Protein AF-0000000082531293 (afdb_homodimer)

Sequence (676 aa):
MVLGRSFEDMCAQMYYRGKMFGFVHLYNGQEAVSTGFIKLLGNRDCVVSTYRDHVHALSKGVPARAVMSELFGKTTGCCRGQGGSMHMFSKEHNVLGGFAFIGEGIPVATGAAFTSKYRREVMKEDCDDVTLAFFGDGTCNNGQFYECLNMAALWKLPIVFIVENNLWAIGMSHLRATSDPQIWKKGPAFGMPGVHVDGMDVLKVREVAKEAITRARRGEGPTLVECETYRFRGHSLADPDELRDPAEKAHYATRDPITALKKHLLENSLASESELIAIEKKIEEVVEDAVEFADESPVPARSQLLENVFADPRGFGIGSDGKYRCEDPKFTKGTAQVMVLGRSFEDMCAQMYYRGKMFGFVHLYNGQEAVSTGFIKLLGNRDCVVSTYRDHVHALSKGVPARAVMSELFGKTTGCCRGQGGSMHMFSKEHNVLGGFAFIGEGIPVATGAAFTSKYRREVMKEDCDDVTLAFFGDGTCNNGQFYECLNMAALWKLPIVFIVENNLWAIGMSHLRATSDPQIWKKGPAFGMPGVHVDGMDVLKVREVAKEAITRARRGEGPTLVECETYRFRGHSLADPDELRDPAEKAHYATRDPITALKKHLLENSLASESELIAIEKKIEEVVEDAVEFADESPVPARSQLLENVFADPRGFGIGSDGKYRCEDPKFTKGTAQV

Nearest PDB structures (foldseek):
  1umc-assembly1_C  TM=9.593E-01  e=9.210E-27  Thermus thermophilus
  1w85-assembly2_G  TM=9.257E-01  e=1.325E-23  Geobacillus stearothermophilus
  1w85-assembly1_A  TM=9.308E-01  e=2.578E-23  Geobacillus stearothermophilus
  1x7z-assembly1_A-2  TM=9.462E-01  e=1.092E-22  Homo sapiens
  3dva-assembly2_E  TM=9.224E-01  e=1.483E-21  Geobacillus stearothermophilus

Organism: NCBI:txid158383

Solvent-accessible surface area (backbone atoms only — not comparable to full-atom values): 33600 Å² total; per-residue (Å²): 83,66,56,45,44,55,43,44,53,48,48,53,54,38,40,77,70,64,56,41,64,82,73,44,38,66,54,41,53,35,39,19,45,43,44,23,44,41,67,72,53,58,73,78,22,36,39,24,30,29,29,50,20,62,47,51,40,45,49,54,62,45,51,59,41,23,54,43,6,10,35,53,38,10,42,67,10,55,49,40,21,72,36,37,45,26,29,45,33,31,82,87,46,28,32,76,23,19,27,76,56,77,49,60,37,50,58,54,30,51,49,53,11,45,50,28,48,42,35,27,72,70,69,63,40,97,49,58,46,34,23,38,30,43,41,44,52,61,34,67,61,38,28,55,46,55,37,45,47,31,52,30,38,59,67,30,23,14,30,36,41,37,29,50,29,43,52,56,45,78,83,42,49,42,76,78,73,37,44,39,69,65,62,24,57,47,23,54,51,26,64,26,55,43,38,76,43,57,14,34,37,35,69,62,29,24,56,55,33,51,54,42,51,51,38,9,39,72,53,73,11,32,31,31,35,28,26,48,34,38,60,73,56,38,61,29,81,83,42,85,54,79,84,61,56,66,68,58,53,53,57,51,59,76,48,34,30,65,62,52,50,51,49,52,30,47,77,66,68,71,47,49,71,67,57,53,51,49,50,53,51,51,41,51,51,51,46,50,48,10,51,53,50,28,72,70,42,54,67,57,62,60,29,55,77,67,50,88,75,41,97,49,58,63,67,73,31,68,40,97,85,69,43,47,42,60,71,38,82,42,31,66,60,45,70,49,90,124,82,66,57,44,44,54,43,44,53,47,48,54,53,38,40,77,69,65,54,41,64,81,73,44,40,65,56,42,53,35,40,20,45,45,44,22,42,41,67,72,53,59,71,78,20,34,39,22,31,28,31,51,21,61,46,50,40,45,50,52,60,45,52,60,41,24,54,41,7,9,35,52,38,10,42,67,10,55,49,41,21,72,38,36,44,26,30,47,34,31,82,87,45,28,32,75,21,18,26,76,56,77,49,61,38,50,58,54,31,52,49,53,11,44,50,28,49,42,35,27,73,71,67,64,40,97,49,56,46,35,23,39,31,43,42,44,53,61,36,67,58,39,28,55,47,54,38,45,46,31,52,31,37,59,66,30,24,16,30,36,42,36,29,50,29,42,51,55,45,77,82,43,48,41,77,77,74,34,43,38,69,63,60,24,56,45,22,55,51,26,63,26,53,44,37,76,43,57,14,34,37,34,68,60,29,26,55,54,33,51,54,42,51,50,39,9,39,71,53,74,11,32,28,31,35,28,26,47,33,39,58,74,55,38,63,28,81,84,41,85,53,78,82,62,57,67,68,59,54,53,56,51,59,76,47,35,29,67,63,52,50,50,50,52,29,48,76,66,69,71,47,50,72,66,58,53,50,49,50,53,52,51,41,50,50,51,48,52,48,11,51,52,49,28,71,71,42,54,68,57,59,61,29,54,76,70,51,88,75,40,98,47,59,63,68,72,32,66,38,98,84,69,43,46,42,57,70,38,79,40,30,68,60,47,70,49,90,122

Structure (mmCIF, N/CA/C/O backbone):
data_AF-0000000082531293-model_v1
#
loop_
_entity.id
_entity.type
_entity.pdbx_description
1 polymer 'Pyruvate dehydrogenase E1 component subunit alpha'
#
loop_
_atom_site.group_PDB
_atom_site.id
_atom_site.type_symbol
_atom_site.label_atom_id
_atom_site.label_alt_id
_atom_site.label_comp_id
_atom_site.label_asym_id
_atom_site.label_entity_id
_atom_site.label_seq_id
_atom_site.pdbx_PDB_ins_code
_atom_site.Cartn_x
_atom_site.Cartn_y
_atom_site.Cartn_z
_atom_site.occupancy
_atom_site.B_iso_or_equiv
_atom_site.auth_seq_id
_atom_site.auth_comp_id
_atom_site.auth_asym_id
_atom_site.auth_atom_id
_atom_site.pdbx_PDB_model_num
ATOM 1 N N . MET A 1 1 ? -2.467 26.047 21.172 1 97.69 1 MET A N 1
ATOM 2 C CA . MET A 1 1 ? -3.775 25.406 21.109 1 97.69 1 MET A CA 1
ATOM 3 C C . MET A 1 1 ? -4.891 26.438 21.016 1 97.69 1 MET A C 1
ATOM 5 O O . MET A 1 1 ? -5.785 26.328 20.188 1 97.69 1 MET A O 1
ATOM 9 N N . VAL A 1 2 ? -4.773 27.5 21.844 1 98.44 2 VAL A N 1
ATOM 10 C CA . VAL A 1 2 ? -5.82 28.516 21.875 1 98.44 2 VAL A CA 1
ATOM 11 C C . VAL A 1 2 ? -5.848 29.266 20.547 1 98.44 2 VAL A C 1
ATOM 13 O O . VAL A 1 2 ? -6.918 29.531 20 1 98.44 2 VAL A O 1
ATOM 16 N N . LEU A 1 3 ? -4.691 29.641 20.062 1 98.75 3 LEU A N 1
ATOM 17 C CA . LEU A 1 3 ? -4.637 30.297 18.75 1 98.75 3 LEU A CA 1
ATOM 18 C C . LEU A 1 3 ? -5.285 29.438 17.672 1 98.75 3 LEU A C 1
ATOM 20 O O . LEU A 1 3 ? -6.098 29.922 16.891 1 98.75 3 LEU A O 1
ATOM 24 N N . GLY A 1 4 ? -4.891 28.172 17.625 1 98.62 4 GLY A N 1
ATOM 25 C CA . GLY A 1 4 ? -5.48 27.281 16.641 1 98.62 4 GLY A CA 1
ATOM 26 C C . GLY A 1 4 ? -6.996 27.219 16.719 1 98.62 4 GLY A C 1
ATOM 27 O O . GLY A 1 4 ? -7.676 27.344 15.703 1 98.62 4 GLY A O 1
ATOM 28 N N . ARG A 1 5 ? -7.547 27.094 17.906 1 98.62 5 ARG A N 1
ATOM 29 C CA . ARG A 1 5 ? -8.984 27 18.125 1 98.62 5 ARG A CA 1
ATOM 30 C C . ARG A 1 5 ? -9.68 28.297 17.703 1 98.62 5 ARG A C 1
ATOM 32 O O . ARG A 1 5 ? -10.656 28.25 16.938 1 98.62 5 ARG A O 1
ATOM 39 N N . SER A 1 6 ? -9.18 29.375 18.219 1 98.75 6 SER A N 1
ATOM 40 C CA . SER A 1 6 ? -9.789 30.672 17.938 1 98.75 6 SER A CA 1
ATOM 41 C C . SER A 1 6 ? -9.734 30.984 16.438 1 98.75 6 SER A C 1
ATOM 43 O O . SER A 1 6 ? -10.688 31.531 15.891 1 98.75 6 SER A O 1
ATOM 45 N N . PHE A 1 7 ? -8.633 30.672 15.883 1 98.81 7 PHE A N 1
ATOM 46 C CA . PHE A 1 7 ? -8.469 30.891 14.453 1 98.81 7 PHE A CA 1
ATOM 47 C C . PHE A 1 7 ? -9.492 30.078 13.664 1 98.81 7 PHE A C 1
ATOM 49 O O . PHE A 1 7 ? -10.141 30.609 12.758 1 98.81 7 PHE A O 1
ATOM 56 N N . GLU A 1 8 ? -9.625 28.812 13.945 1 98.5 8 GLU A N 1
ATOM 57 C CA . GLU A 1 8 ? -10.57 27.938 13.258 1 98.5 8 GLU A CA 1
ATOM 58 C C . GLU A 1 8 ? -12 28.422 13.445 1 98.5 8 GLU A C 1
ATOM 60 O O . GLU A 1 8 ? -12.82 28.344 12.523 1 98.5 8 GLU A O 1
ATOM 65 N N . ASP A 1 9 ? -12.336 28.844 14.656 1 98.25 9 ASP A N 1
ATOM 66 C CA . ASP A 1 9 ? -13.664 29.391 14.914 1 98.25 9 ASP A CA 1
ATOM 67 C C . ASP A 1 9 ? -13.93 30.609 14.031 1 98.25 9 ASP A C 1
ATOM 69 O O . ASP A 1 9 ? -15.031 30.766 13.5 1 98.25 9 ASP A O 1
ATOM 73 N N . MET A 1 10 ? -12.969 31.422 13.961 1 98.56 10 MET A N 1
ATOM 74 C CA . MET A 1 10 ? -13.094 32.594 13.102 1 98.56 10 MET A CA 1
ATOM 75 C C . MET A 1 10 ? -13.242 32.188 11.641 1 98.56 10 MET A C 1
ATOM 77 O O . MET A 1 10 ? -14.023 32.781 10.898 1 98.56 10 MET A O 1
ATOM 81 N N . CYS A 1 11 ? -12.461 31.188 11.203 1 97.88 11 CYS A N 1
ATOM 82 C CA . CYS A 1 11 ? -12.586 30.672 9.844 1 97.88 11 CYS A CA 1
ATOM 83 C C . CYS A 1 11 ? -14.023 30.25 9.555 1 97.88 11 CYS A C 1
ATOM 85 O O . CYS A 1 11 ? -14.547 30.547 8.477 1 97.88 11 CYS A O 1
ATOM 87 N N . ALA A 1 12 ? -14.633 29.562 10.469 1 97.19 12 ALA A N 1
ATOM 88 C CA . ALA A 1 12 ? -16.031 29.156 10.297 1 97.19 12 ALA A CA 1
ATOM 89 C C . ALA A 1 12 ? -16.938 30.375 10.094 1 97.19 12 ALA A C 1
ATOM 91 O O . ALA A 1 12 ? -17.781 30.375 9.188 1 97.19 12 ALA A O 1
ATOM 92 N N . GLN A 1 13 ? -16.75 31.359 10.922 1 97.25 13 GLN A N 1
ATOM 93 C CA . GLN A 1 13 ? -17.547 32.562 10.82 1 97.25 13 GLN A CA 1
ATOM 94 C C . GLN A 1 13 ? -17.359 33.25 9.461 1 97.25 13 GLN A C 1
ATOM 96 O O . GLN A 1 13 ? -18.344 33.656 8.828 1 97.25 13 GLN A O 1
ATOM 101 N N . MET A 1 14 ? -16.141 33.375 9.07 1 97.5 14 MET A N 1
ATOM 102 C CA . MET A 1 14 ? -15.828 34.031 7.809 1 97.5 14 MET A CA 1
ATOM 103 C C . MET A 1 14 ? -16.344 33.25 6.621 1 97.5 14 MET A C 1
ATOM 105 O O . MET A 1 14 ? -16.75 33.812 5.605 1 97.5 14 MET A O 1
ATOM 109 N N . TYR A 1 15 ? -16.25 31.938 6.738 1 96 15 TYR A N 1
ATOM 110 C CA . TYR A 1 15 ? -16.797 31.078 5.695 1 96 15 TYR A CA 1
ATOM 111 C C . TYR A 1 15 ? -18.297 31.328 5.504 1 96 15 TYR A C 1
ATOM 113 O O . TYR A 1 15 ? -18.766 31.5 4.375 1 96 15 TYR A O 1
ATOM 121 N N . TYR A 1 16 ? -19.016 31.422 6.555 1 93.75 16 TYR A N 1
ATOM 122 C CA . TYR A 1 16 ? -20.453 31.609 6.496 1 93.75 16 TYR A CA 1
ATOM 123 C C . TYR A 1 16 ? -20.812 33.031 6.035 1 93.75 16 TYR A C 1
ATOM 125 O O . TYR A 1 16 ? -21.906 33.25 5.516 1 93.75 16 TYR A O 1
ATOM 133 N N . ARG A 1 17 ? -19.875 33.906 6.148 1 95.19 17 ARG A N 1
ATOM 134 C CA . ARG A 1 17 ? -20.062 35.281 5.676 1 95.19 17 ARG A CA 1
ATOM 135 C C . ARG A 1 17 ? -19.641 35.406 4.219 1 95.19 17 ARG A C 1
ATOM 137 O O . ARG A 1 17 ? -19.656 36.531 3.66 1 95.19 17 ARG A O 1
ATOM 144 N N . GLY A 1 18 ? -19.156 34.344 3.627 1 94.06 18 GLY A N 1
ATOM 145 C CA . GLY A 1 18 ? -18.859 34.344 2.205 1 94.06 18 GLY A CA 1
ATOM 146 C C . GLY A 1 18 ? -17.469 34.875 1.884 1 94.06 18 GLY A C 1
ATOM 147 O O . GLY A 1 18 ? -17.203 35.25 0.746 1 94.06 18 GLY A O 1
ATOM 148 N N . LYS A 1 19 ? -16.594 34.875 2.924 1 94.25 19 LYS A N 1
ATOM 149 C CA . LYS A 1 19 ? -15.258 35.438 2.719 1 94.25 19 LYS A CA 1
ATOM 150 C C . LYS A 1 19 ? -14.273 34.375 2.262 1 94.25 19 LYS A C 1
ATOM 152 O O . LYS A 1 19 ? -13.172 34.688 1.801 1 94.25 19 LYS A O 1
ATOM 157 N N . MET A 1 20 ? -14.633 33.156 2.391 1 91.94 20 MET A N 1
ATOM 158 C CA . MET A 1 20 ? -13.781 32.031 2.018 1 91.94 20 MET A CA 1
ATOM 159 C C . MET A 1 20 ? -14.453 31.172 0.95 1 91.94 20 MET A C 1
ATOM 161 O O . MET A 1 20 ? -15.688 31.078 0.904 1 91.94 20 MET A O 1
ATOM 165 N N . PHE A 1 21 ? -13.516 30.578 0.096 1 83.38 21 PHE A N 1
ATOM 166 C CA . PHE A 1 21 ? -14.062 29.797 -1.01 1 83.38 21 PHE A CA 1
ATOM 167 C C . PHE A 1 21 ? -13.516 28.375 -0.993 1 83.38 21 PHE A C 1
ATOM 169 O O . PHE A 1 21 ? -12.453 28.125 -0.43 1 83.38 21 PHE A O 1
ATOM 176 N N . GLY A 1 22 ? -14.297 27.469 -1.583 1 86.12 22 GLY A N 1
ATOM 177 C CA . GLY A 1 22 ? -13.883 26.078 -1.635 1 86.12 22 GLY A CA 1
ATOM 178 C C . GLY A 1 22 ? -14.195 25.312 -0.362 1 86.12 22 GLY A C 1
ATOM 179 O O . GLY A 1 22 ? -14.945 25.797 0.492 1 86.12 22 GLY A O 1
ATOM 180 N N . PHE A 1 23 ? -13.625 24.109 -0.22 1 90.12 23 PHE A N 1
ATOM 181 C CA . PHE A 1 23 ? -13.852 23.281 0.958 1 90.12 23 PHE A CA 1
ATOM 182 C C . PHE A 1 23 ? -12.922 23.688 2.092 1 90.12 23 PHE A C 1
ATOM 184 O O . PHE A 1 23 ? -11.719 23.859 1.882 1 90.12 23 PHE A O 1
ATOM 191 N N . VAL A 1 24 ? -13.547 23.938 3.195 1 95.31 24 VAL A N 1
ATOM 192 C CA . VAL A 1 24 ? -12.781 24.328 4.375 1 95.31 24 VAL A CA 1
ATOM 193 C C . VAL A 1 24 ? -12.891 23.234 5.438 1 95.31 24 VAL A C 1
ATOM 195 O O . VAL A 1 24 ? -13.992 22.875 5.859 1 95.31 24 VAL A O 1
ATOM 198 N N . HIS A 1 25 ? -11.766 22.672 5.797 1 96.94 25 HIS A N 1
ATOM 199 C CA . HIS A 1 25 ? -11.672 21.609 6.789 1 96.94 25 HIS A CA 1
ATOM 200 C C . HIS A 1 25 ? -11.039 22.109 8.078 1 96.94 25 HIS A C 1
ATOM 202 O O . HIS A 1 25 ? -9.867 22.5 8.094 1 96.94 25 HIS A O 1
ATOM 208 N N . LEU A 1 26 ? -11.805 22.047 9.156 1 97.62 26 LEU A N 1
ATOM 209 C CA . LEU A 1 26 ? -11.344 22.672 10.391 1 97.62 26 LEU A CA 1
ATOM 210 C C . LEU A 1 26 ? -10.727 21.625 11.32 1 97.62 26 LEU A C 1
ATOM 212 O O . LEU A 1 26 ? -11.117 20.453 11.305 1 97.62 26 LEU A O 1
ATOM 216 N N . TYR A 1 27 ? -9.867 22.062 12.188 1 98.12 27 TYR A N 1
ATOM 217 C CA . TYR A 1 27 ? -8.992 21.234 13.016 1 98.12 27 TYR A CA 1
ATOM 218 C C . TYR A 1 27 ? -9.477 21.203 14.461 1 98.12 27 TYR A C 1
ATOM 220 O O . TYR A 1 27 ? -8.852 20.594 15.32 1 98.12 27 TYR A O 1
ATOM 228 N N . ASN A 1 28 ? -10.656 21.766 14.742 1 98.25 28 ASN A N 1
ATOM 229 C CA . ASN A 1 28 ? -11.148 21.906 16.109 1 98.25 28 ASN A CA 1
ATOM 230 C C . ASN A 1 28 ? -11.18 20.578 16.844 1 98.25 28 ASN A C 1
ATOM 232 O O . ASN A 1 28 ? -11.734 19.594 16.328 1 98.25 28 ASN A O 1
ATOM 236 N N . GLY A 1 29 ? -10.578 20.547 18.031 1 98.38 29 GLY A N 1
ATOM 237 C CA . GLY A 1 29 ? -10.586 19.375 18.875 1 98.38 29 GLY A CA 1
ATOM 238 C C . GLY A 1 29 ? -9.273 18.609 18.859 1 98.38 29 GLY A C 1
ATOM 239 O O . GLY A 1 29 ? -9 17.797 19.734 1 98.38 29 GLY A O 1
ATOM 240 N N . GLN A 1 30 ? -8.391 18.906 17.906 1 98.69 30 GLN A N 1
ATOM 241 C CA . GLN A 1 30 ? -7.199 18.094 17.703 1 98.69 30 GLN A CA 1
ATOM 242 C C . GLN A 1 30 ? -5.934 18.875 18.047 1 98.69 30 GLN A C 1
ATOM 244 O O . GLN A 1 30 ? -4.824 18.453 17.719 1 98.69 30 GLN A O 1
ATOM 249 N N . GLU A 1 31 ? -6.031 20.031 18.719 1 98.75 31 GLU A N 1
ATOM 250 C CA . GLU A 1 31 ? -4.945 20.984 18.906 1 98.75 31 GLU A CA 1
ATOM 251 C C . GLU A 1 31 ? -3.814 20.391 19.734 1 98.75 31 GLU A C 1
ATOM 253 O O . GLU A 1 31 ? -2.65 20.766 19.562 1 98.75 31 GLU A O 1
ATOM 258 N N . ALA A 1 32 ? -4.152 19.438 20.594 1 98.88 32 ALA A N 1
ATOM 259 C CA . ALA A 1 32 ? -3.129 18.828 21.438 1 98.88 32 ALA A CA 1
ATOM 260 C C . ALA A 1 32 ? -2.086 18.109 20.594 1 98.88 32 ALA A C 1
ATOM 262 O O . ALA A 1 32 ? -0.899 18.094 20.922 1 98.88 32 ALA A O 1
ATOM 263 N N . VAL A 1 33 ? -2.51 17.5 19.516 1 98.94 33 VAL A N 1
ATOM 264 C CA . VAL A 1 33 ? -1.603 16.734 18.672 1 98.94 33 VAL A CA 1
ATOM 265 C C . VAL A 1 33 ? -0.642 17.672 17.953 1 98.94 33 VAL A C 1
ATOM 267 O O . VAL A 1 33 ? 0.577 17.516 18.031 1 98.94 33 VAL A O 1
ATOM 270 N N . SER A 1 34 ? -1.184 18.672 17.25 1 98.75 34 SER A N 1
ATOM 271 C CA . SER A 1 34 ? -0.348 19.625 16.531 1 98.75 34 SER A CA 1
ATOM 272 C C . SER A 1 34 ? 0.659 20.297 17.453 1 98.75 34 SER A C 1
ATOM 274 O O . SER A 1 34 ? 1.862 20.297 17.188 1 98.75 34 SER A O 1
ATOM 276 N N . THR A 1 35 ? 0.155 20.859 18.547 1 98.56 35 THR A N 1
ATOM 277 C CA . THR A 1 35 ? 0.989 21.594 19.484 1 98.56 35 THR A CA 1
ATOM 278 C C . THR A 1 35 ? 2.012 20.672 20.156 1 98.56 35 THR A C 1
ATOM 280 O O . THR A 1 35 ? 3.182 21.031 20.297 1 98.56 35 THR A O 1
ATOM 283 N N . GLY A 1 36 ? 1.593 19.484 20.594 1 98.88 36 GLY A N 1
ATOM 284 C CA . GLY A 1 36 ? 2.471 18.562 21.281 1 98.88 36 GLY A CA 1
ATOM 285 C C . GLY A 1 36 ? 3.686 18.156 20.469 1 98.88 36 GLY A C 1
ATOM 286 O O . GLY A 1 36 ? 4.777 17.984 21.016 1 98.88 36 GLY A O 1
ATOM 287 N N . PHE A 1 37 ? 3.545 18.062 19.172 1 98.94 37 PHE A N 1
ATOM 288 C CA . PHE A 1 37 ? 4.637 17.641 18.297 1 98.94 37 PHE A CA 1
ATOM 289 C C . PHE A 1 37 ? 5.387 18.844 17.75 1 98.94 37 PHE A C 1
ATOM 291 O O . PHE A 1 37 ? 6.602 18.969 17.938 1 98.94 37 PHE A O 1
ATOM 298 N N . ILE A 1 38 ? 4.699 19.797 17.188 1 98.88 38 ILE A N 1
ATOM 299 C CA . ILE A 1 38 ? 5.32 20.812 16.328 1 98.88 38 ILE A CA 1
ATOM 300 C C . ILE A 1 38 ? 6.125 21.797 17.172 1 98.88 38 ILE A C 1
ATOM 302 O O . ILE A 1 38 ? 7.18 22.266 16.75 1 98.88 38 ILE A O 1
ATOM 306 N N . LYS A 1 39 ? 5.707 22.047 18.406 1 98.25 39 LYS A N 1
ATOM 307 C CA . LYS A 1 39 ? 6.391 23.016 19.25 1 98.25 39 LYS A CA 1
ATOM 308 C C . LYS A 1 39 ? 7.754 22.5 19.703 1 98.25 39 LYS A C 1
ATOM 310 O O . LYS A 1 39 ? 8.578 23.266 20.203 1 98.25 39 LYS A O 1
ATOM 315 N N . LEU A 1 40 ? 8.031 21.266 19.438 1 98.69 40 LEU A N 1
ATOM 316 C CA . LEU A 1 40 ? 9.328 20.688 19.781 1 98.69 40 LEU A CA 1
ATOM 317 C C . LEU A 1 40 ? 10.297 20.812 18.609 1 98.69 40 LEU A C 1
ATOM 319 O O . LEU A 1 40 ? 11.492 20.547 18.75 1 98.69 40 LEU A O 1
ATOM 323 N N . LEU A 1 41 ? 9.836 21.266 17.5 1 98.75 41 LEU A N 1
ATOM 324 C CA . LEU A 1 41 ? 10.641 21.297 16.281 1 98.75 41 LEU A CA 1
ATOM 325 C C . LEU A 1 41 ? 11.539 22.531 16.25 1 98.75 41 LEU A C 1
ATOM 327 O O . LEU A 1 41 ? 11.203 23.562 16.828 1 98.75 41 LEU A O 1
ATOM 331 N N . GLY A 1 42 ? 12.664 22.359 15.617 1 97.25 42 GLY A N 1
ATOM 332 C CA . GLY A 1 42 ? 13.469 23.516 15.234 1 97.25 42 GLY A CA 1
ATOM 333 C C . GLY A 1 42 ? 13.039 24.141 13.922 1 97.25 42 GLY A C 1
ATOM 334 O O . GLY A 1 42 ? 12.141 23.625 13.25 1 97.25 42 GLY A O 1
ATOM 335 N N . ASN A 1 43 ? 13.742 25.188 13.547 1 95.62 43 ASN A N 1
ATOM 336 C CA . ASN A 1 43 ? 13.367 25.953 12.367 1 95.62 43 ASN A CA 1
ATOM 337 C C . ASN A 1 43 ? 13.562 25.141 11.086 1 95.62 43 ASN A C 1
ATOM 339 O O . ASN A 1 43 ? 12.812 25.312 10.125 1 95.62 43 ASN A O 1
ATOM 343 N N . ARG A 1 44 ? 14.484 24.234 11.102 1 97.38 44 ARG A N 1
ATOM 344 C CA . ARG A 1 44 ? 14.836 23.531 9.875 1 97.38 44 ARG A CA 1
ATOM 345 C C . ARG A 1 44 ? 14.023 22.25 9.734 1 97.38 44 ARG A C 1
ATOM 347 O O . ARG A 1 44 ? 14.016 21.625 8.664 1 97.38 44 ARG A O 1
ATOM 354 N N . ASP A 1 45 ? 13.414 21.875 10.812 1 98.81 45 ASP A N 1
ATOM 355 C CA . ASP A 1 45 ? 12.578 20.672 10.75 1 98.81 45 ASP A CA 1
ATOM 356 C C . ASP A 1 45 ? 11.375 20.891 9.828 1 98.81 45 ASP A C 1
ATOM 358 O O . ASP A 1 45 ? 10.922 22.031 9.648 1 98.81 45 ASP A O 1
ATOM 362 N N . CYS A 1 46 ? 10.867 19.797 9.258 1 98.81 46 CYS A N 1
ATOM 363 C CA . CYS A 1 46 ? 9.789 19.891 8.273 1 98.81 46 CYS A CA 1
ATOM 364 C C . CYS A 1 46 ? 8.484 19.344 8.836 1 98.81 46 CYS A C 1
ATOM 366 O O . CYS A 1 46 ? 8.5 18.406 9.641 1 98.81 46 CYS A O 1
ATOM 368 N N . VAL A 1 47 ? 7.395 19.969 8.352 1 98.88 47 VAL A N 1
ATOM 369 C CA . VAL A 1 47 ? 6.051 19.484 8.641 1 98.88 47 VAL A CA 1
ATOM 370 C C . VAL A 1 47 ? 5.297 19.219 7.34 1 98.88 47 VAL A C 1
ATOM 372 O O . VAL A 1 47 ? 5.242 20.094 6.465 1 98.88 47 VAL A O 1
ATOM 375 N N . VAL A 1 48 ? 4.801 18.047 7.195 1 98.81 48 VAL A N 1
ATOM 376 C CA . VAL A 1 48 ? 3.898 17.672 6.105 1 98.81 48 VAL A CA 1
ATOM 377 C C . VAL A 1 48 ? 2.512 17.359 6.664 1 98.81 48 VAL A C 1
ATOM 379 O O . VAL A 1 48 ? 2.354 16.438 7.461 1 98.81 48 VAL A O 1
ATOM 382 N N . SER A 1 49 ? 1.587 18.125 6.215 1 98.06 49 SER A N 1
ATOM 383 C CA . SER A 1 49 ? 0.267 18.125 6.836 1 98.06 49 SER A CA 1
ATOM 384 C C . SER A 1 49 ? -0.767 17.453 5.941 1 98.06 49 SER A C 1
ATOM 386 O O . SER A 1 49 ? -0.413 16.688 5.039 1 98.06 49 SER A O 1
ATOM 388 N N . THR A 1 50 ? -2.018 17.5 6.332 1 97 50 THR A N 1
ATOM 389 C CA . THR A 1 50 ? -3.199 17.047 5.605 1 97 50 THR A CA 1
ATOM 390 C C . THR A 1 50 ? -3.992 18.219 5.066 1 97 50 THR A C 1
ATOM 392 O O . THR A 1 50 ? -3.494 19.359 5.039 1 97 50 THR A O 1
ATOM 395 N N . TYR A 1 51 ? -5.215 17.922 4.594 1 96.62 51 TYR A N 1
ATOM 396 C CA . TYR A 1 51 ? -6.074 19 4.141 1 96.62 51 TYR A CA 1
ATOM 397 C C . TYR A 1 51 ? -6.57 19.828 5.32 1 96.62 51 TYR A C 1
ATOM 399 O O . TYR A 1 51 ? -7.16 20.906 5.133 1 96.62 51 TYR A O 1
ATOM 407 N N . ARG A 1 52 ? -6.348 19.359 6.488 1 96.94 52 ARG A N 1
ATOM 408 C CA . ARG A 1 52 ? -6.645 20.125 7.695 1 96.94 52 ARG A CA 1
ATOM 409 C C . ARG A 1 52 ? -5.387 20.812 8.234 1 96.94 52 ARG A C 1
ATOM 411 O O . ARG A 1 52 ? -4.957 20.531 9.352 1 96.94 52 ARG A O 1
ATOM 418 N N . ASP A 1 53 ? -4.887 21.766 7.516 1 98.06 53 ASP A N 1
ATOM 419 C CA . ASP A 1 53 ? -3.479 22.125 7.672 1 98.06 53 ASP A CA 1
ATOM 420 C C . ASP A 1 53 ? -3.33 23.5 8.305 1 98.06 53 ASP A C 1
ATOM 422 O O . ASP A 1 53 ? -2.211 23.969 8.523 1 98.06 53 ASP A O 1
ATOM 426 N N . HIS A 1 54 ? -4.453 24.203 8.703 1 98.38 54 HIS A N 1
ATOM 427 C CA . H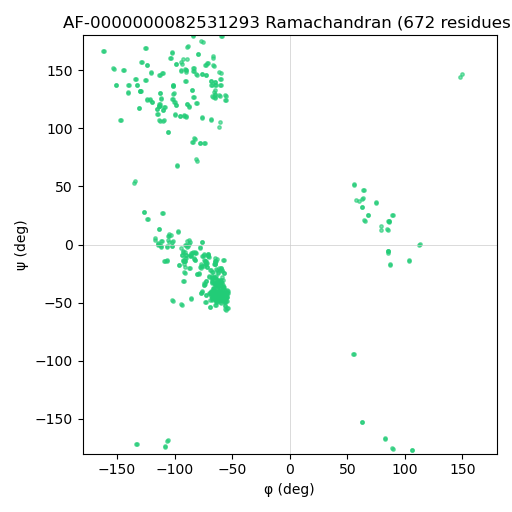IS A 1 54 ? -4.336 25.562 9.242 1 98.38 54 HIS A CA 1
ATOM 428 C C . HIS A 1 54 ? -3.541 25.562 10.547 1 98.38 54 HIS A C 1
ATOM 430 O O . HIS A 1 54 ? -2.566 26.312 10.672 1 98.38 54 HIS A O 1
ATOM 436 N N . VAL A 1 55 ? -3.938 24.703 11.391 1 98.75 55 VAL A N 1
ATOM 437 C CA . VAL A 1 55 ? -3.391 24.719 12.742 1 98.75 55 VAL A CA 1
ATOM 438 C C . VAL A 1 55 ? -1.965 24.188 12.734 1 98.75 55 VAL A C 1
ATOM 440 O O . VAL A 1 55 ? -1.111 24.641 13.5 1 98.75 55 VAL A O 1
ATOM 443 N N . HIS A 1 56 ? -1.681 23.234 11.875 1 98.75 56 HIS A N 1
ATOM 444 C CA . HIS A 1 56 ? -0.3 22.781 11.711 1 98.75 56 HIS A CA 1
ATOM 445 C C . HIS A 1 56 ? 0.603 23.938 11.281 1 98.75 56 HIS A C 1
ATOM 447 O O . HIS A 1 56 ? 1.694 24.109 11.828 1 98.75 56 HIS A O 1
ATOM 453 N N . ALA A 1 57 ? 0.138 24.703 10.312 1 98.69 57 ALA A N 1
ATOM 454 C CA . ALA A 1 57 ? 0.904 25.844 9.828 1 98.69 57 ALA A CA 1
ATOM 455 C C . ALA A 1 57 ? 1.122 26.875 10.93 1 98.69 57 ALA A C 1
ATOM 457 O O . ALA A 1 57 ? 2.246 27.328 11.156 1 98.69 57 ALA A O 1
ATOM 458 N N . LEU A 1 58 ? 0.059 27.219 11.641 1 98.69 58 LEU A N 1
ATOM 459 C CA . LEU A 1 58 ? 0.155 28.156 12.742 1 98.69 58 LEU A CA 1
ATOM 460 C C . LEU A 1 58 ? 1.125 27.656 13.812 1 98.69 58 LEU A C 1
ATOM 462 O O . LEU A 1 58 ? 1.933 28.438 14.336 1 98.69 58 LEU A O 1
ATOM 466 N N . SER A 1 59 ? 1.041 26.391 14.117 1 98.56 59 SER A N 1
ATOM 467 C CA . SER A 1 59 ? 1.886 25.797 15.148 1 98.56 59 SER A CA 1
ATOM 468 C C . SER A 1 59 ? 3.357 25.828 14.75 1 98.56 59 SER A C 1
ATOM 470 O O . SER A 1 59 ? 4.238 25.891 15.609 1 98.56 59 SER A O 1
ATOM 472 N N . LYS A 1 60 ? 3.611 25.797 13.484 1 98.62 60 LYS A N 1
ATOM 473 C CA . LYS A 1 60 ? 4.984 25.781 13 1 98.62 60 LYS A CA 1
ATOM 474 C C . LYS A 1 60 ? 5.531 27.203 12.875 1 98.62 60 LYS A C 1
ATOM 476 O O . LYS A 1 60 ? 6.699 27.406 12.539 1 98.62 60 LYS A O 1
ATOM 481 N N . GLY A 1 61 ? 4.613 28.203 13.023 1 98.06 61 GLY A N 1
ATOM 482 C CA . GLY A 1 61 ? 5.078 29.578 13.078 1 98.06 61 GLY A CA 1
ATOM 483 C C . GLY A 1 61 ? 4.637 30.406 11.883 1 98.06 61 GLY A C 1
ATOM 484 O O . GLY A 1 61 ? 4.949 31.594 11.797 1 98.06 61 GLY A O 1
ATOM 485 N N . VAL A 1 62 ? 3.914 29.828 10.977 1 98.56 62 VAL A N 1
ATOM 486 C CA . VAL A 1 62 ? 3.361 30.641 9.891 1 98.56 62 VAL A CA 1
ATOM 487 C C . VAL A 1 62 ? 2.426 31.703 10.469 1 98.56 62 VAL A C 1
ATOM 489 O O . VAL A 1 62 ? 1.537 31.391 11.266 1 98.56 62 VAL A O 1
ATOM 492 N N . PRO A 1 63 ? 2.652 32.906 10.094 1 98.62 63 PRO A N 1
ATOM 493 C CA . PRO A 1 63 ? 1.83 33.969 10.68 1 98.62 63 PRO A CA 1
ATOM 494 C C . PRO A 1 63 ? 0.341 33.781 10.398 1 98.62 63 PRO A C 1
ATOM 496 O O . PRO A 1 63 ? -0.036 33.406 9.289 1 98.62 63 PRO A O 1
ATOM 499 N N . ALA A 1 64 ? -0.46 34.125 11.422 1 98.81 64 ALA A N 1
ATOM 500 C CA . ALA A 1 64 ? -1.91 34.062 11.266 1 98.81 64 ALA A CA 1
ATOM 501 C C . ALA A 1 64 ? -2.383 34.938 10.102 1 98.81 64 ALA A C 1
ATOM 503 O O . ALA A 1 64 ? -3.309 34.562 9.375 1 98.81 64 ALA A O 1
ATOM 504 N N . ARG A 1 65 ? -1.748 36.062 9.914 1 98.81 65 ARG A N 1
ATOM 505 C CA . ARG A 1 65 ? -2.064 36.969 8.797 1 98.81 65 ARG A CA 1
ATOM 506 C C . ARG A 1 65 ? -1.927 36.219 7.465 1 98.81 65 ARG A C 1
ATOM 508 O O . ARG A 1 65 ? -2.809 36.312 6.605 1 98.81 65 ARG A O 1
ATOM 515 N N . ALA A 1 66 ? -0.851 35.531 7.32 1 98.69 66 ALA A N 1
ATOM 516 C CA . ALA A 1 66 ? -0.572 34.844 6.07 1 98.69 66 ALA A CA 1
ATOM 517 C C . ALA A 1 66 ? -1.558 33.688 5.852 1 98.69 66 ALA A C 1
ATOM 519 O O . ALA A 1 66 ? -2.037 33.469 4.734 1 98.69 66 ALA A O 1
ATOM 520 N N . VAL A 1 67 ? -1.871 32.938 6.895 1 98.62 67 VAL A N 1
ATOM 521 C CA . VAL A 1 67 ? -2.799 31.828 6.797 1 98.62 67 VAL A CA 1
ATOM 522 C C . VAL A 1 67 ? -4.195 32.344 6.457 1 98.62 67 VAL A C 1
ATOM 524 O O . VAL A 1 67 ? -4.859 31.812 5.559 1 98.62 67 VAL A O 1
ATOM 527 N N . MET A 1 68 ? -4.648 33.406 7.156 1 98.69 68 MET A N 1
ATOM 528 C CA . MET A 1 68 ? -5.977 33.969 6.902 1 98.69 68 MET A CA 1
ATOM 529 C C . MET A 1 68 ? -6.066 34.531 5.484 1 98.69 68 MET A C 1
ATOM 531 O O . MET A 1 68 ? -7.066 34.312 4.793 1 98.69 68 MET A O 1
ATOM 535 N N . SER A 1 69 ? -5.027 35.219 5.098 1 98.31 69 SER A N 1
ATOM 536 C CA . SER A 1 69 ? -5 35.781 3.746 1 98.31 69 SER A CA 1
ATOM 537 C C . SER A 1 69 ? -5.09 34.656 2.699 1 98.31 69 SER A C 1
ATOM 539 O O . SER A 1 69 ? -5.715 34.844 1.652 1 98.31 69 SER A O 1
ATOM 541 N N . GLU A 1 70 ? -4.41 33.594 2.918 1 97.38 70 GLU A N 1
ATOM 542 C CA . GLU A 1 70 ? -4.496 32.438 2.014 1 97.38 70 GLU A CA 1
ATOM 543 C C . GLU A 1 70 ? -5.934 31.938 1.887 1 97.38 70 GLU A C 1
ATOM 545 O O . GLU A 1 70 ? -6.402 31.656 0.783 1 97.38 70 GLU A O 1
ATOM 550 N N . LEU A 1 71 ? -6.621 31.891 2.986 1 97.75 71 LEU A N 1
ATOM 551 C CA . LEU A 1 71 ? -8 31.422 3.018 1 97.75 71 LEU A CA 1
ATOM 552 C C . LEU A 1 71 ? -8.922 32.375 2.289 1 97.75 71 LEU A C 1
ATOM 554 O O . LEU A 1 71 ? -9.93 31.969 1.698 1 97.75 71 LEU A O 1
ATOM 558 N N . PHE A 1 72 ? -8.555 33.656 2.332 1 97.56 72 PHE A N 1
ATOM 559 C CA . PHE A 1 72 ? -9.328 34.688 1.66 1 97.56 72 PHE A CA 1
ATOM 560 C C . PHE A 1 72 ? -8.961 34.75 0.183 1 97.56 72 PHE A C 1
ATOM 562 O O . PHE A 1 72 ? -9.586 35.5 -0.576 1 97.56 72 PHE A O 1
ATOM 569 N N . GLY A 1 73 ? -7.953 34.031 -0.276 1 95.94 73 GLY A N 1
ATOM 570 C CA . GLY A 1 73 ? -7.523 34.062 -1.665 1 95.94 73 GLY A CA 1
ATOM 571 C C . GLY A 1 73 ? -6.758 35.312 -2.027 1 95.94 73 GLY A C 1
ATOM 572 O O . GLY A 1 73 ? -6.926 35.844 -3.121 1 95.94 73 GLY A O 1
ATOM 573 N N . LYS A 1 74 ? -5.977 35.75 -1.053 1 96.81 74 LYS A N 1
ATOM 574 C CA . LYS A 1 74 ? -5.273 37.031 -1.258 1 96.81 74 LYS A CA 1
ATOM 575 C C . LYS A 1 74 ? -3.797 36.781 -1.565 1 96.81 74 LYS A C 1
ATOM 577 O O . LYS A 1 74 ? -3.227 35.781 -1.155 1 96.81 74 LYS A O 1
ATOM 582 N N . THR A 1 75 ? -3.064 37.781 -2.17 1 95.88 75 THR A N 1
ATOM 583 C CA . THR A 1 75 ? -1.681 37.656 -2.623 1 95.88 75 THR A CA 1
ATOM 584 C C . THR A 1 75 ? -0.735 37.5 -1.436 1 95.88 75 THR A C 1
ATOM 586 O O . THR A 1 75 ? 0.338 36.906 -1.564 1 95.88 75 THR A O 1
ATOM 589 N N . THR A 1 76 ? -1.17 37.969 -0.327 1 97.5 76 THR A N 1
ATOM 590 C CA . THR A 1 76 ? -0.311 37.969 0.852 1 97.5 76 THR A CA 1
ATOM 591 C C . THR A 1 76 ? -0.437 36.656 1.615 1 97.5 76 THR A C 1
ATOM 593 O O . THR A 1 76 ? 0.152 36.5 2.686 1 97.5 76 THR A O 1
ATOM 596 N N . GLY A 1 77 ? -1.225 35.75 1.043 1 97.5 77 GLY A N 1
ATOM 597 C CA . GLY A 1 77 ? -1.315 34.438 1.633 1 97.5 77 GLY A CA 1
ATOM 598 C C . GLY A 1 77 ? -0.022 33.656 1.535 1 97.5 77 GLY A C 1
ATOM 599 O O . GLY A 1 77 ? 0.862 34 0.748 1 97.5 77 GLY A O 1
ATOM 600 N N . CYS A 1 78 ? 0.124 32.594 2.348 1 96.62 78 CYS A N 1
ATOM 601 C CA . CYS A 1 78 ? 1.356 31.828 2.418 1 96.62 78 CYS A CA 1
ATOM 602 C C . CYS A 1 78 ? 1.618 31.109 1.105 1 96.62 78 CYS A C 1
ATOM 604 O O . CYS A 1 78 ? 2.738 30.656 0.851 1 96.62 78 CYS A O 1
ATOM 606 N N . CYS A 1 79 ? 0.655 30.984 0.281 1 94.12 79 CYS A N 1
ATOM 607 C CA . CYS A 1 79 ? 0.812 30.469 -1.074 1 94.12 79 CYS A CA 1
ATOM 608 C C . CYS A 1 79 ? 0.288 31.469 -2.1 1 94.12 79 CYS A C 1
ATOM 610 O O . CYS A 1 79 ? -0.236 31.062 -3.145 1 94.12 79 CYS A O 1
ATOM 612 N N . ARG A 1 80 ? 0.225 32.656 -1.722 1 94.25 80 ARG A N 1
ATOM 613 C CA . ARG A 1 80 ? -0.164 33.781 -2.576 1 94.25 80 ARG A CA 1
ATOM 614 C C . ARG A 1 80 ? -1.633 33.688 -2.971 1 94.25 80 ARG A C 1
ATOM 616 O O . ARG A 1 80 ? -2.006 34.031 -4.09 1 94.25 80 ARG A O 1
ATOM 623 N N . GLY A 1 81 ? -2.369 33.031 -2.172 1 93.69 81 GLY A N 1
ATOM 624 C CA . GLY A 1 81 ? -3.807 32.969 -2.373 1 93.69 81 GLY A CA 1
ATOM 625 C C . GLY A 1 81 ? -4.215 31.859 -3.334 1 93.69 81 GLY A C 1
ATOM 626 O O . GLY A 1 81 ? -5.379 31.781 -3.74 1 93.69 81 GLY A O 1
ATOM 627 N N . GLN A 1 82 ? -3.303 30.938 -3.666 1 91.19 82 GLN A N 1
ATOM 628 C CA . GLN A 1 82 ? -3.588 29.938 -4.688 1 91.19 82 GLN A CA 1
ATOM 629 C C . GLN A 1 82 ? -3.816 28.562 -4.059 1 91.19 82 GLN A C 1
ATOM 631 O O . GLN A 1 82 ? -4.336 27.656 -4.711 1 91.19 82 GLN A O 1
ATOM 636 N N . GLY A 1 83 ? -3.488 28.375 -2.836 1 91.38 83 GLY A N 1
ATOM 637 C CA . GLY A 1 83 ? -3.549 27.062 -2.197 1 91.38 83 GLY A CA 1
ATOM 638 C C . GLY A 1 83 ? -4.875 26.797 -1.51 1 91.38 83 GLY A C 1
ATOM 639 O O . GLY A 1 83 ? -5.254 25.641 -1.314 1 91.38 83 GLY A O 1
ATOM 640 N N . GLY A 1 84 ? -5.551 27.922 -1.151 1 93.06 84 GLY A N 1
ATOM 641 C CA . GLY A 1 84 ? -6.805 27.766 -0.431 1 93.06 84 GLY A CA 1
ATOM 642 C C . GLY A 1 84 ? -6.641 27.094 0.917 1 93.06 84 GLY A C 1
ATOM 643 O O . GLY A 1 84 ? -5.613 27.25 1.578 1 93.06 84 GLY A O 1
ATOM 644 N N . SER A 1 85 ? -7.691 26.438 1.351 1 95.69 85 SER A N 1
ATOM 645 C CA . SER A 1 85 ? -7.789 25.906 2.707 1 95.69 85 SER A CA 1
ATOM 646 C C . SER A 1 85 ? -6.977 24.625 2.859 1 95.69 85 SER A C 1
ATOM 648 O O . SER A 1 85 ? -6.57 24.266 3.969 1 95.69 85 SER A O 1
ATOM 650 N N . MET A 1 86 ? -6.656 23.938 1.745 1 96.44 86 MET A N 1
ATOM 651 C CA . MET A 1 86 ? -6.184 22.562 1.897 1 96.44 86 MET A CA 1
ATOM 652 C C . MET A 1 86 ? -4.715 22.453 1.506 1 96.44 86 MET A C 1
ATOM 654 O O . MET A 1 86 ? -4.133 21.359 1.581 1 96.44 86 MET A O 1
ATOM 658 N N . HIS A 1 87 ? -4.098 23.562 1.078 1 95.5 87 HIS A N 1
ATOM 659 C CA . HIS A 1 87 ? -2.752 23.469 0.517 1 95.5 87 HIS A CA 1
ATOM 660 C C . HIS A 1 87 ? -1.849 24.562 1.085 1 95.5 87 HIS A C 1
ATOM 662 O O . HIS A 1 87 ? -1.202 25.297 0.332 1 95.5 87 HIS A O 1
ATOM 668 N N . MET A 1 88 ? -1.759 24.641 2.42 1 96.31 88 MET A N 1
ATOM 669 C CA . MET A 1 88 ? -0.828 25.562 3.059 1 96.31 88 MET A CA 1
ATOM 670 C C . MET A 1 88 ? 0.617 25.172 2.768 1 96.31 88 MET A C 1
ATOM 672 O O . MET A 1 88 ? 0.974 24 2.859 1 96.31 88 MET A O 1
ATOM 676 N N . PHE A 1 89 ? 1.381 26.125 2.357 1 96.94 89 PHE A N 1
ATOM 677 C CA . PHE A 1 89 ? 2.805 25.938 2.098 1 96.94 89 PHE A CA 1
ATOM 678 C C . PHE A 1 89 ? 3.605 27.141 2.59 1 96.94 89 PHE A C 1
ATOM 680 O O . PHE A 1 89 ? 3.166 28.281 2.453 1 96.94 89 PHE A O 1
ATOM 687 N N . SER A 1 90 ? 4.746 26.906 3.238 1 97.5 90 SER A N 1
ATOM 688 C CA . SER A 1 90 ? 5.676 27.953 3.648 1 97.5 90 SER A CA 1
ATOM 689 C C . SER A 1 90 ? 7.117 27.453 3.605 1 97.5 90 SER A C 1
ATOM 691 O O . SER A 1 90 ? 7.539 26.672 4.461 1 97.5 90 SER A O 1
ATOM 693 N N . LYS A 1 91 ? 7.809 27.938 2.635 1 96.25 91 LYS A N 1
ATOM 694 C CA . LYS A 1 91 ? 9.227 27.594 2.539 1 96.25 91 LYS A CA 1
ATOM 695 C C . LYS A 1 91 ? 9.992 28.078 3.764 1 96.25 91 LYS A C 1
ATOM 697 O O . LYS A 1 91 ? 10.82 27.359 4.316 1 96.25 91 LYS A O 1
ATOM 702 N N . GLU A 1 92 ? 9.656 29.219 4.199 1 97.12 92 GLU A N 1
ATOM 703 C CA . GLU A 1 92 ? 10.336 29.875 5.312 1 97.12 92 GLU A CA 1
ATOM 704 C C . GLU A 1 92 ? 10.211 29.062 6.594 1 97.12 92 GLU A C 1
ATOM 706 O O . GLU A 1 92 ? 11.164 28.969 7.375 1 97.12 92 GLU A O 1
ATOM 711 N N . HIS A 1 93 ? 9.102 28.453 6.762 1 98.12 93 HIS A N 1
ATOM 712 C CA . HIS A 1 93 ? 8.844 27.766 8.016 1 98.12 93 HIS A CA 1
ATOM 713 C C . HIS A 1 93 ? 8.93 26.25 7.844 1 98.12 93 HIS A C 1
ATOM 715 O O . HIS A 1 93 ? 8.695 25.484 8.789 1 98.12 93 HIS A O 1
ATOM 721 N N . ASN A 1 94 ? 9.172 25.75 6.645 1 98.38 94 ASN A N 1
ATOM 722 C CA . ASN A 1 94 ? 9.312 24.344 6.281 1 98.38 94 ASN A CA 1
ATOM 723 C C . ASN A 1 94 ? 8.016 23.562 6.516 1 98.38 94 ASN A C 1
ATOM 725 O O . ASN A 1 94 ? 8.031 22.469 7.086 1 98.38 94 ASN A O 1
ATOM 729 N N . VAL A 1 95 ? 6.934 24.25 6.176 1 98.5 95 VAL A N 1
ATOM 730 C CA . VAL A 1 95 ? 5.652 23.578 5.988 1 98.5 95 VAL A CA 1
ATOM 731 C C . VAL A 1 95 ? 5.488 23.172 4.527 1 98.5 95 VAL A C 1
ATOM 733 O O . VAL A 1 95 ? 5.266 24.016 3.66 1 98.5 95 VAL A O 1
ATOM 736 N N . LEU A 1 96 ? 5.523 21.906 4.242 1 97.75 96 LEU A N 1
ATOM 737 C CA . LEU A 1 96 ? 5.715 21.438 2.875 1 97.75 96 LEU A CA 1
ATOM 738 C C . LEU A 1 96 ? 4.371 21.203 2.189 1 97.75 96 LEU A C 1
ATOM 740 O O . LEU A 1 96 ? 4.324 20.922 0.986 1 97.75 96 LEU A O 1
ATOM 744 N N . GLY A 1 97 ? 3.314 21.359 3.01 1 92.38 97 GLY A N 1
ATOM 745 C CA . GLY A 1 97 ? 2.061 21.25 2.281 1 92.38 97 GLY A CA 1
ATOM 746 C C . GLY A 1 97 ? 0.931 20.688 3.119 1 92.38 97 GLY A C 1
ATOM 747 O O . GLY A 1 97 ? 1.172 19.938 4.066 1 92.38 97 GLY A O 1
ATOM 748 N N . GLY A 1 98 ? -0.197 21.203 2.787 1 94.94 98 GLY A N 1
ATOM 749 C CA . GLY A 1 98 ? -1.397 20.406 2.945 1 94.94 98 GLY A CA 1
ATOM 750 C C . GLY A 1 98 ? -1.804 19.672 1.675 1 94.94 98 GLY A C 1
ATOM 751 O O . GLY A 1 98 ? -1.443 20.094 0.573 1 94.94 98 GLY A O 1
ATOM 752 N N . PHE A 1 99 ? -2.391 18.562 1.861 1 95.06 99 PHE A N 1
ATOM 753 C CA . PHE A 1 99 ? -2.748 17.75 0.708 1 95.06 99 PHE A CA 1
ATOM 754 C C . PHE A 1 99 ? -4.211 17.328 0.773 1 95.06 99 PHE A C 1
ATOM 756 O O . PHE A 1 99 ? -4.656 16.766 1.775 1 95.06 99 PHE A O 1
ATOM 763 N N . ALA A 1 100 ? -4.848 17.531 -0.354 1 93.06 100 ALA A N 1
ATOM 764 C CA . ALA A 1 100 ? -6.273 17.219 -0.391 1 93.06 100 ALA A CA 1
ATOM 765 C C . ALA A 1 100 ? -6.496 15.703 -0.477 1 93.06 100 ALA A C 1
ATOM 767 O O . ALA A 1 100 ? -7.426 15.172 0.138 1 93.06 100 ALA A O 1
ATOM 768 N N . PHE A 1 101 ? -5.688 15.109 -1.251 1 93.19 101 PHE A N 1
ATOM 769 C CA . PHE A 1 101 ? -5.848 13.672 -1.373 1 93.19 101 PHE A CA 1
ATOM 770 C C . PHE A 1 101 ? -5.109 12.945 -0.252 1 93.19 101 PHE A C 1
ATOM 772 O O . PHE A 1 101 ? -3.928 13.203 -0.013 1 93.19 101 PHE A O 1
ATOM 779 N N . ILE A 1 102 ? -5.809 12.031 0.324 1 93.94 102 ILE A N 1
ATOM 780 C CA . ILE A 1 102 ? -5.23 11.344 1.477 1 93.94 102 ILE A CA 1
ATOM 781 C C . ILE A 1 102 ? -4.062 10.477 1.027 1 93.94 102 ILE A C 1
ATOM 783 O O . ILE A 1 102 ? -4.105 9.867 -0.046 1 93.94 102 ILE A O 1
ATOM 787 N N . GLY A 1 103 ? -3.006 10.445 1.829 1 95.88 103 GLY A N 1
ATOM 788 C CA . GLY A 1 103 ? -1.843 9.617 1.568 1 95.88 103 GLY A CA 1
ATOM 789 C C . GLY A 1 103 ? -0.812 10.289 0.686 1 95.88 103 GLY A C 1
ATOM 790 O O . GLY A 1 103 ? 0.344 9.867 0.632 1 95.88 103 GLY A O 1
ATOM 791 N N . GLU A 1 104 ? -1.186 11.32 0.006 1 95.56 104 GLU A N 1
ATOM 792 C CA . GLU A 1 104 ? -0.302 11.992 -0.938 1 95.56 104 GLU A CA 1
ATOM 793 C C . GLU A 1 104 ? 0.896 12.617 -0.226 1 95.56 104 GLU A C 1
ATOM 795 O O . GLU A 1 104 ? 1.993 12.672 -0.785 1 95.56 104 GLU A O 1
ATOM 800 N N . GLY A 1 105 ? 0.729 13.07 0.912 1 97.62 105 GLY A N 1
ATOM 801 C CA . GLY A 1 105 ? 1.78 13.773 1.623 1 97.62 105 GLY A CA 1
ATOM 802 C C . GLY A 1 105 ? 2.838 12.852 2.197 1 97.62 105 GLY A C 1
ATOM 803 O O . GLY A 1 105 ? 3.951 13.289 2.498 1 97.62 105 GLY A O 1
ATOM 804 N N . ILE A 1 106 ? 2.529 11.57 2.338 1 98.62 106 ILE A N 1
ATOM 805 C CA . ILE A 1 106 ? 3.414 10.656 3.055 1 98.62 106 ILE A CA 1
ATOM 806 C C . ILE A 1 106 ? 4.707 10.469 2.268 1 98.62 106 ILE A C 1
ATOM 808 O O . ILE A 1 106 ? 5.805 10.594 2.818 1 98.62 106 ILE A O 1
ATOM 812 N N . PRO A 1 107 ? 4.629 10.227 0.911 1 98.56 107 PRO A N 1
ATOM 813 C CA . PRO A 1 107 ? 5.879 10.133 0.154 1 98.56 107 PRO A CA 1
ATOM 814 C C . PRO A 1 107 ? 6.672 11.438 0.153 1 98.56 107 PRO A C 1
ATOM 816 O O . PRO A 1 107 ? 7.902 11.414 0.115 1 98.56 107 PRO A O 1
ATOM 819 N N . VAL A 1 108 ? 5.973 12.57 0.156 1 98.5 108 VAL A N 1
ATOM 820 C CA . VAL A 1 108 ? 6.648 13.859 0.217 1 98.5 108 VAL A CA 1
ATOM 821 C C . VAL A 1 108 ? 7.441 13.969 1.518 1 98.5 108 VAL A C 1
ATOM 823 O O . VAL A 1 108 ? 8.617 14.352 1.507 1 98.5 108 VAL A O 1
ATOM 826 N N . ALA A 1 109 ? 6.828 13.625 2.6 1 98.88 109 ALA A N 1
ATOM 827 C CA . ALA A 1 109 ? 7.496 13.641 3.898 1 98.88 109 ALA A CA 1
ATOM 828 C C . ALA A 1 109 ? 8.688 12.688 3.914 1 98.88 109 ALA A C 1
ATOM 830 O O . ALA A 1 109 ? 9.75 13.023 4.441 1 98.88 109 ALA A O 1
ATOM 831 N N . THR A 1 110 ? 8.469 11.508 3.375 1 98.88 110 THR A N 1
ATOM 832 C CA . THR A 1 110 ? 9.547 10.523 3.299 1 98.88 110 THR A CA 1
ATOM 833 C C . THR A 1 110 ? 10.727 11.07 2.51 1 98.88 110 THR A C 1
ATOM 835 O O . THR A 1 110 ? 11.883 10.898 2.908 1 98.88 110 THR A O 1
ATOM 838 N N . GLY A 1 111 ? 10.398 11.734 1.398 1 98.75 111 GLY A N 1
ATOM 839 C CA . GLY A 1 111 ? 11.445 12.375 0.62 1 98.75 111 GLY A CA 1
ATOM 840 C C . GLY A 1 111 ? 12.195 13.445 1.391 1 98.75 111 GLY A C 1
ATOM 841 O O . GLY A 1 111 ? 13.414 13.555 1.29 1 98.75 111 GLY A O 1
ATOM 842 N N . ALA A 1 112 ? 11.477 14.242 2.102 1 98.81 112 ALA A N 1
ATOM 843 C CA . ALA A 1 112 ? 12.102 15.281 2.914 1 98.81 112 ALA A CA 1
ATOM 844 C C . ALA A 1 112 ? 13.031 14.672 3.959 1 98.81 112 ALA A C 1
ATOM 846 O O . ALA A 1 112 ? 14.141 15.172 4.176 1 98.81 112 ALA A O 1
ATOM 847 N N . ALA A 1 113 ? 12.594 13.672 4.633 1 98.88 113 ALA A N 1
ATOM 848 C CA . ALA A 1 113 ? 13.43 12.977 5.605 1 98.88 113 ALA A CA 1
ATOM 849 C C . ALA A 1 113 ? 14.672 12.383 4.941 1 98.88 113 ALA A C 1
ATOM 851 O O . ALA A 1 113 ? 15.766 12.406 5.516 1 98.88 113 ALA A O 1
ATOM 852 N N . PHE A 1 114 ? 14.492 11.82 3.756 1 98.81 114 PHE A N 1
ATOM 853 C CA . PHE A 1 114 ? 15.625 11.289 3.002 1 98.81 114 PHE A CA 1
ATOM 854 C C . PHE A 1 114 ? 16.656 12.383 2.727 1 98.81 114 PHE A C 1
ATOM 856 O O . PHE A 1 114 ? 17.859 12.141 2.818 1 98.81 114 PHE A O 1
ATOM 863 N N . THR A 1 115 ? 16.172 13.555 2.346 1 98.56 115 THR A N 1
ATOM 864 C CA . THR A 1 115 ? 17.062 14.68 2.1 1 98.56 115 THR A CA 1
ATOM 865 C C . THR A 1 115 ? 17.922 14.969 3.324 1 98.56 115 THR A C 1
ATOM 867 O O . THR A 1 115 ? 19.125 15.211 3.199 1 98.56 115 THR A O 1
ATOM 870 N N . SER A 1 116 ? 17.359 14.977 4.496 1 98.5 116 SER A N 1
ATOM 871 C CA . SER A 1 116 ? 18.094 15.211 5.727 1 98.5 116 SER A CA 1
ATOM 872 C C . SER A 1 116 ? 19.203 14.18 5.914 1 98.5 116 SER A C 1
ATOM 874 O O . SER A 1 116 ? 20.328 14.523 6.254 1 98.5 116 SER A O 1
ATOM 876 N N . LYS A 1 117 ? 18.844 12.953 5.711 1 98.06 117 LYS A N 1
ATOM 877 C CA . LYS A 1 117 ? 19.828 11.883 5.828 1 98.06 117 LYS A CA 1
ATOM 878 C C . LYS A 1 117 ? 20.938 12.039 4.797 1 98.06 117 LYS A C 1
ATOM 880 O O . LYS A 1 117 ? 22.125 11.867 5.113 1 98.06 117 LYS A O 1
ATOM 885 N N . TYR A 1 118 ? 20.516 12.328 3.598 1 98.19 118 TYR A N 1
ATOM 886 C CA . TYR A 1 118 ? 21.484 12.5 2.51 1 98.19 118 TYR A CA 1
ATOM 887 C C . TYR A 1 118 ? 22.469 13.617 2.822 1 98.19 118 TYR A C 1
ATOM 889 O O . TYR A 1 118 ? 23.672 13.469 2.613 1 98.19 118 TYR A O 1
ATOM 897 N N . ARG A 1 119 ? 22.016 14.672 3.293 1 98.06 119 ARG A N 1
ATOM 898 C CA . ARG A 1 119 ? 22.859 15.805 3.678 1 98.06 119 ARG A CA 1
ATOM 899 C C . ARG A 1 119 ? 23.844 15.398 4.766 1 98.06 119 ARG A C 1
ATOM 901 O O . ARG A 1 119 ? 25.016 15.766 4.707 1 98.06 119 ARG A O 1
ATOM 908 N N . ARG A 1 120 ? 23.359 14.656 5.656 1 97.31 120 ARG A N 1
ATOM 909 C CA . ARG A 1 120 ? 24.188 14.234 6.785 1 97.31 120 ARG A CA 1
ATOM 910 C C . ARG A 1 120 ? 25.219 13.195 6.352 1 97.31 120 ARG A C 1
ATOM 912 O O . ARG A 1 120 ? 26.406 13.367 6.594 1 97.31 120 ARG A O 1
ATOM 919 N N . GLU A 1 121 ? 24.781 12.211 5.68 1 97.06 121 GLU A N 1
ATOM 920 C CA . GLU A 1 121 ? 25.625 11.031 5.477 1 97.06 121 GLU A CA 1
ATOM 921 C C . GLU A 1 121 ? 26.422 11.141 4.184 1 97.06 121 GLU A C 1
ATOM 923 O O . GLU A 1 121 ? 27.531 10.609 4.09 1 97.06 121 GLU A O 1
ATOM 928 N N . VAL A 1 122 ? 25.875 11.781 3.234 1 97.25 122 VAL A N 1
ATOM 929 C CA . VAL A 1 122 ? 26.547 11.828 1.937 1 97.25 122 VAL A CA 1
ATOM 930 C C . VAL A 1 122 ? 27.234 13.172 1.759 1 97.25 122 VAL A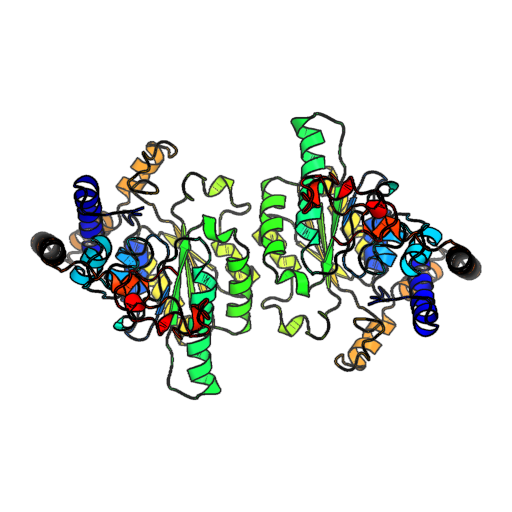 C 1
ATOM 932 O O . VAL A 1 122 ? 28.422 13.234 1.438 1 97.25 122 VAL A O 1
ATOM 935 N N . MET A 1 123 ? 26.531 14.219 2.029 1 97.88 123 MET A N 1
ATOM 936 C CA . MET A 1 123 ? 27.109 15.555 1.862 1 97.88 123 MET A CA 1
ATOM 937 C C . MET A 1 123 ? 27.953 15.945 3.072 1 97.88 123 MET A C 1
ATOM 939 O O . MET A 1 123 ? 28.672 16.938 3.037 1 97.88 123 MET A O 1
ATOM 943 N N . LYS A 1 124 ? 27.812 15.188 4.168 1 97.75 124 LYS A N 1
ATOM 944 C CA . LYS A 1 124 ? 28.594 15.383 5.391 1 97.75 124 LYS A CA 1
ATOM 945 C C . LYS A 1 124 ? 28.312 16.75 6.008 1 97.75 124 LYS A C 1
ATOM 947 O O . LYS A 1 124 ? 29.234 17.406 6.496 1 97.75 124 LYS A O 1
ATOM 952 N N . GLU A 1 125 ? 27.094 17.156 5.805 1 97.44 125 GLU A N 1
ATOM 953 C CA . GLU A 1 125 ? 26.625 18.375 6.469 1 97.44 125 GLU A CA 1
ATOM 954 C C . GLU A 1 125 ? 26.156 18.078 7.887 1 97.44 125 GLU A C 1
ATOM 956 O O . GLU A 1 125 ? 25.797 16.938 8.211 1 97.44 125 GLU A O 1
ATOM 961 N N . ASP A 1 126 ? 26.297 19.094 8.664 1 96.62 126 ASP A N 1
ATOM 962 C CA . ASP A 1 126 ? 25.688 19 9.992 1 96.62 126 ASP A CA 1
ATOM 963 C C . ASP A 1 126 ? 24.172 19.141 9.914 1 96.62 126 ASP A C 1
ATOM 965 O O . ASP A 1 126 ? 23.641 20.25 10 1 96.62 126 ASP A O 1
ATOM 969 N N . CYS A 1 127 ? 23.547 18.078 9.711 1 97.25 127 CYS A N 1
ATOM 970 C CA . CYS A 1 127 ? 22.094 18.062 9.516 1 97.25 127 CYS A CA 1
ATOM 971 C C . CYS A 1 127 ? 21.438 17.016 10.406 1 97.25 127 CYS A C 1
ATOM 973 O O . CYS A 1 127 ? 21.688 15.812 10.258 1 97.25 127 CYS A O 1
ATOM 975 N N . ASP A 1 128 ? 20.625 17.422 11.266 1 97.38 128 ASP A N 1
ATOM 976 C CA . ASP A 1 128 ? 19.844 16.516 12.117 1 97.38 128 ASP A CA 1
ATOM 977 C C . ASP A 1 128 ? 18.359 16.844 12.031 1 97.38 128 ASP A C 1
ATOM 979 O O . ASP A 1 128 ? 17.609 16.625 12.992 1 97.38 128 ASP A O 1
ATOM 983 N N . ASP A 1 129 ? 17.953 17.391 10.906 1 98.69 129 ASP A N 1
ATOM 984 C CA . ASP A 1 129 ? 16.578 17.828 10.695 1 98.69 129 ASP A CA 1
ATOM 985 C C . ASP A 1 129 ? 15.617 16.641 10.719 1 98.69 129 ASP A C 1
ATOM 987 O O . ASP A 1 129 ? 15.93 15.57 10.195 1 98.69 129 ASP A O 1
ATOM 991 N N . VAL A 1 130 ? 14.516 16.875 11.336 1 98.88 130 VAL A N 1
ATOM 992 C CA . VAL A 1 130 ? 13.477 15.859 11.461 1 98.88 130 VAL A CA 1
ATOM 993 C C . VAL A 1 130 ? 12.242 16.281 10.664 1 98.88 130 VAL A C 1
ATOM 995 O O . VAL A 1 130 ? 11.953 17.469 10.539 1 98.88 130 VAL A O 1
ATOM 998 N N . THR A 1 131 ? 11.555 15.289 10.086 1 98.94 131 THR A N 1
ATOM 999 C CA . THR A 1 131 ? 10.312 15.523 9.367 1 98.94 131 THR A CA 1
ATOM 1000 C C . THR A 1 131 ? 9.133 14.898 10.102 1 98.94 131 THR A C 1
ATOM 1002 O O . THR A 1 131 ? 9.203 13.742 10.523 1 98.94 131 THR A O 1
ATOM 1005 N N . LEU A 1 132 ? 8.086 15.672 10.305 1 98.94 132 LEU A N 1
ATOM 1006 C CA . LEU A 1 132 ? 6.828 15.164 10.836 1 98.94 132 LEU A CA 1
ATOM 1007 C C . LEU A 1 132 ? 5.805 14.977 9.719 1 98.94 132 LEU A C 1
ATOM 1009 O O . LEU A 1 132 ? 5.535 15.906 8.961 1 98.94 132 LEU A O 1
ATOM 1013 N N . ALA A 1 133 ? 5.273 13.797 9.625 1 98.94 133 ALA A N 1
ATOM 1014 C CA . ALA A 1 133 ? 4.207 13.492 8.68 1 98.94 133 ALA A CA 1
ATOM 1015 C C . ALA A 1 133 ? 2.885 13.258 9.398 1 98.94 133 ALA A C 1
ATOM 1017 O O . ALA A 1 133 ? 2.729 12.266 10.109 1 98.94 133 ALA A O 1
ATOM 1018 N N . PHE A 1 134 ? 1.904 14.125 9.148 1 98.88 134 PHE A N 1
ATOM 1019 C CA . PHE A 1 134 ? 0.588 13.992 9.766 1 98.88 134 PHE A CA 1
ATOM 1020 C C . PHE A 1 134 ? -0.408 13.391 8.773 1 98.88 134 PHE A C 1
ATOM 1022 O O . PHE A 1 134 ? -0.407 13.742 7.594 1 98.88 134 PHE A O 1
ATOM 1029 N N . PHE A 1 135 ? -1.2 12.492 9.234 1 98.56 135 PHE A N 1
ATOM 1030 C CA . PHE A 1 135 ? -2.297 11.961 8.43 1 98.56 135 PHE A CA 1
ATOM 1031 C C . PHE A 1 135 ? -3.33 11.266 9.305 1 98.56 135 PHE A C 1
ATOM 1033 O O . PHE A 1 135 ? -3.09 11.047 10.492 1 98.56 135 PHE A O 1
ATOM 1040 N N . GLY A 1 136 ? -4.473 11 8.742 1 97.94 136 GLY A N 1
ATOM 1041 C CA . GLY A 1 136 ? -5.578 10.438 9.508 1 97.94 136 GLY A CA 1
ATOM 1042 C C . GLY A 1 136 ? -5.566 8.922 9.555 1 97.94 136 GLY A C 1
ATOM 1043 O O . GLY A 1 136 ? -4.77 8.281 8.867 1 97.94 136 GLY A O 1
ATOM 1044 N N . ASP A 1 137 ? -6.453 8.359 10.414 1 97.81 137 ASP A N 1
ATOM 1045 C CA . ASP A 1 137 ? -6.594 6.918 10.578 1 97.81 137 ASP A CA 1
ATOM 1046 C C . ASP A 1 137 ? -6.992 6.25 9.266 1 97.81 137 ASP A C 1
ATOM 1048 O O . ASP A 1 137 ? -6.449 5.207 8.898 1 97.81 137 ASP A O 1
ATOM 1052 N N . GLY A 1 138 ? -7.953 6.852 8.547 1 97.19 138 GLY A N 1
ATOM 1053 C CA . GLY A 1 138 ? -8.367 6.277 7.277 1 97.19 138 GLY A CA 1
ATOM 1054 C C . GLY A 1 138 ? -7.242 6.184 6.266 1 97.19 138 GLY A C 1
ATOM 1055 O O . GLY A 1 138 ? -7.223 5.27 5.438 1 97.19 138 GLY A O 1
ATOM 1056 N N . THR A 1 139 ? -6.312 7.117 6.312 1 97.94 139 THR A N 1
ATOM 1057 C CA . THR A 1 139 ? -5.172 7.164 5.402 1 97.94 139 THR A CA 1
ATOM 1058 C C . THR A 1 139 ? -4.297 5.926 5.566 1 97.94 139 THR A C 1
ATOM 1060 O O . THR A 1 139 ? -3.629 5.504 4.621 1 97.94 139 THR A O 1
ATOM 1063 N N . CYS A 1 140 ? -4.324 5.281 6.699 1 97.75 140 CYS A N 1
ATOM 1064 C CA . CYS A 1 140 ? -3.467 4.141 7.012 1 97.75 140 CYS A CA 1
ATOM 1065 C C . CYS A 1 140 ? -3.959 2.881 6.309 1 97.75 140 CYS A C 1
ATOM 1067 O O . CYS A 1 140 ? -3.35 1.817 6.434 1 97.75 140 CYS A O 1
ATOM 1069 N N . ASN A 1 141 ? -4.988 3.029 5.543 1 96.81 141 ASN A N 1
ATOM 1070 C CA . ASN A 1 141 ? -5.461 1.907 4.738 1 96.81 141 ASN A CA 1
ATOM 1071 C C . ASN A 1 141 ? -5.023 2.041 3.283 1 96.81 141 ASN A C 1
ATOM 1073 O O . ASN A 1 141 ? -5.352 1.192 2.451 1 96.81 141 ASN A O 1
ATOM 1077 N N . ASN A 1 142 ? -4.281 3.066 3.021 1 96.5 142 ASN A N 1
ATOM 1078 C CA . ASN A 1 142 ? -3.721 3.275 1.691 1 96.5 142 ASN A CA 1
ATOM 1079 C C . ASN A 1 142 ? -2.342 2.637 1.557 1 96.5 142 ASN A C 1
ATOM 1081 O O . ASN A 1 142 ? -1.574 2.598 2.52 1 96.5 142 ASN A O 1
ATOM 1085 N N . GLY A 1 143 ? -1.972 2.232 0.343 1 96.69 143 GLY A N 1
ATOM 1086 C CA . GLY A 1 143 ? -0.714 1.558 0.063 1 96.69 143 GLY A CA 1
ATOM 1087 C C . GLY A 1 143 ? 0.5 2.428 0.325 1 96.69 143 GLY A C 1
ATOM 1088 O O . GLY A 1 143 ? 1.537 1.936 0.776 1 96.69 143 GLY A O 1
ATOM 1089 N N . GLN A 1 144 ? 0.357 3.715 0.085 1 96.38 144 GLN A N 1
ATOM 1090 C CA . GLN A 1 144 ? 1.454 4.66 0.265 1 96.38 144 GLN A CA 1
ATOM 1091 C C . GLN A 1 144 ? 1.973 4.637 1.699 1 96.38 144 GLN A C 1
ATOM 1093 O O . GLN A 1 144 ? 3.176 4.773 1.933 1 96.38 144 GLN A O 1
ATOM 1098 N N . PHE A 1 145 ? 1.027 4.457 2.574 1 98.44 145 PHE A N 1
ATOM 1099 C CA . PHE A 1 145 ? 1.385 4.395 3.986 1 98.44 145 PHE A CA 1
ATOM 1100 C C . PHE A 1 145 ? 2.387 3.279 4.246 1 98.44 145 PHE A C 1
ATOM 1102 O O . PHE A 1 145 ? 3.473 3.523 4.777 1 98.44 145 PHE A O 1
ATOM 1109 N N . TYR A 1 146 ? 2.188 2.152 3.764 1 98.19 146 TYR A N 1
ATOM 1110 C CA . TYR A 1 146 ? 3 0.974 4.043 1 98.19 146 TYR A CA 1
ATOM 1111 C C . TYR A 1 146 ? 4.309 1.019 3.266 1 98.19 146 TYR A C 1
ATOM 1113 O O . TYR A 1 146 ? 5.363 0.65 3.791 1 98.19 146 TYR A O 1
ATOM 1121 N N . GLU A 1 147 ? 4.246 1.427 2.029 1 98.19 147 GLU A N 1
ATOM 1122 C CA . GLU A 1 147 ? 5.461 1.555 1.233 1 98.19 147 GLU A CA 1
ATOM 1123 C C . GLU A 1 147 ? 6.457 2.506 1.894 1 98.19 147 GLU A C 1
ATOM 1125 O O . GLU A 1 147 ? 7.652 2.211 1.963 1 98.19 147 GLU A O 1
ATOM 1130 N N . CYS A 1 148 ? 5.91 3.59 2.412 1 98.75 148 CYS A N 1
ATOM 1131 C CA . CYS A 1 148 ? 6.77 4.598 3.023 1 98.75 148 CYS A CA 1
ATOM 1132 C C . CYS A 1 148 ? 7.289 4.125 4.375 1 98.75 148 CYS A C 1
ATOM 1134 O O . CYS A 1 148 ? 8.422 4.434 4.75 1 98.75 148 CYS A O 1
ATOM 1136 N N . LEU A 1 149 ? 6.469 3.361 5.133 1 98.62 149 LEU A N 1
ATOM 1137 C CA . LEU A 1 149 ? 6.969 2.783 6.375 1 98.62 149 LEU A CA 1
ATOM 1138 C C . LEU A 1 149 ? 8.18 1.89 6.109 1 98.62 149 LEU A C 1
ATOM 1140 O O . LEU A 1 149 ? 9.188 1.973 6.816 1 98.62 149 LEU A O 1
ATOM 1144 N N . ASN A 1 150 ? 8.094 1.045 5.086 1 98.38 150 ASN A N 1
ATOM 1145 C CA . ASN A 1 150 ? 9.188 0.14 4.746 1 98.38 150 ASN A CA 1
ATOM 1146 C C . ASN A 1 150 ? 10.461 0.906 4.398 1 98.38 150 ASN A C 1
ATOM 1148 O O . ASN A 1 150 ? 11.539 0.611 4.93 1 98.38 150 ASN A O 1
ATOM 1152 N N . MET A 1 151 ? 10.344 1.896 3.559 1 98.25 151 MET A N 1
ATOM 1153 C CA . MET A 1 151 ? 11.508 2.662 3.119 1 98.25 151 MET A CA 1
ATOM 1154 C C . MET A 1 151 ? 12.141 3.414 4.285 1 98.25 151 MET A C 1
ATOM 1156 O O . MET A 1 151 ? 13.359 3.422 4.438 1 98.25 151 MET A O 1
ATOM 1160 N N . ALA A 1 152 ? 11.273 4.016 5.082 1 98.88 152 ALA A N 1
ATOM 1161 C CA . ALA A 1 152 ? 11.773 4.816 6.199 1 98.88 152 ALA A CA 1
ATOM 1162 C C . ALA A 1 152 ? 12.539 3.951 7.191 1 98.88 152 ALA A C 1
ATOM 1164 O O . ALA A 1 152 ? 13.602 4.348 7.676 1 98.88 152 ALA A O 1
ATOM 1165 N N . ALA A 1 153 ? 11.977 2.82 7.543 1 98.62 153 ALA A N 1
ATOM 1166 C CA . ALA A 1 153 ? 12.633 1.907 8.477 1 98.62 153 ALA A CA 1
ATOM 1167 C C . ALA A 1 153 ? 13.922 1.344 7.871 1 98.62 153 ALA A C 1
ATOM 1169 O O . ALA A 1 153 ? 14.953 1.292 8.539 1 98.62 153 ALA A O 1
ATOM 1170 N N . LEU A 1 154 ? 13.859 0.917 6.629 1 97.31 154 LEU A N 1
ATOM 1171 C CA . LEU A 1 154 ? 14.992 0.321 5.926 1 97.31 154 LEU A CA 1
ATOM 1172 C C . LEU A 1 154 ? 16.188 1.271 5.91 1 97.31 154 LEU A C 1
ATOM 1174 O O . LEU A 1 154 ? 17.328 0.846 6.113 1 97.31 154 LEU A O 1
ATOM 1178 N N . TRP A 1 155 ? 15.898 2.541 5.727 1 97.75 155 TRP A N 1
ATOM 1179 C CA . TRP A 1 155 ? 16.969 3.525 5.559 1 97.75 155 TRP A CA 1
ATOM 1180 C C . TRP A 1 155 ? 17.188 4.312 6.844 1 97.75 155 TRP A C 1
ATOM 1182 O O . TRP A 1 155 ? 17.984 5.25 6.875 1 97.75 155 TRP A O 1
ATOM 1192 N N . LYS A 1 156 ? 16.406 4.035 7.891 1 98.31 156 LYS A N 1
ATOM 1193 C CA . LYS A 1 156 ? 16.484 4.727 9.172 1 98.31 156 LYS A CA 1
ATOM 1194 C C . LYS A 1 156 ? 16.328 6.234 8.992 1 98.31 156 LYS A C 1
ATOM 1196 O O . LYS A 1 156 ? 17.141 7.012 9.469 1 98.31 156 LYS A O 1
ATOM 1201 N N . LEU A 1 157 ? 15.297 6.621 8.312 1 98.88 157 LEU A N 1
ATOM 1202 C CA . LEU A 1 157 ? 15.055 8.031 8.023 1 98.88 157 LEU A CA 1
ATOM 1203 C C . LEU A 1 157 ? 14.594 8.766 9.281 1 98.88 157 LEU A C 1
ATOM 1205 O O . LEU A 1 157 ? 13.898 8.195 10.125 1 98.88 157 LEU A O 1
ATOM 1209 N N . PRO A 1 158 ? 14.969 10.008 9.414 1 98.94 158 PRO A N 1
ATOM 1210 C CA . PRO A 1 158 ? 14.547 10.82 10.555 1 98.94 158 PRO A CA 1
ATOM 1211 C C . PRO A 1 158 ? 13.133 11.391 10.375 1 98.94 158 PRO A C 1
ATOM 1213 O O . PRO A 1 158 ? 12.969 12.602 10.203 1 98.94 158 PRO A O 1
ATOM 1216 N N . ILE A 1 159 ? 12.172 10.586 10.492 1 98.94 159 ILE A N 1
ATOM 1217 C CA . ILE A 1 159 ? 10.773 10.938 10.273 1 98.94 159 ILE A CA 1
ATOM 1218 C C . ILE A 1 159 ? 9.914 10.367 11.391 1 98.94 159 ILE A C 1
ATOM 1220 O O . ILE A 1 159 ? 10.211 9.297 11.93 1 98.94 159 ILE A O 1
ATOM 1224 N N . VAL A 1 160 ? 8.93 11.086 11.82 1 99 160 VAL A N 1
ATOM 1225 C CA . VAL A 1 160 ? 7.879 10.602 12.703 1 99 160 VAL A CA 1
ATOM 1226 C C . VAL A 1 160 ? 6.547 10.578 11.961 1 99 160 VAL A C 1
ATOM 1228 O O . VAL A 1 160 ? 6.133 11.586 11.383 1 99 160 VAL A O 1
ATOM 1231 N N . PHE A 1 161 ? 5.977 9.398 11.891 1 98.94 161 PHE A N 1
ATOM 1232 C CA . PHE A 1 161 ? 4.637 9.25 11.328 1 98.94 161 PHE A CA 1
ATOM 1233 C C . PHE A 1 161 ? 3.576 9.453 12.406 1 98.94 161 PHE A C 1
ATOM 1235 O O . PHE A 1 161 ? 3.523 8.695 13.383 1 98.94 161 PHE A O 1
ATOM 1242 N N . ILE A 1 162 ? 2.719 10.43 12.242 1 98.94 162 ILE A N 1
ATOM 1243 C CA . ILE A 1 162 ? 1.727 10.773 13.258 1 98.94 162 ILE A CA 1
ATOM 1244 C C . ILE A 1 162 ? 0.323 10.523 12.703 1 98.94 162 ILE A C 1
ATOM 1246 O O . ILE A 1 162 ? -0.132 11.234 11.805 1 98.94 162 ILE A O 1
ATOM 1250 N N . VAL A 1 163 ? -0.305 9.539 13.289 1 98.88 163 VAL A N 1
ATOM 1251 C CA . VAL A 1 163 ? -1.686 9.227 12.938 1 98.88 163 VAL A CA 1
ATOM 1252 C C . VAL A 1 163 ? -2.641 10.008 13.836 1 98.88 163 VAL A C 1
ATOM 1254 O O . VAL A 1 163 ? -2.697 9.773 15.039 1 98.88 163 VAL A O 1
ATOM 1257 N N . GLU A 1 164 ? -3.287 10.945 13.219 1 98.69 164 GLU A N 1
ATOM 1258 C CA . GLU A 1 164 ? -4.375 11.609 13.93 1 98.69 164 GLU A CA 1
ATOM 1259 C C . GLU A 1 164 ? -5.676 10.812 13.812 1 98.69 164 GLU A C 1
ATOM 1261 O O . GLU A 1 164 ? -6.508 11.094 12.953 1 98.69 164 GLU A O 1
ATOM 1266 N N . ASN A 1 165 ? -5.84 9.898 14.742 1 98.62 165 ASN A N 1
ATOM 1267 C CA . ASN A 1 165 ? -7.016 9.031 14.75 1 98.62 165 ASN A CA 1
ATOM 1268 C C . ASN A 1 165 ? -8.203 9.719 15.422 1 98.62 165 ASN A C 1
ATOM 1270 O O . ASN A 1 165 ? -8.391 9.609 16.625 1 98.62 165 ASN A O 1
ATOM 1274 N N . ASN A 1 166 ? -8.992 10.398 14.617 1 97.5 166 ASN A N 1
ATOM 1275 C CA . ASN A 1 166 ? -10.18 11.055 15.156 1 97.5 166 ASN A CA 1
ATOM 1276 C C . ASN A 1 166 ? -11.43 10.203 14.961 1 97.5 166 ASN A C 1
ATOM 1278 O O . ASN A 1 166 ? -12.547 10.703 15.039 1 97.5 166 ASN A O 1
ATOM 1282 N N . LEU A 1 167 ? -11.234 8.938 14.555 1 96.5 167 LEU A N 1
ATOM 1283 C CA . LEU A 1 167 ? -12.227 7.871 14.523 1 96.5 167 LEU A CA 1
ATOM 1284 C C . LEU A 1 167 ? -13.031 7.918 13.227 1 96.5 167 LEU A C 1
ATOM 1286 O O . LEU A 1 167 ? -13.812 7.008 12.945 1 96.5 167 LEU A O 1
ATOM 1290 N N . TRP A 1 168 ? -12.773 8.984 12.391 1 95.5 168 TRP A N 1
ATOM 1291 C CA . TRP A 1 168 ? -13.664 9.125 11.242 1 95.5 168 TRP A CA 1
ATOM 1292 C C . TRP A 1 168 ? -12.883 9.555 10.008 1 95.5 168 TRP A C 1
ATOM 1294 O O . TRP A 1 168 ? -12.102 10.508 10.055 1 95.5 168 TRP A O 1
ATOM 1304 N N . ALA A 1 169 ? -13.109 8.852 8.898 1 94.62 169 ALA A N 1
ATOM 1305 C CA . ALA A 1 169 ? -12.719 9.273 7.555 1 94.62 169 ALA A CA 1
ATOM 1306 C C . ALA A 1 169 ? -13.938 9.742 6.758 1 94.62 169 ALA A C 1
ATOM 1308 O O . ALA A 1 169 ? -14.594 8.945 6.086 1 94.62 169 ALA A O 1
ATOM 1309 N N . ILE A 1 170 ? -14.102 11.047 6.777 1 92.62 170 ILE A N 1
ATOM 1310 C CA . ILE A 1 170 ? -15.32 11.664 6.266 1 92.62 170 ILE A CA 1
ATOM 1311 C C . ILE A 1 170 ? -16.531 11.07 6.969 1 92.62 170 ILE A C 1
ATOM 1313 O O . ILE A 1 170 ? -16.906 11.508 8.055 1 92.62 170 ILE A O 1
ATOM 1317 N N . GLY A 1 171 ? -17.125 10.109 6.434 1 90.75 171 GLY A N 1
ATOM 1318 C CA . GLY A 1 171 ? -18.297 9.461 7.008 1 90.75 171 GLY A CA 1
ATOM 1319 C C . GLY A 1 171 ? -18.078 8.008 7.363 1 90.75 171 GLY A C 1
ATOM 1320 O O . GLY A 1 171 ? -18.969 7.336 7.871 1 90.75 171 GLY A O 1
ATOM 1321 N N . MET A 1 172 ? -16.875 7.547 7.199 1 93.44 172 MET A N 1
ATOM 1322 C CA . MET A 1 172 ? -16.562 6.145 7.469 1 93.44 172 MET A CA 1
ATOM 1323 C C . MET A 1 172 ? -15.914 5.988 8.836 1 93.44 172 MET A C 1
ATOM 1325 O O . MET A 1 172 ? -14.859 6.578 9.102 1 93.44 172 MET A O 1
ATOM 1329 N N . SER A 1 173 ? -16.547 5.156 9.672 1 95.12 173 SER A N 1
ATOM 1330 C CA . SER A 1 173 ? -16.016 4.895 11.008 1 95.12 173 SER A CA 1
ATOM 1331 C C . SER A 1 173 ? -14.703 4.109 10.938 1 95.12 173 SER A C 1
ATOM 1333 O O . SER A 1 173 ? -14.578 3.174 10.148 1 95.12 173 SER A O 1
ATOM 1335 N N . HIS A 1 174 ? -13.75 4.516 11.758 1 95.56 174 HIS A N 1
ATOM 1336 C CA . HIS A 1 174 ? -12.453 3.869 11.883 1 95.56 174 HIS A CA 1
ATOM 1337 C C . HIS A 1 174 ? -12.602 2.379 12.18 1 95.56 174 HIS A C 1
ATOM 1339 O O . HIS A 1 174 ? -11.922 1.551 11.57 1 95.56 174 HIS A O 1
ATOM 1345 N N . LEU A 1 175 ? -13.516 1.987 13 1 94.19 175 LEU A N 1
ATOM 1346 C CA . LEU A 1 175 ? -13.688 0.615 13.461 1 94.19 175 LEU A CA 1
ATOM 1347 C C . LEU A 1 175 ? -14.281 -0.258 12.359 1 94.19 175 LEU A C 1
ATOM 1349 O O . LEU A 1 175 ? -14.148 -1.483 12.398 1 94.19 175 LEU A O 1
ATOM 1353 N N . ARG A 1 176 ? -14.844 0.348 11.344 1 94.44 176 ARG A N 1
ATOM 1354 C CA . ARG A 1 176 ? -15.469 -0.389 10.25 1 94.44 176 ARG A CA 1
ATOM 1355 C C . ARG A 1 176 ? -14.508 -0.561 9.078 1 94.44 176 ARG A C 1
ATOM 1357 O O . ARG A 1 176 ? -14.703 -1.439 8.234 1 94.44 176 ARG A O 1
ATOM 1364 N N . ALA A 1 177 ? -13.492 0.214 9.055 1 94.44 177 ALA A N 1
ATOM 1365 C CA . ALA A 1 177 ? -12.68 0.289 7.84 1 94.44 177 ALA A CA 1
ATOM 1366 C C . ALA A 1 177 ? -11.32 -0.38 8.047 1 94.44 177 ALA A C 1
ATOM 1368 O O . ALA A 1 177 ? -10.617 -0.675 7.074 1 94.44 177 ALA A O 1
ATOM 1369 N N . THR A 1 178 ? -10.938 -0.648 9.219 1 94.38 178 THR A N 1
ATOM 1370 C CA . THR A 1 178 ? -9.609 -1.148 9.547 1 94.38 178 THR A CA 1
ATOM 1371 C C . THR A 1 178 ? -9.703 -2.494 10.266 1 94.38 178 THR A C 1
ATOM 1373 O O . THR A 1 178 ? -10.367 -2.613 11.289 1 94.38 178 THR A O 1
ATOM 1376 N N . SER A 1 179 ? -9.008 -3.492 9.703 1 93.38 179 SER A N 1
ATOM 1377 C CA . SER A 1 179 ? -9.133 -4.859 10.203 1 93.38 179 SER A CA 1
ATOM 1378 C C . SER A 1 179 ? -8.602 -4.977 11.625 1 93.38 179 SER A C 1
ATOM 1380 O O . SER A 1 179 ? -9.227 -5.609 12.477 1 93.38 179 SER A O 1
ATOM 1382 N N . ASP A 1 180 ? -7.457 -4.426 11.82 1 93.94 180 ASP A N 1
ATOM 1383 C CA . ASP A 1 180 ? -6.949 -4.199 13.172 1 93.94 180 ASP A CA 1
ATOM 1384 C C . ASP A 1 180 ? -6.871 -2.707 13.492 1 93.94 180 ASP A C 1
ATOM 1386 O O . ASP A 1 180 ? -5.988 -2.008 12.984 1 93.94 180 ASP A O 1
ATOM 1390 N N . PRO A 1 181 ? -7.781 -2.238 14.328 1 95.75 181 PRO A N 1
ATOM 1391 C CA . PRO A 1 181 ? -7.941 -0.792 14.492 1 95.75 181 PRO A CA 1
ATOM 1392 C C . PRO A 1 181 ? -6.789 -0.155 15.266 1 95.75 181 PRO A C 1
ATOM 1394 O O . PRO A 1 181 ? -6.668 1.072 15.305 1 95.75 181 PRO A O 1
ATOM 1397 N N . GLN A 1 182 ? -5.984 -0.964 15.969 1 97.31 182 GLN A N 1
ATOM 1398 C CA . GLN A 1 182 ? -4.801 -0.427 16.641 1 97.31 182 GLN A CA 1
ATOM 1399 C C . GLN A 1 182 ? -3.668 -0.192 15.641 1 97.31 182 GLN A C 1
ATOM 1401 O O . GLN A 1 182 ? -2.758 -1.014 15.523 1 97.31 182 GLN A O 1
ATOM 1406 N N . ILE A 1 183 ? -3.68 0.965 15.055 1 98 183 ILE A N 1
ATOM 1407 C CA . ILE A 1 183 ? -2.807 1.285 13.93 1 98 183 ILE A CA 1
ATOM 1408 C C . ILE A 1 183 ? -1.351 1.286 14.391 1 98 183 ILE A C 1
ATOM 1410 O O . ILE A 1 183 ? -0.454 0.892 13.641 1 98 183 ILE A O 1
ATOM 1414 N N . TRP A 1 184 ? -1.07 1.692 15.648 1 98 184 TRP A N 1
ATOM 1415 C CA . TRP A 1 184 ? 0.29 1.761 16.172 1 98 184 TRP A CA 1
ATOM 1416 C C . TRP A 1 184 ? 0.956 0.389 16.141 1 98 184 TRP A C 1
ATOM 1418 O O . TRP A 1 184 ? 2.184 0.289 16.078 1 98 184 TRP A O 1
ATOM 1428 N N . LYS A 1 185 ? 0.231 -0.669 16.078 1 96.38 185 LYS A N 1
ATOM 1429 C CA . LYS A 1 185 ? 0.762 -2.029 16.062 1 96.38 185 LYS A CA 1
ATOM 1430 C C . LYS A 1 185 ? 1.387 -2.348 14.703 1 96.38 185 LYS A C 1
ATOM 1432 O O . LYS A 1 185 ? 2.115 -3.332 14.562 1 96.38 185 LYS A O 1
ATOM 1437 N N . LYS A 1 186 ? 1.103 -1.54 13.742 1 97 186 LYS A N 1
ATOM 1438 C CA . LYS A 1 186 ? 1.707 -1.739 12.422 1 97 186 LYS A CA 1
ATOM 1439 C C . LYS A 1 186 ? 3.199 -1.418 12.453 1 97 186 LYS A C 1
ATOM 1441 O O . LYS A 1 186 ? 3.967 -1.944 11.641 1 97 186 LYS A O 1
ATOM 1446 N N . GLY A 1 187 ? 3.633 -0.527 13.359 1 97.5 187 GLY A N 1
ATOM 1447 C CA . GLY A 1 187 ? 5.02 -0.098 13.438 1 97.5 187 GLY A CA 1
ATOM 1448 C C . GLY A 1 187 ? 5.996 -1.253 13.547 1 97.5 187 GLY A C 1
ATOM 1449 O O . GLY A 1 187 ? 6.859 -1.43 12.688 1 97.5 187 GLY A O 1
ATOM 1450 N N . PRO A 1 188 ? 5.824 -2.119 14.508 1 96.69 188 PRO A N 1
ATOM 1451 C CA . PRO A 1 188 ? 6.758 -3.227 14.727 1 96.69 188 PRO A CA 1
ATOM 1452 C C . PRO A 1 188 ? 6.863 -4.16 13.523 1 96.69 188 PRO A C 1
ATOM 1454 O O . PRO A 1 188 ? 7.926 -4.727 13.266 1 96.69 188 PRO A O 1
ATOM 1457 N N . ALA A 1 189 ? 5.832 -4.309 12.773 1 94.69 189 ALA A N 1
ATOM 1458 C CA . ALA A 1 189 ? 5.852 -5.172 11.594 1 94.69 189 ALA A CA 1
ATOM 1459 C C . ALA A 1 189 ? 6.824 -4.641 10.547 1 94.69 189 ALA A C 1
ATOM 1461 O O . ALA A 1 189 ? 7.18 -5.352 9.602 1 94.69 189 ALA A O 1
ATOM 1462 N N . PHE A 1 190 ? 7.262 -3.4 10.703 1 97.44 190 PHE A N 1
ATOM 1463 C CA . PHE A 1 190 ? 8.227 -2.812 9.773 1 97.44 190 PHE A CA 1
ATOM 1464 C C . PHE A 1 190 ? 9.547 -2.539 10.477 1 97.44 190 PHE A C 1
ATOM 1466 O O . PHE A 1 190 ? 10.461 -1.955 9.883 1 97.44 190 PHE A O 1
ATOM 1473 N N . GLY A 1 191 ? 9.633 -2.869 11.75 1 96.5 191 GLY A N 1
ATOM 1474 C CA . GLY A 1 191 ? 10.883 -2.695 12.469 1 96.5 191 GLY A CA 1
ATOM 1475 C C . GLY A 1 191 ? 11.016 -1.327 13.117 1 96.5 191 GLY A C 1
ATOM 1476 O O . GLY A 1 191 ? 12.125 -0.849 13.344 1 96.5 191 GLY A O 1
ATOM 1477 N N . MET A 1 192 ? 9.922 -0.677 13.414 1 98.19 192 MET A N 1
ATOM 1478 C CA . MET A 1 192 ? 9.953 0.612 14.102 1 98.19 192 MET A CA 1
ATOM 1479 C C . MET A 1 192 ? 9.039 0.607 15.32 1 98.19 192 MET A C 1
ATOM 1481 O O . MET A 1 192 ? 8.086 -0.169 15.383 1 98.19 192 MET A O 1
ATOM 1485 N N . PRO A 1 193 ? 9.32 1.475 16.25 1 98.62 193 PRO A N 1
ATOM 1486 C CA . PRO A 1 193 ? 8.414 1.582 17.391 1 98.62 193 PRO A CA 1
ATOM 1487 C C . PRO A 1 193 ? 7.02 2.07 17 1 98.62 193 PRO A C 1
ATOM 1489 O O . PRO A 1 193 ? 6.891 2.938 16.125 1 98.62 193 PRO A O 1
ATOM 1492 N N . GLY A 1 194 ? 6.039 1.446 17.562 1 98.62 194 GLY A N 1
ATOM 1493 C CA . GLY A 1 194 ? 4.656 1.893 17.531 1 98.62 194 GLY A CA 1
ATOM 1494 C C . GLY A 1 194 ? 4.141 2.342 18.875 1 98.62 194 GLY A C 1
ATOM 1495 O O . GLY A 1 194 ? 4.207 1.59 19.859 1 98.62 194 GLY A O 1
ATOM 1496 N N . VAL A 1 195 ? 3.633 3.549 18.906 1 98.88 195 VAL A N 1
ATOM 1497 C CA . VAL A 1 195 ? 3.236 4.09 20.203 1 98.88 195 VAL A CA 1
ATOM 1498 C C . VAL A 1 195 ? 1.812 4.637 20.125 1 98.88 195 VAL A C 1
ATOM 1500 O O . VAL A 1 195 ? 1.446 5.293 19.141 1 98.88 195 VAL A O 1
ATOM 1503 N N . HIS A 1 196 ? 1.032 4.273 21.078 1 98.75 196 HIS A N 1
ATOM 1504 C CA . HIS A 1 196 ? -0.308 4.828 21.25 1 98.75 196 HIS A CA 1
ATOM 1505 C C . HIS A 1 196 ? -0.336 5.887 22.344 1 98.75 196 HIS A C 1
ATOM 1507 O O . HIS A 1 196 ? 0.297 5.727 23.391 1 98.75 196 HIS A O 1
ATOM 1513 N N . VAL A 1 197 ? -1.013 6.984 22.094 1 98.94 197 VAL A N 1
ATOM 1514 C CA . VAL A 1 197 ? -1.082 8.039 23.109 1 98.94 197 VAL A CA 1
ATOM 1515 C C . VAL A 1 197 ? -2.459 8.695 23.062 1 98.94 197 VAL A C 1
ATOM 1517 O O . VAL A 1 197 ? -3.111 8.727 22.016 1 98.94 197 VAL A O 1
ATOM 1520 N N . ASP A 1 198 ? -2.9 9.172 24.188 1 98.88 198 ASP A N 1
ATOM 1521 C CA . ASP A 1 198 ? -4.105 9.984 24.281 1 98.88 198 ASP A CA 1
ATOM 1522 C C . ASP A 1 198 ? -3.895 11.344 23.625 1 98.88 198 ASP A C 1
ATOM 1524 O O . ASP A 1 198 ? -3.301 12.25 24.219 1 98.88 198 ASP A O 1
ATOM 1528 N N . GLY A 1 199 ? -4.512 11.531 22.453 1 98.81 199 GLY A N 1
ATOM 1529 C CA . GLY A 1 199 ? -4.301 12.719 21.641 1 98.81 199 GLY A CA 1
ATOM 1530 C C . GLY A 1 199 ? -5.051 13.938 22.141 1 98.81 199 GLY A C 1
ATOM 1531 O O . GLY A 1 199 ? -4.895 15.031 21.609 1 98.81 199 GLY A O 1
ATOM 1532 N N . MET A 1 200 ? -5.824 13.719 23.203 1 98.75 200 MET A N 1
ATOM 1533 C CA . MET A 1 200 ? -6.555 14.828 23.797 1 98.75 200 MET A CA 1
ATOM 1534 C C . MET A 1 200 ? -5.766 15.453 24.938 1 98.75 200 MET A C 1
ATOM 1536 O O . MET A 1 200 ? -6.141 16.516 25.453 1 98.75 200 MET A O 1
ATOM 1540 N N . ASP A 1 201 ? -4.707 14.852 25.328 1 98.75 201 ASP A N 1
ATOM 1541 C CA . ASP A 1 201 ? -3.848 15.32 26.406 1 98.75 201 ASP A CA 1
ATOM 1542 C C . ASP A 1 201 ? -2.51 15.828 25.875 1 98.75 201 ASP A C 1
ATOM 1544 O O . ASP A 1 201 ? -1.604 15.031 25.609 1 98.75 201 ASP A O 1
ATOM 1548 N N . VAL A 1 202 ? -2.361 17.109 25.906 1 98.81 202 VAL A N 1
ATOM 1549 C CA . VAL A 1 202 ? -1.222 17.734 25.234 1 98.81 202 VAL A CA 1
ATOM 1550 C C . VAL A 1 202 ? 0.07 17.344 25.953 1 98.81 202 VAL A C 1
ATOM 1552 O O . VAL A 1 202 ? 1.12 17.203 25.328 1 98.81 202 VAL A O 1
ATOM 1555 N N . LEU A 1 203 ? 0.051 17.172 27.219 1 98.69 203 LEU A N 1
ATOM 1556 C CA . LEU A 1 203 ? 1.258 16.828 27.953 1 98.69 203 LEU A CA 1
ATOM 1557 C C . LEU A 1 203 ? 1.711 15.406 27.625 1 98.69 203 LEU A C 1
ATOM 1559 O O . LEU A 1 203 ? 2.906 15.156 27.469 1 98.69 203 LEU A O 1
ATOM 1563 N N . LYS A 1 204 ? 0.784 14.477 27.531 1 98.88 204 LYS A N 1
ATOM 1564 C CA . LYS A 1 204 ? 1.117 13.109 27.141 1 98.88 204 LYS A CA 1
ATOM 1565 C C . LYS A 1 204 ? 1.62 13.07 25.688 1 98.88 204 LYS A C 1
ATOM 1567 O O . LYS A 1 204 ? 2.578 12.352 25.391 1 98.88 204 LYS A O 1
ATOM 1572 N N . VAL A 1 205 ? 0.937 13.82 24.859 1 98.94 205 VAL A N 1
ATOM 1573 C CA . VAL A 1 205 ? 1.36 13.891 23.453 1 98.94 205 VAL A CA 1
ATOM 1574 C C . VAL A 1 205 ? 2.791 14.422 23.375 1 98.94 205 VAL A C 1
ATOM 1576 O O . VAL A 1 205 ? 3.619 13.883 22.641 1 98.94 205 VAL A O 1
ATOM 1579 N N . ARG A 1 206 ? 3.061 15.43 24.078 1 98.88 206 ARG A N 1
ATOM 1580 C CA . ARG A 1 206 ? 4.387 16.031 24.062 1 98.88 206 ARG A CA 1
ATOM 1581 C C . ARG A 1 206 ? 5.449 15.055 24.547 1 98.88 206 ARG A C 1
ATOM 1583 O O . ARG A 1 206 ? 6.562 15.031 24.016 1 98.88 206 ARG A O 1
ATOM 1590 N N . GLU A 1 207 ? 5.172 14.328 25.562 1 98.88 207 GLU A N 1
ATOM 1591 C CA . GLU A 1 207 ? 6.109 13.328 26.078 1 98.88 207 GLU A CA 1
ATOM 1592 C C . GLU A 1 207 ? 6.477 12.312 25 1 98.88 207 GLU A C 1
ATOM 1594 O O . GLU A 1 207 ? 7.656 12.039 24.766 1 98.88 207 GLU A O 1
ATOM 1599 N N . VAL A 1 208 ? 5.492 11.781 24.344 1 98.94 208 VAL A N 1
ATOM 1600 C CA . VAL A 1 208 ? 5.707 10.805 23.266 1 98.94 208 VAL A CA 1
ATOM 1601 C C . VAL A 1 208 ? 6.438 11.469 22.109 1 98.94 208 VAL A C 1
ATOM 1603 O O . VAL A 1 208 ? 7.348 10.875 21.516 1 98.94 208 VAL A O 1
ATOM 1606 N N . ALA A 1 209 ? 6.062 12.68 21.812 1 98.94 209 ALA A N 1
ATOM 1607 C CA . ALA A 1 209 ? 6.68 13.43 20.734 1 98.94 209 ALA A CA 1
ATOM 1608 C C . ALA A 1 209 ? 8.172 13.641 20.984 1 98.94 209 ALA A C 1
ATOM 1610 O O . ALA A 1 209 ? 8.992 13.477 20.094 1 98.94 209 ALA A O 1
ATOM 1611 N N . LYS A 1 210 ? 8.469 14.031 22.172 1 98.88 210 LYS A N 1
ATOM 1612 C CA . LYS A 1 210 ? 9.859 14.273 22.531 1 98.88 210 LYS A CA 1
ATOM 1613 C C . LYS A 1 210 ? 10.719 13.039 22.281 1 98.88 210 LYS A C 1
ATOM 1615 O O . LYS A 1 210 ? 11.805 13.133 21.703 1 98.88 210 LYS A O 1
ATOM 1620 N N . GLU A 1 211 ? 10.234 11.953 22.719 1 98.88 211 GLU A N 1
ATOM 1621 C CA . GLU A 1 211 ? 10.977 10.711 22.531 1 98.88 211 GLU A CA 1
ATOM 1622 C C . GLU A 1 211 ? 11.125 10.367 21.062 1 98.88 211 GLU A C 1
ATOM 1624 O O . GLU A 1 211 ? 12.219 10.031 20.594 1 98.88 211 GLU A O 1
ATOM 1629 N N . ALA A 1 212 ? 10.055 10.43 20.297 1 98.94 212 ALA A N 1
ATOM 1630 C CA . ALA A 1 212 ? 10.055 10.07 18.891 1 98.94 212 ALA A CA 1
ATOM 1631 C C . ALA A 1 212 ? 10.961 11 18.078 1 98.94 212 ALA A C 1
ATOM 1633 O O . ALA A 1 212 ? 11.734 10.539 17.234 1 98.94 212 ALA A O 1
ATOM 1634 N N . ILE A 1 213 ? 10.883 12.281 18.344 1 98.94 213 ILE A N 1
ATOM 1635 C CA . ILE A 1 213 ? 11.664 13.273 17.625 1 98.94 213 ILE A CA 1
ATOM 1636 C C . ILE A 1 213 ? 13.148 13.125 17.953 1 98.94 213 ILE A C 1
ATOM 1638 O O . ILE A 1 213 ? 14 13.188 17.078 1 98.94 213 ILE A O 1
ATOM 1642 N N . THR A 1 214 ? 13.43 12.93 19.234 1 98.81 214 THR A N 1
ATOM 1643 C CA . THR A 1 214 ? 14.812 12.742 19.656 1 98.81 214 THR A CA 1
ATOM 1644 C C . THR A 1 214 ? 15.422 11.508 18.984 1 98.81 214 THR A C 1
ATOM 1646 O O . THR A 1 214 ? 16.562 11.547 18.516 1 98.81 214 THR A O 1
ATOM 1649 N N . ARG A 1 215 ? 14.688 10.461 18.969 1 98.69 215 ARG A N 1
ATOM 1650 C CA . ARG A 1 215 ? 15.141 9.227 18.328 1 98.69 215 ARG A CA 1
ATOM 1651 C C . ARG A 1 215 ? 15.438 9.469 16.844 1 98.69 215 ARG A C 1
ATOM 1653 O O . ARG A 1 215 ? 16.484 9.055 16.344 1 98.69 215 ARG A O 1
ATOM 1660 N N . ALA A 1 216 ? 14.523 10.117 16.188 1 98.88 216 ALA A N 1
ATOM 1661 C CA . ALA A 1 216 ? 14.695 10.422 14.773 1 98.88 216 ALA A CA 1
ATOM 1662 C C . ALA A 1 216 ? 15.914 11.305 14.555 1 98.88 216 ALA A C 1
ATOM 1664 O O . ALA A 1 216 ? 16.719 11.055 13.648 1 98.88 216 ALA A O 1
ATOM 1665 N N . ARG A 1 217 ? 16.031 12.305 15.375 1 98.56 217 ARG A N 1
ATOM 1666 C CA . ARG A 1 217 ? 17.125 13.266 15.266 1 98.56 217 ARG A CA 1
ATOM 1667 C C . ARG A 1 217 ? 18.469 12.594 15.453 1 98.56 217 ARG A C 1
ATOM 1669 O O . ARG A 1 217 ? 19.453 12.953 14.805 1 98.56 217 ARG A O 1
ATOM 1676 N N . ARG A 1 218 ? 18.531 11.562 16.25 1 97.69 218 ARG A N 1
ATOM 1677 C CA . ARG A 1 218 ? 19.766 10.836 16.547 1 97.69 218 ARG A CA 1
ATOM 1678 C C . ARG A 1 218 ? 20.094 9.844 15.438 1 97.69 218 ARG A C 1
ATOM 1680 O O . ARG A 1 218 ? 21.141 9.195 15.469 1 97.69 218 ARG A O 1
ATOM 1687 N N . GLY A 1 219 ? 19.234 9.703 14.555 1 97.25 219 GLY A N 1
ATOM 1688 C CA . GLY A 1 219 ? 19.484 8.789 13.453 1 97.25 219 GLY A CA 1
ATOM 1689 C C . GLY A 1 219 ? 19.094 7.359 13.758 1 97.25 219 GLY A C 1
ATOM 1690 O O . GLY A 1 219 ? 19.531 6.43 13.078 1 97.25 219 GLY A O 1
ATOM 1691 N N . GLU A 1 220 ? 18.234 7.184 14.734 1 98.12 220 GLU A N 1
ATOM 1692 C CA . GLU A 1 220 ? 17.859 5.836 15.148 1 98.12 220 GLU A CA 1
ATOM 1693 C C . GLU A 1 220 ? 16.641 5.344 14.375 1 98.12 220 GLU A C 1
ATOM 1695 O O . GLU A 1 220 ? 16.172 4.223 14.586 1 98.12 220 GLU A O 1
ATOM 1700 N N . GLY A 1 221 ? 16.109 6.176 13.484 1 98.31 221 GLY A N 1
ATOM 1701 C CA . GLY A 1 221 ? 15.047 5.727 12.594 1 98.31 221 GLY A CA 1
ATOM 1702 C C . GLY A 1 221 ? 13.68 6.27 12.969 1 98.31 221 GLY A C 1
ATOM 1703 O O . GLY A 1 221 ? 13.562 7.105 13.867 1 98.31 221 GLY A O 1
ATOM 1704 N N . PRO A 1 222 ? 12.688 5.836 12.227 1 98.88 222 PRO A N 1
ATOM 1705 C CA . PRO A 1 222 ? 11.344 6.398 12.359 1 98.88 222 PRO A CA 1
ATOM 1706 C C . PRO A 1 222 ? 10.586 5.824 13.555 1 98.88 222 PRO A C 1
ATOM 1708 O O . PRO A 1 222 ? 10.984 4.801 14.117 1 98.88 222 PRO A O 1
ATOM 1711 N N . THR A 1 223 ? 9.523 6.5 13.93 1 98.94 223 THR A N 1
ATOM 1712 C CA . THR A 1 223 ? 8.523 6.074 14.906 1 98.94 223 THR A CA 1
ATOM 1713 C C . THR A 1 223 ? 7.113 6.293 14.359 1 98.94 223 THR A C 1
ATOM 1715 O O . THR A 1 223 ? 6.848 7.293 13.695 1 98.94 223 THR A O 1
ATOM 1718 N N . LEU A 1 224 ? 6.258 5.289 14.586 1 98.94 224 LEU A N 1
ATOM 1719 C CA . LEU A 1 224 ? 4.836 5.434 14.305 1 98.94 224 LEU A CA 1
ATOM 1720 C C . LEU A 1 224 ? 4.059 5.762 15.578 1 98.94 224 LEU A C 1
ATOM 1722 O O . LEU A 1 224 ? 4.059 4.98 16.531 1 98.94 224 LEU A O 1
ATOM 1726 N N . VAL A 1 225 ? 3.4 6.922 15.562 1 98.94 225 VAL A N 1
ATOM 1727 C CA . VAL A 1 225 ? 2.645 7.336 16.75 1 98.94 225 VAL A CA 1
ATOM 1728 C C . VAL A 1 225 ? 1.168 7.492 16.375 1 98.94 225 VAL A C 1
ATOM 1730 O O . VAL A 1 225 ? 0.825 8.211 15.438 1 98.94 225 VAL A O 1
ATOM 1733 N N . GLU A 1 226 ? 0.371 6.781 17.062 1 98.94 226 GLU A N 1
ATOM 1734 C CA . GLU A 1 226 ? -1.074 6.941 16.922 1 98.94 226 GLU A CA 1
ATOM 1735 C C . GLU A 1 226 ? -1.644 7.793 18.047 1 98.94 226 GLU A C 1
ATOM 1737 O O . GLU A 1 226 ? -1.64 7.379 19.219 1 98.94 226 GLU A O 1
ATOM 1742 N N . CYS A 1 227 ? -2.092 8.961 17.688 1 98.94 227 CYS A N 1
ATOM 1743 C CA . CYS A 1 227 ? -2.771 9.852 18.625 1 98.94 227 CYS A CA 1
ATOM 1744 C C . CYS A 1 227 ? -4.285 9.68 18.531 1 98.94 227 CYS A C 1
ATOM 1746 O O . CYS A 1 227 ? -4.898 10.07 17.547 1 98.94 227 CYS A O 1
ATOM 1748 N N . GLU A 1 228 ? -4.824 9.133 19.562 1 98.5 228 GLU A N 1
ATOM 1749 C CA . GLU A 1 228 ? -6.281 9.086 19.609 1 98.5 228 GLU A CA 1
ATOM 1750 C C . GLU A 1 228 ? -6.871 10.445 19.969 1 98.5 228 GLU A C 1
ATOM 1752 O O . GLU A 1 228 ? -6.75 10.898 21.109 1 98.5 228 GLU A O 1
ATOM 1757 N N . THR A 1 229 ? -7.492 11.055 19.016 1 98.62 229 THR A N 1
ATOM 1758 C CA . THR A 1 229 ? -8.031 12.406 19.156 1 98.62 229 THR A CA 1
ATOM 1759 C C . THR A 1 229 ? -9.453 12.477 18.609 1 98.62 229 THR A C 1
ATOM 1761 O O . THR A 1 229 ? -10.117 11.445 18.438 1 98.62 229 THR A O 1
ATOM 1764 N N . TYR A 1 230 ? -9.984 13.766 18.531 1 98.31 230 TYR A N 1
ATOM 1765 C CA . TYR A 1 230 ? -11.344 13.891 18.031 1 98.31 230 TYR A CA 1
ATOM 1766 C C . TYR A 1 230 ? -11.555 15.234 17.344 1 98.31 230 TYR A C 1
ATOM 1768 O O . TYR A 1 230 ? -11.055 16.266 17.797 1 98.31 230 TYR A O 1
ATOM 1776 N N . ARG A 1 231 ? -12.234 15.125 16.234 1 95.94 231 ARG A N 1
ATOM 1777 C CA . ARG A 1 231 ? -12.633 16.328 15.492 1 95.94 231 ARG A CA 1
ATOM 1778 C C . ARG A 1 231 ? -13.992 16.828 15.969 1 95.94 231 ARG A C 1
ATOM 1780 O O . ARG A 1 231 ? -15 16.125 15.844 1 95.94 231 ARG A O 1
ATOM 1787 N N . PHE A 1 232 ? -14.039 18.047 16.438 1 96.38 232 PHE A N 1
ATOM 1788 C CA . PHE A 1 232 ? -15.266 18.578 17.031 1 96.38 232 PHE A CA 1
ATOM 1789 C C . PHE A 1 232 ? -16.234 19.031 15.945 1 96.38 232 PHE A C 1
ATOM 1791 O O . PHE A 1 232 ? -17.453 19.094 16.188 1 96.38 232 PHE A O 1
ATOM 1798 N N . ARG A 1 233 ? -15.734 19.359 14.828 1 94.31 233 ARG A N 1
ATOM 1799 C CA . ARG A 1 233 ? -16.562 19.828 13.719 1 94.31 233 ARG A CA 1
ATOM 1800 C C . ARG A 1 233 ? -16.766 18.719 12.688 1 94.31 233 ARG A C 1
ATOM 1802 O O . ARG A 1 233 ? -16.094 17.688 12.734 1 94.31 233 ARG A O 1
ATOM 1809 N N . GLY A 1 234 ? -17.781 18.953 11.797 1 93.75 234 GLY A N 1
ATOM 1810 C CA . GLY A 1 234 ? -17.969 18.016 10.703 1 93.75 234 GLY A CA 1
ATOM 1811 C C . GLY A 1 234 ? -16.75 17.891 9.812 1 93.75 234 GLY A C 1
ATOM 1812 O O . GLY A 1 234 ? -15.711 18.5 10.07 1 93.75 234 GLY A O 1
ATOM 1813 N N . HIS A 1 235 ? -16.891 17.016 8.789 1 94.31 235 HIS A N 1
ATOM 1814 C CA . HIS A 1 235 ? -15.773 16.812 7.887 1 94.31 235 HIS A CA 1
ATOM 1815 C C . HIS A 1 235 ? -15.305 18.125 7.277 1 94.31 235 HIS A C 1
ATOM 1817 O O . HIS A 1 235 ? -14.117 18.438 7.301 1 94.31 235 HIS A O 1
ATOM 1823 N N . SER A 1 236 ? -16.188 18.812 6.641 1 93.56 236 SER A N 1
ATOM 1824 C CA . SER A 1 236 ? -16.016 20.188 6.164 1 93.56 236 SER A CA 1
ATOM 1825 C C . SER A 1 236 ? -17.109 21.094 6.695 1 93.56 236 SER A C 1
ATOM 1827 O O . SER A 1 236 ? -18.094 20.625 7.297 1 93.56 236 SER A O 1
ATOM 1829 N N . LEU A 1 237 ? -16.922 22.328 6.504 1 92.94 237 LEU A N 1
ATOM 1830 C CA . LEU A 1 237 ? -17.922 23.297 6.969 1 92.94 237 LEU A CA 1
ATOM 1831 C C . LEU A 1 237 ? -19.234 23.109 6.207 1 92.94 237 LEU A C 1
ATOM 1833 O O . LEU A 1 237 ? -20.281 23.578 6.656 1 92.94 237 LEU A O 1
ATOM 1837 N N . ALA A 1 238 ? -19.188 22.391 5.125 1 89.12 238 ALA A N 1
ATOM 1838 C CA . ALA A 1 238 ? -20.406 22.125 4.352 1 89.12 238 ALA A CA 1
ATOM 1839 C C . ALA A 1 238 ? -21.078 20.844 4.824 1 89.12 238 ALA A C 1
ATOM 1841 O O . ALA A 1 238 ? -22.219 20.562 4.449 1 89.12 238 ALA A O 1
ATOM 1842 N N . ASP A 1 239 ? -20.406 20.109 5.609 1 90.25 239 ASP A N 1
ATOM 1843 C CA . ASP A 1 239 ? -20.906 18.828 6.109 1 90.25 239 ASP A CA 1
ATOM 1844 C C . ASP A 1 239 ? -21.859 19.031 7.289 1 90.25 239 ASP A C 1
ATOM 1846 O O . ASP A 1 239 ? -21.453 19.516 8.344 1 90.25 239 ASP A O 1
ATOM 1850 N N . PRO A 1 240 ? -23.047 18.594 7.219 1 89.31 240 PRO A N 1
ATOM 1851 C CA . PRO A 1 240 ? -24 18.766 8.328 1 89.31 240 PRO A CA 1
ATOM 1852 C C . PRO A 1 240 ? -23.703 17.828 9.5 1 89.31 240 PRO A C 1
ATOM 1854 O O . PRO A 1 240 ? -24.297 17.969 10.57 1 89.31 240 PRO A O 1
ATOM 1857 N N . ASP A 1 241 ? -22.781 16.859 9.359 1 91.38 241 ASP A N 1
ATOM 1858 C CA . ASP A 1 241 ? -22.281 16.016 10.438 1 91.38 241 ASP A CA 1
ATOM 1859 C C . ASP A 1 241 ? -23.391 15.133 11 1 91.38 241 ASP A C 1
ATOM 1861 O O . ASP A 1 241 ? -23.531 15 12.219 1 91.38 241 ASP A O 1
ATOM 1865 N N . GLU A 1 242 ? -24.141 14.492 10.219 1 90.19 242 GLU A N 1
ATOM 1866 C CA . GLU A 1 242 ? -25.312 13.711 10.633 1 90.19 242 GLU A CA 1
ATOM 1867 C C . GLU A 1 242 ? -24.938 12.25 10.875 1 90.19 242 GLU A C 1
ATOM 1869 O O . GLU A 1 242 ? -25.688 11.516 11.516 1 90.19 242 GLU A O 1
ATOM 1874 N N . LEU A 1 243 ? -23.828 11.836 10.453 1 90.31 243 LEU A N 1
ATOM 1875 C CA . LEU A 1 243 ? -23.484 10.422 10.492 1 90.31 243 LEU A CA 1
ATOM 1876 C C . LEU A 1 243 ? -22.859 10.039 11.836 1 90.31 243 LEU A C 1
ATOM 1878 O O . LEU A 1 243 ? -22.891 8.875 12.227 1 90.31 243 LEU A O 1
ATOM 1882 N N . ARG A 1 244 ? -22.328 10.977 12.602 1 93.94 244 ARG A N 1
ATOM 1883 C CA . ARG A 1 244 ? -21.656 10.68 13.859 1 93.94 244 ARG A CA 1
ATOM 1884 C C . ARG A 1 244 ? -22.641 10.695 15.031 1 93.94 244 ARG A C 1
ATOM 1886 O O . ARG A 1 244 ? -23.531 11.539 15.078 1 93.94 244 ARG A O 1
ATOM 1893 N N . ASP A 1 245 ? -22.484 9.82 15.906 1 94.06 245 ASP A N 1
ATOM 1894 C CA . ASP A 1 245 ? -23.312 9.68 17.094 1 94.06 245 ASP A CA 1
ATOM 1895 C C . ASP A 1 245 ? -23.156 10.883 18.016 1 94.06 245 ASP A C 1
ATOM 1897 O O . ASP A 1 245 ? -22.062 11.18 18.5 1 94.06 245 ASP A O 1
ATOM 1901 N N . PRO A 1 246 ? -24.266 11.5 18.391 1 95.25 246 PRO A N 1
ATOM 1902 C CA . PRO A 1 246 ? -24.203 12.648 19.297 1 95.25 246 PRO A CA 1
ATOM 1903 C C . PRO A 1 246 ? -23.578 12.297 20.656 1 95.25 246 PRO A C 1
ATOM 1905 O O . PRO A 1 246 ? -22.906 13.133 21.266 1 95.25 246 PRO A O 1
ATOM 1908 N N . ALA A 1 247 ? -23.797 11.109 21.062 1 96.94 247 ALA A N 1
ATOM 1909 C CA . ALA A 1 247 ? -23.219 10.695 22.344 1 96.94 247 ALA A CA 1
ATOM 1910 C C . ALA A 1 247 ? -21.703 10.641 22.281 1 96.94 247 ALA A C 1
ATOM 1912 O O . ALA A 1 247 ? -21.016 10.969 23.25 1 96.94 247 ALA A O 1
ATOM 1913 N N . GLU A 1 248 ? -21.203 10.203 21.172 1 96.12 248 GLU A N 1
ATOM 1914 C CA . GLU A 1 248 ? -19.75 10.195 20.953 1 96.12 248 GLU A CA 1
ATOM 1915 C C . GLU A 1 248 ? -19.188 11.609 20.953 1 96.12 248 GLU A C 1
ATOM 1917 O O . GLU A 1 248 ? -18.172 11.875 21.609 1 96.12 248 GLU A O 1
ATOM 1922 N N . LYS A 1 249 ? -19.828 12.492 20.297 1 95.94 249 LYS A N 1
ATOM 1923 C CA . LYS A 1 249 ? -19.406 13.883 20.234 1 95.94 249 LYS A CA 1
ATOM 1924 C C . LYS A 1 249 ? -19.406 14.516 21.625 1 95.94 249 LYS A C 1
ATOM 1926 O O . LYS A 1 249 ? -18.469 15.227 21.984 1 95.94 249 LYS A O 1
ATOM 1931 N N . ALA A 1 250 ? -20.453 14.227 22.359 1 96.81 250 ALA A N 1
ATOM 1932 C CA . ALA A 1 250 ? -20.578 14.773 23.719 1 96.81 250 ALA A CA 1
ATOM 1933 C C . ALA A 1 250 ? -19.453 14.25 24.609 1 96.81 250 ALA A C 1
ATOM 1935 O O . ALA A 1 250 ? -18.906 15 25.422 1 96.81 250 ALA A O 1
ATOM 1936 N N . HIS A 1 251 ? -19.188 13 24.438 1 96.88 251 HIS A N 1
ATOM 1937 C CA . HIS A 1 251 ? -18.125 12.383 25.219 1 96.88 251 HIS A CA 1
ATOM 1938 C C . HIS A 1 251 ? -16.781 13.086 25 1 96.88 251 HIS A C 1
ATOM 1940 O O . HIS A 1 251 ? -16.094 13.453 25.953 1 96.88 251 HIS A O 1
ATOM 1946 N N . TYR A 1 252 ? -16.484 13.352 23.797 1 96.69 252 TYR A N 1
ATOM 1947 C CA . TYR A 1 252 ? -15.18 13.945 23.5 1 96.69 252 TYR A CA 1
ATOM 1948 C C . TYR A 1 252 ? -15.18 15.438 23.797 1 96.69 252 TYR A C 1
ATOM 1950 O O . TYR A 1 252 ? -14.133 16.016 24.109 1 96.69 252 TYR A O 1
ATOM 1958 N N . ALA A 1 253 ? -16.328 16.031 23.766 1 96.38 253 ALA A N 1
ATOM 1959 C CA . ALA A 1 253 ? -16.422 17.438 24.141 1 96.38 253 ALA A CA 1
ATOM 1960 C C . ALA A 1 253 ? -15.977 17.641 25.594 1 96.38 253 ALA A C 1
ATOM 1962 O O . ALA A 1 253 ? -15.375 18.672 25.922 1 96.38 253 ALA A O 1
ATOM 1963 N N . THR A 1 254 ? -16.203 16.688 26.391 1 97.25 254 THR A N 1
ATOM 1964 C CA . THR A 1 254 ? -15.828 16.781 27.797 1 97.25 254 THR A CA 1
ATOM 1965 C C . THR A 1 254 ? -14.32 16.594 27.969 1 97.25 254 THR A C 1
ATOM 1967 O O . THR A 1 254 ? -13.766 16.906 29.016 1 97.25 254 THR A O 1
ATOM 1970 N N . ARG A 1 255 ? -13.672 16.188 26.891 1 97.81 255 ARG A N 1
ATOM 1971 C CA . ARG A 1 255 ? -12.242 15.922 26.938 1 97.81 255 ARG A CA 1
ATOM 1972 C C . ARG A 1 255 ? -11.461 16.969 26.141 1 97.81 255 ARG A C 1
ATOM 1974 O O . ARG A 1 255 ? -10.359 16.688 25.656 1 97.81 255 ARG A O 1
ATOM 1981 N N . ASP A 1 256 ? -12.031 18.125 26.047 1 98.56 256 ASP A N 1
ATOM 1982 C CA . ASP A 1 256 ? -11.406 19.203 25.281 1 98.56 256 ASP A CA 1
ATOM 1983 C C . ASP A 1 256 ? -9.992 19.484 25.797 1 98.56 256 ASP A C 1
ATOM 1985 O O . ASP A 1 256 ? -9.797 19.766 26.984 1 98.56 256 ASP A O 1
ATOM 1989 N N . PRO A 1 257 ? -9.039 19.406 24.844 1 98.69 257 PRO A N 1
ATOM 1990 C CA . PRO A 1 257 ? -7.648 19.531 25.297 1 98.69 257 PRO A CA 1
ATOM 1991 C C . PRO A 1 257 ? -7.328 20.906 25.875 1 98.69 257 PRO A C 1
ATOM 1993 O O . PRO A 1 257 ? -6.492 21.016 26.781 1 98.69 257 PRO A O 1
ATOM 1996 N N . ILE A 1 258 ? -7.898 21.953 25.406 1 98.5 258 ILE A N 1
ATOM 1997 C CA . ILE A 1 258 ? -7.637 23.297 25.906 1 98.5 258 ILE A CA 1
ATOM 1998 C C . ILE A 1 258 ? -8.195 23.453 27.312 1 98.5 258 ILE A C 1
ATOM 2000 O O . ILE A 1 258 ? -7.504 23.922 28.219 1 98.5 258 ILE A O 1
ATOM 2004 N N . THR A 1 259 ? -9.461 23.016 27.5 1 98.06 259 THR A N 1
ATOM 2005 C CA . THR A 1 259 ? -10.078 23.078 28.812 1 98.06 259 THR A CA 1
ATOM 2006 C C . THR A 1 259 ? -9.32 22.203 29.812 1 98.06 259 THR A C 1
ATOM 2008 O O . THR A 1 259 ? -9.133 22.578 30.969 1 98.06 259 THR A O 1
ATOM 2011 N N . ALA A 1 260 ? -8.914 21 29.359 1 98.25 260 ALA A N 1
ATOM 2012 C CA . ALA A 1 260 ? -8.18 20.078 30.234 1 98.25 260 ALA A CA 1
ATOM 2013 C C . ALA A 1 260 ? -6.848 20.688 30.672 1 98.25 260 ALA A C 1
ATOM 2015 O O . ALA A 1 260 ? -6.457 20.562 31.828 1 98.25 260 ALA A O 1
ATOM 2016 N N . LEU A 1 261 ? -6.121 21.312 29.734 1 98.44 261 LEU A N 1
ATOM 2017 C CA . LEU A 1 261 ? -4.848 21.922 30.094 1 98.44 261 LEU A CA 1
ATOM 2018 C C . LEU A 1 261 ? -5.051 23.109 31.031 1 98.44 261 LEU A C 1
ATOM 2020 O O . LEU A 1 261 ? -4.281 23.297 31.969 1 98.44 261 LEU A O 1
ATOM 2024 N N . LYS A 1 262 ? -6.066 23.922 30.781 1 98.19 262 LYS A N 1
ATOM 2025 C CA . LYS A 1 262 ? -6.395 25.047 31.656 1 98.19 262 LYS A CA 1
ATOM 2026 C C . LYS A 1 262 ? -6.613 24.578 33.094 1 98.19 262 LYS A C 1
ATOM 2028 O O . LYS A 1 262 ? -6.062 25.156 34.031 1 98.19 262 LYS A O 1
ATOM 2033 N N . LYS A 1 263 ? -7.41 23.547 33.219 1 98 263 LYS A N 1
ATOM 2034 C CA . LYS A 1 263 ? -7.68 22.984 34.531 1 98 263 LYS A CA 1
ATOM 2035 C C . LYS A 1 263 ? -6.395 22.531 35.219 1 98 263 LYS A C 1
ATOM 2037 O O . LYS A 1 263 ? -6.176 22.797 36.406 1 98 263 LYS A O 1
ATOM 2042 N N . HIS A 1 264 ? -5.57 21.844 34.469 1 98.12 264 HIS A N 1
ATOM 2043 C CA . HIS A 1 264 ? -4.297 21.344 34.969 1 98.12 264 HIS A CA 1
ATOM 2044 C C . HIS A 1 264 ? -3.424 22.5 35.469 1 98.12 264 HIS A C 1
ATOM 2046 O O . HIS A 1 264 ? -2.826 22.422 36.531 1 98.12 264 HIS A O 1
ATOM 2052 N N . LEU A 1 265 ? -3.363 23.594 34.719 1 98.19 265 LEU A N 1
ATOM 2053 C CA . LEU A 1 265 ? -2.535 24.75 35.031 1 98.19 265 LEU A CA 1
ATOM 2054 C C . LEU A 1 265 ? -3.035 25.422 36.312 1 98.19 265 LEU A C 1
ATOM 2056 O O . LEU A 1 265 ? -2.238 25.797 37.188 1 98.19 265 LEU A O 1
ATOM 2060 N N . LEU A 1 266 ? -4.309 25.5 36.406 1 98.12 266 LEU A N 1
ATOM 2061 C CA . LEU A 1 266 ? -4.906 26.156 37.562 1 98.12 266 LEU A CA 1
ATOM 2062 C C . LEU A 1 266 ? -4.766 25.281 38.812 1 98.12 266 LEU A C 1
ATOM 2064 O O . LEU A 1 266 ? -4.379 25.781 39.875 1 98.12 266 LEU A O 1
ATOM 2068 N N . GLU A 1 267 ? -5.008 24.016 38.688 1 98 267 GLU A N 1
ATOM 2069 C CA . GLU A 1 267 ? -4.961 23.094 39.844 1 98 267 GLU A CA 1
ATOM 2070 C C . GLU A 1 267 ? -3.545 22.953 40.375 1 98 267 GLU A C 1
ATOM 2072 O O . GLU A 1 267 ? -3.354 22.719 41.562 1 98 267 GLU A O 1
ATOM 2077 N N . ASN A 1 268 ? -2.574 23.141 39.562 1 97.94 268 ASN A N 1
ATOM 2078 C CA . ASN A 1 268 ? -1.188 22.984 40 1 97.94 268 ASN A CA 1
ATOM 2079 C C . ASN A 1 268 ? -0.516 24.344 40.188 1 97.94 268 ASN A C 1
ATOM 2081 O O . ASN A 1 268 ? 0.708 24.422 40.312 1 97.94 268 ASN A O 1
ATOM 2085 N N . SER A 1 269 ? -1.25 25.375 40.125 1 97.5 269 SER A N 1
ATOM 2086 C CA . SER A 1 269 ? -0.797 26.734 40.344 1 97.5 269 SER A CA 1
ATOM 2087 C C . SER A 1 269 ? 0.334 27.125 39.406 1 97.5 269 SER A C 1
ATOM 2089 O O . SER A 1 269 ? 1.321 27.734 39.812 1 97.5 269 SER A O 1
ATOM 2091 N N . LEU A 1 270 ? 0.143 26.625 38.219 1 97.88 270 LEU A N 1
ATOM 2092 C CA . LEU A 1 270 ? 1.155 26.906 37.188 1 97.88 270 LEU A CA 1
ATOM 2093 C C . LEU A 1 270 ? 0.803 28.172 36.406 1 97.88 270 LEU A C 1
ATOM 2095 O O . LEU A 1 270 ? 1.659 28.75 35.75 1 97.88 270 LEU A O 1
ATOM 2099 N N . ALA A 1 271 ? -0.441 28.609 36.438 1 97.38 271 ALA A N 1
ATOM 2100 C CA . ALA A 1 271 ? -0.932 29.859 35.844 1 97.38 271 ALA A CA 1
ATOM 2101 C C . ALA A 1 271 ? -2.156 30.375 36.594 1 97.38 271 ALA A C 1
ATOM 2103 O O . ALA A 1 271 ? -2.9 29.594 37.188 1 97.38 271 ALA A O 1
ATOM 2104 N N . SER A 1 272 ? -2.342 31.656 36.594 1 97.88 272 SER A N 1
ATOM 2105 C CA . SER A 1 272 ? -3.541 32.25 37.156 1 97.88 272 SER A CA 1
ATOM 2106 C C . SER A 1 272 ? -4.648 32.375 36.125 1 97.88 272 SER A C 1
ATOM 2108 O O . SER A 1 272 ? -4.387 32.375 34.938 1 97.88 272 SER A O 1
ATOM 2110 N N . GLU A 1 273 ? -5.832 32.5 36.656 1 97.38 273 GLU A N 1
ATOM 2111 C CA . GLU A 1 273 ? -6.965 32.719 35.781 1 97.38 273 GLU A CA 1
ATOM 2112 C C . GLU A 1 273 ? -6.758 34 34.969 1 97.38 273 GLU A C 1
ATOM 2114 O O . GLU A 1 273 ? -7.121 34.062 33.781 1 97.38 273 GLU A O 1
ATOM 2119 N N . SER A 1 274 ? -6.234 34.969 35.594 1 97.88 274 SER A N 1
ATOM 2120 C CA . SER A 1 274 ? -6 36.25 34.906 1 97.88 274 SER A CA 1
ATOM 2121 C C . SER A 1 274 ? -5 36.094 33.781 1 97.88 274 SER A C 1
ATOM 2123 O O . SER A 1 274 ? -5.164 36.688 32.688 1 97.88 274 SER A O 1
ATOM 2125 N N . GLU A 1 275 ? -3.953 35.344 34.031 1 98 275 GLU A N 1
ATOM 2126 C CA . GLU A 1 275 ? -2.969 35.062 33 1 98 275 GLU A CA 1
ATOM 2127 C C . GLU A 1 275 ? -3.602 34.344 31.797 1 98 275 GLU A C 1
ATOM 2129 O O . GLU A 1 275 ? -3.303 34.656 30.641 1 98 275 GLU A O 1
ATOM 2134 N N . LEU A 1 276 ? -4.43 33.406 32.062 1 97.94 276 LEU A N 1
ATOM 2135 C CA . LEU A 1 276 ? -5.078 32.625 31.016 1 97.94 276 LEU A CA 1
ATOM 2136 C C . LEU A 1 276 ? -6.059 33.5 30.234 1 97.94 276 LEU A C 1
ATOM 2138 O O . LEU A 1 276 ? -6.16 33.375 29 1 97.94 276 LEU A O 1
ATOM 2142 N N . ILE A 1 277 ? -6.773 34.344 30.891 1 97.69 277 ILE A N 1
ATOM 2143 C CA . ILE A 1 277 ? -7.688 35.25 30.234 1 97.69 277 ILE A CA 1
ATOM 2144 C C . ILE A 1 277 ? -6.898 36.219 29.344 1 97.69 277 ILE A C 1
ATOM 2146 O O . ILE A 1 277 ? -7.344 36.562 28.25 1 97.69 277 ILE A O 1
ATOM 2150 N N . ALA A 1 278 ? -5.777 36.656 29.828 1 98.19 278 ALA A N 1
ATOM 2151 C CA . ALA A 1 278 ? -4.922 37.562 29.047 1 98.19 278 ALA A CA 1
ATOM 2152 C C . ALA A 1 278 ? -4.453 36.875 27.766 1 98.19 278 ALA A C 1
ATOM 2154 O O . ALA A 1 278 ? -4.332 37.531 26.719 1 98.19 278 ALA A O 1
ATOM 2155 N N . ILE A 1 279 ? -4.133 35.656 27.859 1 97.88 279 ILE A N 1
ATOM 2156 C CA . ILE A 1 279 ? -3.738 34.906 26.672 1 97.88 279 ILE A CA 1
ATOM 2157 C C . ILE A 1 279 ? -4.891 34.875 25.672 1 97.88 279 ILE A C 1
ATOM 2159 O O . ILE A 1 279 ? -4.688 35.094 24.469 1 97.88 279 ILE A O 1
ATOM 2163 N N . GLU A 1 280 ? -6.059 34.562 26.109 1 97.94 280 GLU A N 1
ATOM 2164 C CA . GLU A 1 280 ? -7.23 34.5 25.25 1 97.94 280 GLU A CA 1
ATOM 2165 C C . GLU A 1 280 ? -7.469 35.844 24.562 1 97.94 280 GLU A C 1
ATOM 2167 O O . GLU A 1 280 ? -7.77 35.906 23.359 1 97.94 280 GLU A O 1
ATOM 2172 N N . LYS A 1 281 ? -7.324 36.906 25.328 1 98.25 281 LYS A N 1
ATOM 2173 C CA . LYS A 1 281 ? -7.523 38.25 24.766 1 98.25 281 LYS A CA 1
ATOM 2174 C C . LYS A 1 281 ? -6.477 38.562 23.703 1 98.25 281 LYS A C 1
ATOM 2176 O O . LYS A 1 281 ? -6.801 39.094 22.656 1 98.25 281 LYS A O 1
ATOM 2181 N N . LYS A 1 282 ? -5.293 38.281 24.047 1 98.56 282 LYS A N 1
ATOM 2182 C CA . LYS A 1 282 ? -4.211 38.5 23.078 1 98.56 282 LYS A CA 1
ATOM 2183 C C . LYS A 1 282 ? -4.457 37.75 21.797 1 98.56 282 LYS A C 1
ATOM 2185 O O . LYS A 1 282 ? -4.23 38.25 20.703 1 98.56 282 LYS A O 1
ATOM 2190 N N . ILE A 1 283 ? -4.867 36.531 21.891 1 98.62 283 ILE A N 1
ATOM 2191 C CA . ILE A 1 283 ? -5.105 35.656 20.734 1 98.62 283 ILE A CA 1
ATOM 2192 C C . ILE A 1 283 ? -6.277 36.219 19.922 1 98.62 283 ILE A C 1
ATOM 2194 O O . ILE A 1 283 ? -6.25 36.188 18.688 1 98.62 283 ILE A O 1
ATOM 2198 N N . GLU A 1 284 ? -7.285 36.625 20.594 1 98.38 284 GLU A N 1
ATOM 2199 C CA . GLU A 1 284 ? -8.406 37.25 19.906 1 98.38 284 GLU A CA 1
ATOM 2200 C C . GLU A 1 284 ? -7.945 38.438 19.062 1 98.38 284 GLU A C 1
ATOM 2202 O O . GLU A 1 284 ? -8.406 38.625 17.938 1 98.38 284 GLU A O 1
ATOM 2207 N N . GLU A 1 285 ? -7.082 39.219 19.594 1 98.75 285 GLU A N 1
ATOM 2208 C CA . GLU A 1 285 ? -6.531 40.375 18.859 1 98.75 285 GLU A CA 1
ATOM 2209 C C . GLU A 1 285 ? -5.742 39.906 17.641 1 98.75 285 GLU A C 1
ATOM 2211 O O . GLU A 1 285 ? -5.832 40.5 16.562 1 98.75 285 GLU A O 1
ATOM 2216 N N . VAL A 1 286 ? -4.969 38.906 17.797 1 98.81 286 VAL A N 1
ATOM 2217 C CA . VAL A 1 286 ? -4.172 38.344 16.719 1 98.81 286 VAL A CA 1
ATOM 2218 C C . VAL A 1 286 ? -5.094 37.875 15.586 1 98.81 286 VAL A C 1
ATOM 2220 O O . VAL A 1 286 ? -4.828 38.156 14.414 1 98.81 286 VAL A O 1
ATOM 2223 N N . VAL A 1 287 ? -6.133 37.188 15.914 1 98.88 287 VAL A N 1
ATOM 2224 C CA . VAL A 1 287 ? -7.051 36.625 14.93 1 98.88 287 VAL A CA 1
ATOM 2225 C C . VAL A 1 287 ? -7.816 37.75 14.227 1 98.88 287 VAL A C 1
ATOM 2227 O O . VAL A 1 287 ? -7.98 37.719 13.008 1 98.88 287 VAL A O 1
ATOM 2230 N N . GLU A 1 288 ? -8.258 38.75 14.992 1 98.75 288 GLU A N 1
ATOM 2231 C CA . GLU A 1 288 ? -8.945 39.906 14.398 1 98.75 288 GLU A CA 1
ATOM 2232 C C . GLU A 1 288 ? -8.031 40.656 13.445 1 98.75 288 GLU A C 1
ATOM 2234 O O . GLU A 1 288 ? -8.461 41.062 12.367 1 98.75 288 GLU A O 1
ATOM 2239 N N . ASP A 1 289 ? -6.883 40.812 13.914 1 98.81 289 ASP A N 1
ATOM 2240 C CA . ASP A 1 289 ? -5.887 41.469 13.078 1 98.81 289 ASP A CA 1
ATOM 2241 C C . ASP A 1 289 ? -5.672 40.719 11.773 1 98.81 289 ASP A C 1
ATOM 2243 O O . ASP A 1 289 ? -5.523 41.312 10.711 1 98.81 289 ASP A O 1
ATOM 2247 N N . ALA A 1 290 ? -5.586 39.438 11.836 1 98.88 290 ALA A N 1
ATOM 2248 C CA . ALA A 1 290 ? -5.41 38.594 10.656 1 98.88 290 ALA A CA 1
ATOM 2249 C C . ALA A 1 290 ? -6.562 38.781 9.672 1 98.88 290 ALA A C 1
ATOM 2251 O O . ALA A 1 290 ? -6.352 38.812 8.461 1 98.88 290 ALA A O 1
ATOM 2252 N N . VAL A 1 291 ? -7.766 38.844 10.203 1 98.75 291 VAL A N 1
ATOM 2253 C CA . VAL A 1 291 ? -8.945 39.031 9.359 1 98.75 291 VAL A CA 1
ATOM 2254 C C . VAL A 1 291 ? -8.891 40.375 8.672 1 98.75 291 VAL A C 1
ATOM 2256 O O . VAL A 1 291 ? -9.109 40.469 7.461 1 98.75 291 VAL A O 1
ATOM 2259 N N . GLU A 1 292 ? -8.602 41.406 9.445 1 98.75 292 GLU A N 1
ATOM 2260 C CA . GLU A 1 292 ? -8.508 42.781 8.891 1 98.75 292 GLU A CA 1
ATOM 2261 C C . GLU A 1 292 ? -7.43 42.844 7.816 1 98.75 292 GLU A C 1
ATOM 2263 O O . GLU A 1 292 ? -7.645 43.438 6.746 1 98.75 292 GLU A O 1
ATOM 2268 N N . PHE A 1 293 ? -6.336 42.312 8.133 1 98.81 293 PHE A N 1
ATOM 2269 C CA . PHE A 1 293 ? -5.219 42.281 7.191 1 98.81 293 PHE A CA 1
ATOM 2270 C C . PHE A 1 293 ? -5.613 41.594 5.898 1 98.81 293 PHE A C 1
ATOM 2272 O O . PHE A 1 293 ? -5.316 42.062 4.805 1 98.81 293 PHE A O 1
ATOM 2279 N N . ALA A 1 294 ? -6.223 40.469 5.996 1 98.44 294 ALA A N 1
ATOM 2280 C CA . ALA A 1 294 ? -6.664 39.719 4.824 1 98.44 294 ALA A CA 1
ATOM 2281 C C . ALA A 1 294 ? -7.664 40.5 4 1 98.44 294 ALA A C 1
ATOM 2283 O O . ALA A 1 294 ? -7.566 40.562 2.771 1 98.44 294 ALA A O 1
ATOM 2284 N N . ASP A 1 295 ? -8.578 41.125 4.68 1 97.56 295 ASP A N 1
ATOM 2285 C CA . ASP A 1 295 ? -9.609 41.938 4.016 1 97.56 295 ASP A CA 1
ATOM 2286 C C . ASP A 1 295 ? -8.992 43.062 3.193 1 97.56 295 ASP A C 1
ATOM 2288 O O . ASP A 1 295 ? -9.5 43.406 2.125 1 97.56 295 ASP A O 1
ATOM 2292 N N . GLU A 1 296 ? -7.941 43.562 3.719 1 98.12 296 GLU A N 1
ATOM 2293 C CA . GLU A 1 296 ? -7.32 44.719 3.09 1 98.12 296 GLU A CA 1
ATOM 2294 C C . GLU A 1 296 ? -6.277 44.312 2.059 1 98.12 296 GLU A C 1
ATOM 2296 O O . GLU A 1 296 ? -5.766 45.125 1.305 1 98.12 296 GLU A O 1
ATOM 2301 N N . SER A 1 297 ? -5.953 43.062 2.016 1 98.19 297 SER A N 1
ATOM 2302 C CA . SER A 1 297 ? -4.918 42.562 1.115 1 98.19 297 SER A CA 1
ATOM 2303 C C . SER A 1 297 ? -5.434 42.469 -0.319 1 98.19 297 SER A C 1
ATOM 2305 O O . SER A 1 297 ? -6.613 42.188 -0.546 1 98.19 297 SER A O 1
ATOM 2307 N N . PRO A 1 298 ? -4.586 42.688 -1.244 1 97.19 298 PRO A N 1
ATOM 2308 C CA . PRO A 1 298 ? -5.016 42.656 -2.645 1 97.19 298 PRO A CA 1
ATOM 2309 C C . PRO A 1 298 ? -5.285 41.25 -3.139 1 97.19 298 PRO A C 1
ATOM 2311 O O . PRO A 1 298 ? -4.715 40.281 -2.615 1 97.19 298 PRO A O 1
ATOM 2314 N N . VAL A 1 299 ? -6.16 41.156 -4.18 1 94.5 299 VAL A N 1
ATOM 2315 C CA . VAL A 1 299 ? -6.398 39.875 -4.867 1 94.5 299 VAL A CA 1
ATOM 2316 C C . VAL A 1 299 ? -5.285 39.625 -5.883 1 94.5 299 VAL A C 1
ATOM 2318 O O . VAL A 1 299 ? -4.691 40.562 -6.414 1 94.5 299 VAL A O 1
ATOM 2321 N N . PRO A 1 300 ? -4.957 38.375 -6.059 1 92.94 300 PRO A N 1
ATOM 2322 C CA . PRO A 1 300 ? -3.922 38.094 -7.051 1 92.94 300 PRO A CA 1
ATOM 2323 C C . PRO A 1 300 ? -4.297 38.531 -8.461 1 92.94 300 PRO A C 1
ATOM 2325 O O . PRO A 1 300 ? -5.469 38.469 -8.836 1 92.94 300 PRO A O 1
ATOM 2328 N N . ALA A 1 301 ? -3.273 38.906 -9.195 1 88.62 301 ALA A N 1
ATOM 2329 C CA . ALA A 1 301 ? -3.482 39.281 -10.602 1 88.62 301 ALA A CA 1
ATOM 2330 C C . ALA A 1 301 ? -3.803 38.031 -11.445 1 88.62 301 ALA A C 1
ATOM 2332 O O . ALA A 1 301 ? -3.373 36.938 -11.125 1 88.62 301 ALA A O 1
ATOM 2333 N N . ARG A 1 302 ? -4.477 38.25 -12.57 1 84.5 302 ARG A N 1
ATOM 2334 C CA . ARG A 1 302 ? -4.879 37.156 -13.461 1 84.5 302 ARG A CA 1
ATOM 2335 C C . ARG A 1 302 ? -3.66 36.438 -14.016 1 84.5 302 ARG A C 1
ATOM 2337 O O . ARG A 1 302 ? -3.715 35.219 -14.258 1 84.5 302 ARG A O 1
ATOM 2344 N N . SER A 1 303 ? -2.562 37.156 -14.188 1 82.5 303 SER A N 1
ATOM 2345 C CA . SER A 1 303 ? -1.355 36.531 -14.742 1 82.5 303 SER A CA 1
ATOM 2346 C C . SER A 1 303 ? -0.792 35.469 -13.82 1 82.5 303 SER A C 1
ATOM 2348 O O . SER A 1 303 ? -0.037 34.594 -14.266 1 82.5 303 SER A O 1
ATOM 2350 N N . GLN A 1 304 ? -1.195 35.469 -12.609 1 87.56 304 GLN A N 1
ATOM 2351 C CA . GLN A 1 304 ? -0.702 34.5 -11.625 1 87.56 304 GLN A CA 1
ATOM 2352 C C . GLN A 1 304 ? -1.18 33.094 -11.945 1 87.56 304 GLN A C 1
ATOM 2354 O O . GLN A 1 304 ? -0.557 32.094 -11.531 1 87.56 304 GLN A O 1
ATOM 2359 N N . LEU A 1 305 ? -2.277 32.969 -12.727 1 84.06 305 LEU A N 1
ATOM 2360 C CA . LEU A 1 305 ? -2.857 31.703 -13.102 1 84.06 305 LEU A CA 1
ATOM 2361 C C . LEU A 1 305 ? -1.845 30.844 -13.852 1 84.06 305 LEU A C 1
ATOM 2363 O O . LEU A 1 305 ? -1.923 29.609 -13.828 1 84.06 305 LEU A O 1
ATOM 2367 N N . LEU A 1 306 ? -0.886 31.438 -14.422 1 83.25 306 LEU A N 1
ATOM 2368 C CA . LEU A 1 306 ? 0.049 30.719 -15.273 1 83.25 306 LEU A CA 1
ATOM 2369 C C . LEU A 1 306 ? 1.386 30.516 -14.562 1 83.25 306 LEU A C 1
ATOM 2371 O O . LEU A 1 306 ? 2.293 29.875 -15.109 1 83.25 306 LEU A O 1
ATOM 2375 N N . GLU A 1 307 ? 1.369 30.984 -13.375 1 82.75 307 GLU A N 1
ATOM 2376 C CA . GLU A 1 307 ? 2.604 30.844 -12.609 1 82.75 307 GLU A CA 1
ATOM 2377 C C . GLU A 1 307 ? 2.621 29.531 -11.82 1 82.75 307 GLU A C 1
ATOM 2379 O O . GLU A 1 307 ? 1.566 29 -11.484 1 82.75 307 GLU A O 1
ATOM 2384 N N . ASN A 1 308 ? 3.748 28.906 -11.547 1 80.81 308 ASN A N 1
ATOM 2385 C CA . ASN A 1 308 ? 4.008 27.734 -10.711 1 80.81 308 ASN A CA 1
ATOM 2386 C C . ASN A 1 308 ? 3.334 26.484 -11.258 1 80.81 308 ASN A C 1
ATOM 2388 O O . ASN A 1 308 ? 2.99 25.578 -10.5 1 80.81 308 ASN A O 1
ATOM 2392 N N . VAL A 1 309 ? 3.02 26.531 -12.547 1 83.44 309 VAL A N 1
ATOM 2393 C CA . VAL A 1 309 ? 2.439 25.344 -13.195 1 83.44 309 VAL A CA 1
ATOM 2394 C C . VAL A 1 309 ? 3.553 24.422 -13.664 1 83.44 309 VAL A C 1
ATOM 2396 O O . VAL A 1 309 ? 3.504 23.203 -13.414 1 83.44 309 VAL A O 1
ATOM 2399 N N . PHE A 1 310 ? 4.449 25.031 -14.273 1 86.25 310 PHE A N 1
ATOM 2400 C CA . PHE A 1 310 ? 5.641 24.312 -14.711 1 86.25 310 PHE A CA 1
ATOM 2401 C C . PHE A 1 310 ? 6.902 24.984 -14.188 1 86.25 310 PHE A C 1
ATOM 2403 O O . PHE A 1 310 ? 6.965 26.203 -14.086 1 86.25 310 PHE A O 1
ATOM 2410 N N . ALA A 1 311 ? 7.832 24.266 -13.82 1 87.06 311 ALA A N 1
ATOM 2411 C CA . ALA A 1 311 ? 9.117 24.828 -13.414 1 87.06 311 ALA A CA 1
ATOM 2412 C C . ALA A 1 311 ? 9.688 25.734 -14.508 1 87.06 311 ALA A C 1
ATOM 2414 O O . ALA A 1 311 ? 10.281 26.766 -14.227 1 87.06 311 ALA A O 1
ATOM 2415 N N . ASP A 1 312 ? 9.516 25.25 -15.711 1 88.56 312 ASP A N 1
ATOM 2416 C CA . ASP A 1 312 ? 9.828 25.984 -16.938 1 88.56 312 ASP A CA 1
ATOM 2417 C C . ASP A 1 312 ? 8.57 26.266 -17.75 1 88.56 312 ASP A C 1
ATOM 2419 O O . ASP A 1 312 ? 7.898 25.344 -18.203 1 88.56 312 ASP A O 1
ATOM 2423 N N . PRO A 1 313 ? 8.312 27.562 -17.875 1 85.69 313 PRO A N 1
ATOM 2424 C CA . PRO A 1 313 ? 7.082 27.906 -18.578 1 85.69 313 PRO A CA 1
ATOM 2425 C C . PRO A 1 313 ? 7.035 27.328 -20 1 85.69 313 PRO A C 1
ATOM 2427 O O . PRO A 1 313 ? 5.977 27.312 -20.625 1 85.69 313 PRO A O 1
ATOM 2430 N N . ARG A 1 314 ? 8.109 26.797 -20.672 1 89.06 314 ARG A N 1
ATOM 2431 C CA . ARG A 1 314 ? 8.086 26.125 -21.953 1 89.06 314 ARG A CA 1
ATOM 2432 C C . ARG A 1 314 ? 7.273 24.844 -21.891 1 89.06 314 ARG A C 1
ATOM 2434 O O . ARG A 1 314 ? 6.891 24.281 -22.922 1 89.06 314 ARG A O 1
ATOM 2441 N N . GLY A 1 315 ? 6.992 24.5 -20.578 1 89 315 GLY A N 1
ATOM 2442 C CA . GLY A 1 315 ? 6.16 23.328 -20.344 1 89 315 GLY A CA 1
ATOM 2443 C C . GLY A 1 315 ? 4.754 23.469 -20.891 1 89 315 GLY A C 1
ATOM 2444 O O . GLY A 1 315 ? 4.043 22.484 -21.078 1 89 315 GLY A O 1
ATOM 2445 N N . PHE A 1 316 ? 4.328 24.656 -21.078 1 88.12 316 PHE A N 1
ATOM 2446 C CA . PHE A 1 316 ? 3.002 24.891 -21.641 1 88.12 316 PHE A CA 1
ATOM 2447 C C . PHE A 1 316 ? 2.951 24.516 -23.109 1 88.12 316 PHE A C 1
ATOM 2449 O O . PHE A 1 316 ? 1.878 24.484 -23.719 1 88.12 316 PHE A O 1
ATOM 2456 N N . GLY A 1 317 ? 4.066 24.234 -23.609 1 89 317 GLY A N 1
ATOM 2457 C CA . GLY A 1 317 ? 4.137 23.688 -24.953 1 89 317 GLY A CA 1
ATOM 2458 C C . GLY A 1 317 ? 4.23 24.766 -26.031 1 89 317 GLY A C 1
ATOM 2459 O O . GLY A 1 317 ? 4.57 25.906 -25.734 1 89 317 GLY A O 1
ATOM 2460 N N . ILE A 1 318 ? 4.191 24.188 -27.359 1 88.81 318 ILE A N 1
ATOM 2461 C CA . ILE A 1 318 ? 4.371 25.016 -28.547 1 88.81 318 ILE A CA 1
ATOM 2462 C C . ILE A 1 318 ? 3.014 25.312 -29.188 1 88.81 318 ILE A C 1
ATOM 2464 O O . ILE A 1 318 ? 2.176 24.406 -29.312 1 88.81 318 ILE A O 1
ATOM 2468 N N . GLY A 1 319 ? 2.787 26.578 -29.453 1 82.81 319 GLY A N 1
ATOM 2469 C CA . GLY A 1 319 ? 1.552 27.016 -30.094 1 82.81 319 GLY A CA 1
ATOM 2470 C C . GLY A 1 319 ? 1.515 26.719 -31.578 1 82.81 319 GLY A C 1
ATOM 2471 O O . GLY A 1 319 ? 2.471 26.156 -32.125 1 82.81 319 GLY A O 1
ATOM 2472 N N . SER A 1 320 ? 0.256 27.031 -32.156 1 83.62 320 SER A N 1
ATOM 2473 C CA . SER A 1 320 ? 0.045 26.781 -33.562 1 83.62 320 SER A CA 1
ATOM 2474 C C . SER A 1 320 ? 1.023 27.578 -34.406 1 83.62 320 SER A C 1
ATOM 2476 O O . SER A 1 320 ? 1.317 27.219 -35.562 1 83.62 320 SER A O 1
ATOM 2478 N N . ASP A 1 321 ? 1.527 28.594 -33.875 1 84.88 321 ASP A N 1
ATOM 2479 C CA . ASP A 1 321 ? 2.453 29.453 -34.594 1 84.88 321 ASP A CA 1
ATOM 2480 C C . ASP A 1 321 ? 3.887 28.938 -34.469 1 84.88 321 ASP A C 1
ATOM 2482 O O . ASP A 1 321 ? 4.82 29.594 -34.969 1 84.88 321 ASP A O 1
ATOM 2486 N N . GLY A 1 322 ? 4.023 27.812 -33.781 1 87.44 322 GLY A N 1
ATOM 2487 C CA . GLY A 1 322 ? 5.324 27.172 -33.688 1 87.44 322 GLY A CA 1
ATOM 2488 C C . GLY A 1 322 ? 6.18 27.719 -32.562 1 87.44 322 GLY A C 1
ATOM 2489 O O . GLY A 1 322 ? 7.309 27.281 -32.344 1 87.44 322 GLY A O 1
ATOM 2490 N N . LYS A 1 323 ? 5.75 28.781 -31.906 1 89.81 323 LYS A N 1
ATOM 2491 C CA . LYS A 1 323 ? 6.477 29.359 -30.781 1 89.81 323 LYS A CA 1
ATOM 2492 C C . LYS A 1 323 ? 5.961 28.797 -29.453 1 89.81 323 LYS A C 1
ATOM 2494 O O . LYS A 1 323 ? 4.852 28.266 -29.391 1 89.81 323 LYS A O 1
ATOM 2499 N N . TYR A 1 324 ? 6.867 28.844 -28.406 1 89.88 324 TYR A N 1
ATOM 2500 C CA . TYR A 1 324 ? 6.398 28.422 -27.094 1 89.88 324 TYR A CA 1
ATOM 2501 C C . TYR A 1 324 ? 5.23 29.281 -26.625 1 89.88 324 TYR A C 1
ATOM 2503 O O . TYR A 1 324 ? 5.262 30.516 -26.781 1 89.88 324 TYR A O 1
ATOM 2511 N N . ARG A 1 325 ? 4.195 28.656 -26.047 1 87.75 325 ARG A N 1
ATOM 2512 C CA . ARG A 1 325 ? 2.998 29.375 -25.594 1 87.75 325 ARG A CA 1
ATOM 2513 C C . ARG A 1 325 ? 3.35 30.453 -24.594 1 87.75 325 ARG A C 1
ATOM 2515 O O . ARG A 1 325 ? 2.699 31.5 -24.547 1 87.75 325 ARG A O 1
ATOM 2522 N N . CYS A 1 326 ? 4.359 30.234 -23.859 1 86.62 326 CYS A N 1
ATOM 2523 C CA . CYS A 1 326 ? 4.738 31.172 -22.797 1 86.62 326 CYS A CA 1
ATOM 2524 C C . CYS A 1 326 ? 5.34 32.438 -23.391 1 86.62 326 CYS A C 1
ATOM 2526 O O . CYS A 1 326 ? 5.527 33.438 -22.688 1 86.62 326 CYS A O 1
ATOM 2528 N N . GLU A 1 327 ? 5.668 32.344 -24.625 1 86 327 GLU A N 1
ATOM 2529 C CA . GLU A 1 327 ? 6.246 33.5 -25.297 1 86 327 GLU A CA 1
ATOM 2530 C C . GLU A 1 327 ? 5.156 34.438 -25.828 1 86 327 GLU A C 1
ATOM 2532 O O . GLU A 1 327 ? 5.445 35.562 -26.266 1 86 327 GLU A O 1
ATOM 2537 N N . ASP A 1 328 ? 3.977 34.031 -25.75 1 84.19 328 ASP A N 1
ATOM 2538 C CA . ASP A 1 328 ? 2.85 34.875 -26.141 1 84.19 328 ASP A CA 1
ATOM 2539 C C . ASP A 1 328 ? 2.721 36.094 -25.234 1 84.19 328 ASP A C 1
ATOM 2541 O O . ASP A 1 328 ? 2.727 35.969 -24.016 1 84.19 328 ASP A O 1
ATOM 2545 N N . PRO A 1 329 ? 2.633 37.25 -25.828 1 79.88 329 PRO A N 1
ATOM 2546 C CA . PRO A 1 329 ? 2.488 38.469 -25 1 79.88 329 PRO A CA 1
ATOM 2547 C C . PRO A 1 329 ? 1.271 38.406 -24.094 1 79.88 329 PRO A C 1
ATOM 2549 O O . PRO A 1 329 ? 1.265 39.031 -23.031 1 79.88 329 PRO A O 1
ATOM 2552 N N . LYS A 1 330 ? 0.286 37.656 -24.422 1 80.19 330 LYS A N 1
ATOM 2553 C CA . LYS A 1 330 ? -0.93 37.562 -23.625 1 80.19 330 LYS A CA 1
ATOM 2554 C C . LYS A 1 330 ? -0.75 36.562 -22.484 1 80.19 330 LYS A C 1
ATOM 2556 O O . LYS A 1 330 ? -1.616 36.438 -21.625 1 80.19 330 LYS A O 1
ATOM 2561 N N . PHE A 1 331 ? 0.304 35.844 -22.594 1 80.25 331 PHE A N 1
ATOM 2562 C CA . PHE A 1 331 ? 0.604 34.844 -21.562 1 80.25 331 PHE A CA 1
ATOM 2563 C C . PHE A 1 331 ? 0.703 35.5 -20.188 1 80.25 331 PHE A C 1
ATOM 2565 O O . PHE A 1 331 ? 0.057 35.062 -19.25 1 80.25 331 PHE A O 1
ATOM 2572 N N . THR A 1 332 ? 1.384 36.562 -20.109 1 72.12 332 THR A N 1
ATOM 2573 C CA . THR A 1 332 ? 1.631 37.219 -18.844 1 72.12 332 THR A CA 1
ATOM 2574 C C . THR A 1 332 ? 0.399 38 -18.391 1 72.12 332 THR A C 1
ATOM 2576 O O . THR A 1 332 ? 0.3 38.406 -17.234 1 72.12 332 THR A O 1
ATOM 2579 N N . LYS A 1 333 ? -0.472 38.188 -19.406 1 75.81 333 LYS A N 1
ATOM 2580 C CA . LYS A 1 333 ? -1.701 38.906 -19.062 1 75.81 333 LYS A CA 1
ATOM 2581 C C . LYS A 1 333 ? -2.76 37.938 -18.531 1 75.81 333 LYS A C 1
ATOM 2583 O O . LYS A 1 333 ? -3.797 38.375 -18.016 1 75.81 333 LYS A O 1
ATOM 2588 N N . GLY A 1 334 ? -2.48 36.656 -18.656 1 68.31 334 GLY A N 1
ATOM 2589 C CA . GLY A 1 334 ? -3.393 35.625 -18.141 1 68.31 334 GLY A CA 1
ATOM 2590 C C . GLY A 1 334 ? -4.566 35.375 -19.062 1 68.31 334 GLY A C 1
ATOM 2591 O O . GLY A 1 334 ? -5.594 34.844 -18.641 1 68.31 334 GLY A O 1
ATOM 2592 N N . THR A 1 335 ? -4.555 35.812 -20.359 1 70.12 335 THR A N 1
ATOM 2593 C CA . THR A 1 335 ? -5.684 35.656 -21.266 1 70.12 335 THR A CA 1
ATOM 2594 C C . THR A 1 335 ? -5.332 34.719 -22.422 1 70.12 335 THR A C 1
ATOM 2596 O O . THR A 1 335 ? -6.145 34.5 -23.328 1 70.12 335 THR A O 1
ATOM 2599 N N . ALA A 1 336 ? -4.051 34.281 -22.297 1 67 336 ALA A N 1
ATOM 2600 C CA . ALA A 1 336 ? -3.645 33.406 -23.391 1 67 336 ALA A CA 1
ATOM 2601 C C . ALA A 1 336 ? -4.422 32.094 -23.359 1 67 336 ALA A C 1
ATOM 2603 O O . ALA A 1 336 ? -4.727 31.578 -22.281 1 67 336 ALA A O 1
ATOM 2604 N N . GLN A 1 337 ? -5.074 31.688 -24.469 1 67.62 337 GLN A N 1
ATOM 2605 C CA . GLN A 1 337 ? -5.684 30.359 -24.578 1 67.62 337 GLN A CA 1
ATOM 2606 C C . GLN A 1 337 ? -4.641 29.266 -24.438 1 67.62 337 GLN A C 1
ATOM 2608 O O . GLN A 1 337 ? -3.686 29.188 -25.219 1 67.62 337 GLN A O 1
ATOM 2613 N N . VAL A 1 338 ? -4.613 28.641 -23.359 1 63.88 338 VAL A N 1
ATOM 2614 C CA . VAL A 1 338 ? -3.672 27.562 -23.109 1 63.88 338 VAL A CA 1
ATOM 2615 C C . VAL A 1 338 ? -4.395 26.219 -23.219 1 63.88 338 VAL A C 1
ATOM 2617 O O . VAL A 1 338 ? -5.527 26.078 -22.75 1 63.88 338 VAL A O 1
ATOM 2620 N N . MET B 1 1 ? 5.281 -32.281 -8.859 1 97.69 1 MET B N 1
ATOM 2621 C CA . MET B 1 1 ? 6.582 -31.625 -8.797 1 97.69 1 MET B CA 1
ATOM 2622 C C . MET B 1 1 ? 7.457 -32.031 -9.977 1 97.69 1 MET B C 1
ATOM 2624 O O . MET B 1 1 ? 8.055 -31.188 -10.641 1 97.69 1 MET B O 1
ATOM 2628 N N . VAL B 1 2 ? 7.449 -33.344 -10.289 1 98.38 2 VAL B N 1
ATOM 2629 C CA . VAL B 1 2 ? 8.289 -33.844 -11.367 1 98.38 2 VAL B CA 1
ATOM 2630 C C . VAL B 1 2 ? 7.797 -33.281 -12.703 1 98.38 2 VAL B C 1
ATOM 2632 O O . VAL B 1 2 ? 8.594 -32.875 -13.547 1 98.38 2 VAL B O 1
ATOM 2635 N N . LEU B 1 3 ? 6.512 -33.312 -12.914 1 98.69 3 LEU B N 1
ATOM 2636 C CA . LEU B 1 3 ? 5.965 -32.75 -14.133 1 98.69 3 LEU B CA 1
ATOM 2637 C C . LEU B 1 3 ? 6.375 -31.281 -14.281 1 98.69 3 LEU B C 1
ATOM 2639 O O . LEU B 1 3 ? 6.828 -30.859 -15.344 1 98.69 3 LEU B O 1
ATOM 2643 N N . GLY B 1 4 ? 6.184 -30.516 -13.211 1 98.56 4 GLY B N 1
ATOM 2644 C CA . GLY B 1 4 ? 6.57 -29.109 -13.266 1 98.56 4 GLY B CA 1
ATOM 2645 C C . GLY B 1 4 ? 8.023 -28.906 -13.648 1 98.56 4 GLY B C 1
ATOM 2646 O O . GLY B 1 4 ? 8.336 -28.109 -14.523 1 98.56 4 GLY B O 1
ATOM 2647 N N . ARG B 1 5 ? 8.922 -29.656 -13.039 1 98.62 5 ARG B N 1
ATOM 2648 C CA . ARG B 1 5 ? 10.352 -29.547 -13.289 1 98.62 5 ARG B CA 1
ATOM 2649 C C . ARG B 1 5 ? 10.68 -29.922 -14.727 1 98.62 5 ARG B C 1
ATOM 2651 O O . ARG B 1 5 ? 11.375 -29.172 -15.43 1 98.62 5 ARG B O 1
ATOM 2658 N N . SER B 1 6 ? 10.211 -31.078 -15.109 1 98.75 6 SER B N 1
ATOM 2659 C CA . SER B 1 6 ? 10.508 -31.578 -16.453 1 98.75 6 SER B CA 1
ATOM 2660 C C . SER B 1 6 ? 9.953 -30.641 -17.516 1 98.75 6 SER B C 1
ATOM 2662 O O . SER B 1 6 ? 10.602 -30.406 -18.547 1 98.75 6 SER B O 1
ATOM 2664 N N . PHE B 1 7 ? 8.789 -30.188 -17.266 1 98.81 7 PHE B N 1
ATOM 2665 C CA . PHE B 1 7 ? 8.164 -29.234 -18.188 1 98.81 7 PHE B CA 1
ATOM 2666 C C . PHE B 1 7 ? 9.008 -27.984 -18.328 1 98.81 7 PHE B C 1
ATOM 2668 O O . PHE B 1 7 ? 9.266 -27.516 -19.453 1 98.81 7 PHE B O 1
ATOM 2675 N N . GLU B 1 8 ? 9.414 -27.375 -17.234 1 98.5 8 GLU B N 1
ATOM 2676 C CA . GLU B 1 8 ? 10.219 -26.172 -17.25 1 98.5 8 GLU B CA 1
ATOM 2677 C C . GLU B 1 8 ? 11.555 -26.406 -17.938 1 98.5 8 GLU B C 1
ATOM 2679 O O . GLU B 1 8 ? 12.055 -25.531 -18.656 1 98.5 8 GLU B O 1
ATOM 2684 N N . ASP B 1 9 ? 12.172 -27.547 -17.672 1 98.25 9 ASP B N 1
ATOM 2685 C CA . ASP B 1 9 ? 13.414 -27.891 -18.359 1 98.25 9 ASP B CA 1
ATOM 2686 C C . ASP B 1 9 ? 13.219 -27.938 -19.875 1 98.25 9 ASP B C 1
ATOM 2688 O O . ASP B 1 9 ? 14.07 -27.469 -20.625 1 98.25 9 ASP B O 1
ATOM 2692 N N . MET B 1 10 ? 12.172 -28.531 -20.25 1 98.5 10 MET B N 1
ATOM 2693 C CA . MET B 1 10 ? 11.852 -28.578 -21.672 1 98.5 10 MET B CA 1
ATOM 2694 C C . MET B 1 10 ? 11.602 -27.188 -22.219 1 98.5 10 MET B C 1
ATOM 2696 O O . MET B 1 10 ? 12.031 -26.859 -23.344 1 98.5 10 MET B O 1
ATOM 2700 N N . CYS B 1 11 ? 10.891 -26.344 -21.469 1 97.81 11 CYS B N 1
ATO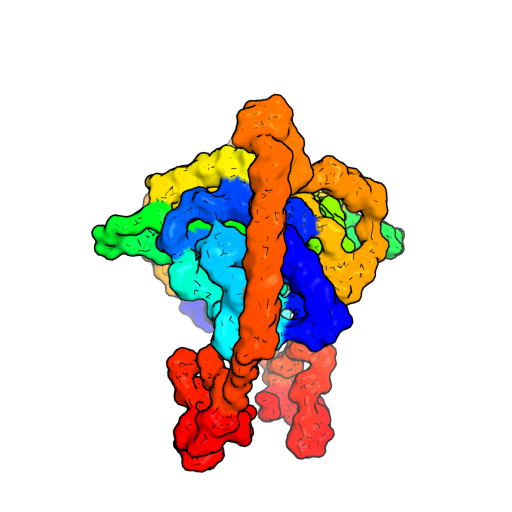M 2701 C CA . CYS B 1 11 ? 10.672 -24.969 -21.891 1 97.81 11 CYS B CA 1
ATOM 2702 C C . CYS B 1 11 ? 11.992 -24.266 -22.172 1 97.81 11 CYS B C 1
ATOM 2704 O O . CYS B 1 11 ? 12.117 -23.547 -23.156 1 97.81 11 CYS B O 1
ATOM 2706 N N . ALA B 1 12 ? 12.953 -24.453 -21.312 1 97.12 12 ALA B N 1
ATOM 2707 C CA . ALA B 1 12 ? 14.273 -23.859 -21.516 1 97.12 12 ALA B CA 1
ATOM 2708 C C . ALA B 1 12 ? 14.883 -24.312 -22.828 1 97.12 12 ALA B C 1
ATOM 2710 O O . ALA B 1 12 ? 15.398 -23.5 -23.609 1 97.12 12 ALA B O 1
ATOM 2711 N N . GLN B 1 13 ? 14.805 -25.594 -23.062 1 97.19 13 GLN B N 1
ATOM 2712 C CA . GLN B 1 13 ? 15.352 -26.156 -24.297 1 97.19 13 GLN B CA 1
ATOM 2713 C C . GLN B 1 13 ? 14.664 -25.562 -25.516 1 97.19 13 GLN B C 1
ATOM 2715 O O . GLN B 1 13 ? 15.328 -25.188 -26.484 1 97.19 13 GLN B O 1
ATOM 2720 N N . MET B 1 14 ? 13.375 -25.531 -25.469 1 97.44 14 MET B N 1
ATOM 2721 C CA . MET B 1 14 ? 12.602 -25.031 -26.609 1 97.44 14 MET B CA 1
ATOM 2722 C C . MET B 1 14 ? 12.844 -23.547 -26.828 1 97.44 14 MET B C 1
ATOM 2724 O O . MET B 1 14 ? 12.828 -23.062 -27.953 1 97.44 14 MET B O 1
ATOM 2728 N N . TYR B 1 15 ? 12.984 -22.828 -25.734 1 95.88 15 TYR B N 1
ATOM 2729 C CA . TYR B 1 15 ? 13.305 -21.422 -25.828 1 95.88 15 TYR B CA 1
ATOM 2730 C C . TYR B 1 15 ? 14.617 -21.203 -26.578 1 95.88 15 TYR B C 1
ATOM 2732 O O . TYR B 1 15 ? 14.688 -20.375 -27.5 1 95.88 15 TYR B O 1
ATOM 2740 N N . TYR B 1 16 ? 15.602 -21.953 -26.266 1 93.62 16 TYR B N 1
ATOM 2741 C CA . TYR B 1 16 ? 16.922 -21.812 -26.891 1 93.62 16 TYR B CA 1
ATOM 2742 C C . TYR B 1 16 ? 16.891 -22.297 -28.344 1 93.62 16 TYR B C 1
ATOM 2744 O O . TYR B 1 16 ? 17.719 -21.875 -29.156 1 93.62 16 TYR B O 1
ATOM 2752 N N . ARG B 1 17 ? 15.922 -23.078 -28.688 1 95.06 17 ARG B N 1
ATOM 2753 C CA . ARG B 1 17 ? 15.742 -23.531 -30.062 1 95.06 17 ARG B CA 1
ATOM 2754 C C . ARG B 1 17 ? 14.883 -22.562 -30.859 1 95.06 17 ARG B C 1
ATOM 2756 O O . ARG B 1 17 ? 14.562 -22.828 -32.031 1 95.06 17 ARG B O 1
ATOM 2763 N N . GLY B 1 18 ? 14.414 -21.516 -30.219 1 93.81 18 GLY B N 1
ATOM 2764 C CA . GLY B 1 18 ? 13.695 -20.469 -30.922 1 93.81 18 GLY B CA 1
ATOM 2765 C C . GLY B 1 18 ? 12.211 -20.766 -31.094 1 93.81 18 GLY B C 1
ATOM 2766 O O . GLY B 1 18 ? 11.555 -20.172 -31.953 1 93.81 18 GLY B O 1
ATOM 2767 N N . LYS B 1 19 ? 11.695 -21.688 -30.234 1 94 19 LYS B N 1
ATOM 2768 C CA . LYS B 1 19 ? 10.297 -22.094 -30.375 1 94 19 LYS B CA 1
ATOM 2769 C C . LYS B 1 19 ? 9.391 -21.219 -29.516 1 94 19 LYS B C 1
ATOM 2771 O O . LYS B 1 19 ? 8.172 -21.234 -29.672 1 94 19 LYS B O 1
ATOM 2776 N N . MET B 1 20 ? 9.945 -20.5 -28.625 1 91.69 20 MET B N 1
ATOM 2777 C CA . MET B 1 20 ? 9.203 -19.641 -27.703 1 91.69 20 MET B CA 1
ATOM 2778 C C . MET B 1 20 ? 9.633 -18.188 -27.859 1 91.69 20 MET B C 1
ATOM 2780 O O . MET B 1 20 ? 10.789 -17.906 -28.188 1 91.69 20 MET B O 1
ATOM 2784 N N . PHE B 1 21 ? 8.578 -17.312 -27.609 1 83.19 21 PHE B N 1
ATOM 2785 C CA . PHE B 1 21 ? 8.867 -15.891 -27.812 1 83.19 21 PHE B CA 1
ATOM 2786 C C . PHE B 1 21 ? 8.562 -15.094 -26.547 1 83.19 21 PHE B C 1
ATOM 2788 O O . PHE B 1 21 ? 7.762 -15.516 -25.719 1 83.19 21 PHE B O 1
ATOM 2795 N N . GLY B 1 22 ? 9.25 -13.969 -26.422 1 85.88 22 GLY B N 1
ATOM 2796 C CA . GLY B 1 22 ? 9.055 -13.117 -25.266 1 85.88 22 GLY B CA 1
ATOM 2797 C C . GLY B 1 22 ? 9.852 -13.562 -24.047 1 85.88 22 GLY B C 1
ATOM 2798 O O . GLY B 1 22 ? 10.742 -14.406 -24.156 1 85.88 22 GLY B O 1
ATOM 2799 N N . PHE B 1 23 ? 9.531 -13.008 -22.875 1 89.94 23 PHE B N 1
ATOM 2800 C CA . PHE B 1 23 ? 10.227 -13.359 -21.641 1 89.94 23 PHE B CA 1
ATOM 2801 C C . PHE B 1 23 ? 9.633 -14.625 -21.031 1 89.94 23 PHE B C 1
ATOM 2803 O O . PHE B 1 23 ? 8.414 -14.75 -20.906 1 89.94 23 PHE B O 1
ATOM 2810 N N . VAL B 1 24 ? 10.523 -15.531 -20.797 1 95.25 24 VAL B N 1
ATOM 2811 C CA . VAL B 1 24 ? 10.109 -16.781 -20.188 1 95.25 24 VAL B CA 1
ATOM 2812 C C . VAL B 1 24 ? 10.703 -16.906 -18.781 1 95.25 24 VAL B C 1
ATOM 2814 O O . VAL B 1 24 ? 11.922 -16.844 -18.609 1 95.25 24 VAL B O 1
ATOM 2817 N N . HIS B 1 25 ? 9.836 -17 -17.812 1 96.88 25 HIS B N 1
ATOM 2818 C CA . HIS B 1 25 ? 10.211 -17.094 -16.406 1 96.88 25 HIS B CA 1
ATOM 2819 C C . HIS B 1 25 ? 9.938 -18.484 -15.859 1 96.88 25 HIS B C 1
ATOM 2821 O O . HIS B 1 25 ? 8.781 -18.922 -15.805 1 96.88 25 HIS B O 1
ATOM 2827 N N . LEU B 1 26 ? 10.992 -19.156 -15.43 1 97.56 26 LEU B N 1
ATOM 2828 C CA . LEU B 1 26 ? 10.844 -20.562 -15.07 1 97.56 26 LEU B CA 1
ATOM 2829 C C . LEU B 1 26 ? 10.703 -20.719 -13.555 1 97.56 26 LEU B C 1
ATOM 2831 O O . LEU B 1 26 ? 11.234 -19.906 -12.789 1 97.56 26 LEU B O 1
ATOM 2835 N N . TYR B 1 27 ? 10.086 -21.781 -13.141 1 98.12 27 TYR B N 1
ATOM 2836 C CA . TYR B 1 27 ? 9.641 -22.031 -11.773 1 98.12 27 TYR B CA 1
ATOM 2837 C C . TYR B 1 27 ? 10.547 -23.047 -11.078 1 98.12 27 TYR B C 1
ATOM 2839 O O . TYR B 1 27 ? 10.312 -23.422 -9.93 1 98.12 27 TYR B O 1
ATOM 2847 N N . ASN B 1 28 ? 11.664 -23.438 -11.711 1 98.19 28 ASN B N 1
ATOM 2848 C CA . ASN B 1 28 ? 12.523 -24.516 -11.195 1 98.19 28 ASN B CA 1
ATOM 2849 C C . ASN B 1 28 ? 12.977 -24.219 -9.766 1 98.19 28 ASN B C 1
ATOM 2851 O O . ASN B 1 28 ? 13.484 -23.141 -9.477 1 98.19 28 ASN B O 1
ATOM 2855 N N . GLY B 1 29 ? 12.773 -25.203 -8.898 1 98.38 29 GLY B N 1
ATOM 2856 C CA . GLY B 1 29 ? 13.211 -25.109 -7.512 1 98.38 29 GLY B CA 1
ATOM 2857 C C . GLY B 1 29 ? 12.086 -24.828 -6.547 1 98.38 29 GLY B C 1
ATOM 2858 O O . GLY B 1 29 ? 12.219 -25.047 -5.34 1 98.38 29 GLY B O 1
ATOM 2859 N N . GLN B 1 30 ? 10.922 -24.422 -7.031 1 98.69 30 GLN B N 1
ATOM 2860 C CA . GLN B 1 30 ? 9.852 -23.938 -6.164 1 98.69 30 GLN B CA 1
ATOM 2861 C C . GLN B 1 30 ? 8.656 -24.875 -6.188 1 98.69 30 GLN B C 1
ATOM 2863 O O . GLN B 1 30 ? 7.574 -24.531 -5.699 1 98.69 30 GLN B O 1
ATOM 2868 N N . GLU B 1 31 ? 8.789 -26.094 -6.715 1 98.75 31 GLU B N 1
ATOM 2869 C CA . GLU B 1 31 ? 7.68 -27 -7.016 1 98.75 31 GLU B CA 1
ATOM 2870 C C . GLU B 1 31 ? 6.957 -27.422 -5.742 1 98.75 31 GLU B C 1
ATOM 2872 O O . GLU B 1 31 ? 5.754 -27.703 -5.77 1 98.75 31 GLU B O 1
ATOM 2877 N N . ALA B 1 32 ? 7.684 -27.438 -4.629 1 98.88 32 ALA B N 1
ATOM 2878 C CA . ALA B 1 32 ? 7.07 -27.859 -3.371 1 98.88 32 ALA B CA 1
ATOM 2879 C C . ALA B 1 32 ? 5.938 -26.922 -2.977 1 98.88 32 ALA B C 1
ATOM 2881 O O . ALA B 1 32 ? 4.926 -27.344 -2.422 1 98.88 32 ALA B O 1
ATOM 2882 N N . VAL B 1 33 ? 6.094 -25.641 -3.254 1 98.94 33 VAL B N 1
ATOM 2883 C CA . VAL B 1 33 ? 5.094 -24.656 -2.871 1 98.94 33 VAL B CA 1
ATOM 2884 C C . VAL B 1 33 ? 3.828 -24.844 -3.707 1 98.94 33 VAL B C 1
ATOM 2886 O O . VAL B 1 33 ? 2.734 -25 -3.16 1 98.94 33 VAL B O 1
ATOM 2889 N N . SER B 1 34 ? 3.967 -24.859 -5.035 1 98.75 34 SER B N 1
ATOM 2890 C CA . SER B 1 34 ? 2.814 -25.031 -5.918 1 98.75 34 SER B CA 1
ATOM 2891 C C . SER B 1 34 ? 2.057 -26.312 -5.602 1 98.75 34 SER B C 1
ATOM 2893 O O . SER B 1 34 ? 0.845 -26.281 -5.375 1 98.75 34 SER B O 1
ATOM 2895 N N . THR B 1 35 ? 2.797 -27.406 -5.559 1 98.5 35 THR B N 1
ATOM 2896 C CA . THR B 1 35 ? 2.189 -28.719 -5.344 1 98.5 35 THR B CA 1
ATOM 2897 C C . THR B 1 35 ? 1.564 -28.797 -3.953 1 98.5 35 THR B C 1
ATOM 2899 O O . THR B 1 35 ? 0.45 -29.297 -3.797 1 98.5 35 THR B O 1
ATOM 2902 N N . GLY B 1 36 ? 2.266 -28.328 -2.924 1 98.88 36 GLY B N 1
ATOM 2903 C CA . GLY B 1 36 ? 1.788 -28.406 -1.552 1 98.88 36 GLY B CA 1
ATOM 2904 C C . GLY B 1 36 ? 0.455 -27.719 -1.344 1 98.88 36 GLY B C 1
ATOM 2905 O O . GLY B 1 36 ? -0.381 -28.188 -0.567 1 98.88 36 GLY B O 1
ATOM 2906 N N . PHE B 1 37 ? 0.209 -26.641 -2.039 1 98.94 37 PHE B N 1
ATOM 2907 C CA . PHE B 1 37 ? -1.021 -25.875 -1.881 1 98.94 37 PHE B CA 1
ATOM 2908 C C . PHE B 1 37 ? -2.074 -26.328 -2.885 1 98.94 37 PHE B C 1
ATOM 2910 O O . PHE B 1 37 ? -3.178 -26.719 -2.5 1 98.94 37 PHE B O 1
ATOM 2917 N N . ILE B 1 38 ? -1.751 -26.375 -4.148 1 98.88 38 ILE B N 1
ATOM 2918 C CA . ILE B 1 38 ? -2.744 -26.438 -5.215 1 98.88 38 ILE B CA 1
ATOM 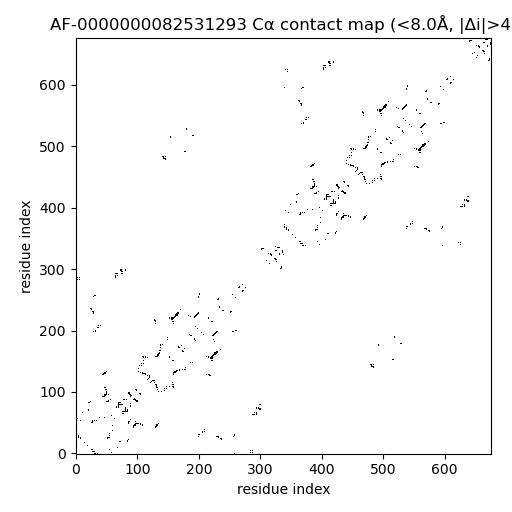2919 C C . ILE B 1 38 ? -3.387 -27.828 -5.238 1 98.88 38 ILE B C 1
ATOM 2921 O O . ILE B 1 38 ? -4.578 -27.953 -5.52 1 98.88 38 ILE B O 1
ATOM 2925 N N . LYS B 1 39 ? -2.656 -28.875 -4.871 1 98.25 39 LYS B N 1
ATOM 2926 C CA . LYS B 1 39 ? -3.186 -30.234 -4.934 1 98.25 39 LYS B CA 1
ATOM 2927 C C . LYS B 1 39 ? -4.254 -30.453 -3.865 1 98.25 39 LYS B C 1
ATOM 2929 O O . LYS B 1 39 ? -4.988 -31.438 -3.91 1 98.25 39 LYS B O 1
ATOM 2934 N N . LEU B 1 40 ? -4.41 -29.531 -2.98 1 98.69 40 LEU B N 1
ATOM 2935 C CA . LEU B 1 40 ? -5.438 -29.609 -1.948 1 98.69 40 LEU B CA 1
ATOM 2936 C C . LEU B 1 40 ? -6.727 -28.938 -2.412 1 98.69 40 LEU B C 1
ATOM 2938 O O . LEU B 1 40 ? -7.766 -29.062 -1.759 1 98.69 40 LEU B O 1
ATOM 2942 N N . LEU B 1 41 ? -6.703 -28.312 -3.529 1 98.75 41 LEU B N 1
ATOM 2943 C CA . LEU B 1 41 ? -7.836 -27.516 -3.992 1 98.75 41 LEU B CA 1
ATOM 2944 C C . LEU B 1 41 ? -8.867 -28.391 -4.68 1 98.75 41 LEU B C 1
ATOM 2946 O O . LEU B 1 41 ? -8.531 -29.438 -5.25 1 98.75 41 LEU B O 1
ATOM 2950 N N . GLY B 1 42 ? -10.094 -27.969 -4.566 1 97.25 42 GLY B N 1
ATOM 2951 C CA . GLY B 1 42 ? -11.133 -28.516 -5.418 1 97.25 42 GLY B CA 1
ATOM 2952 C C . GLY B 1 42 ? -11.227 -27.844 -6.77 1 97.25 42 GLY B C 1
ATOM 2953 O O . GLY B 1 42 ? -10.508 -26.875 -7.031 1 97.25 42 GLY B O 1
ATOM 2954 N N . ASN B 1 43 ? -12.156 -28.328 -7.578 1 95.62 43 ASN B N 1
ATOM 2955 C CA . ASN B 1 43 ? -12.281 -27.844 -8.945 1 95.62 43 ASN B CA 1
ATOM 2956 C C . ASN B 1 43 ? -12.727 -26.391 -8.992 1 95.62 43 ASN B C 1
ATOM 2958 O O . ASN B 1 43 ? -12.336 -25.641 -9.891 1 95.62 43 ASN B O 1
ATOM 2962 N N . ARG B 1 44 ? -13.461 -25.969 -8.008 1 97.38 44 ARG B N 1
ATOM 2963 C CA . ARG B 1 44 ? -14.062 -24.641 -8.055 1 97.38 44 ARG B CA 1
ATOM 2964 C C . ARG B 1 44 ? -13.156 -23.594 -7.395 1 97.38 44 ARG B C 1
ATOM 2966 O O . ARG B 1 44 ? -13.375 -22.391 -7.527 1 97.38 44 ARG B O 1
ATOM 2973 N N . ASP B 1 45 ? -12.188 -24.109 -6.68 1 98.81 45 ASP B N 1
ATOM 2974 C CA . ASP B 1 45 ? -11.25 -23.172 -6.055 1 98.81 45 ASP B CA 1
ATOM 2975 C C . ASP B 1 45 ? -10.43 -22.438 -7.105 1 98.81 45 ASP B C 1
ATOM 2977 O O . ASP B 1 45 ? -10.227 -22.938 -8.211 1 98.81 45 ASP B O 1
ATOM 2981 N N . CYS B 1 46 ? -9.961 -21.234 -6.742 1 98.81 46 CYS B N 1
ATOM 2982 C CA . CYS B 1 46 ? -9.266 -20.375 -7.703 1 98.81 46 CYS B CA 1
ATOM 2983 C C . CYS B 1 46 ? -7.785 -20.266 -7.359 1 98.81 46 CYS B C 1
ATOM 2985 O O . CYS B 1 46 ? -7.41 -20.297 -6.188 1 98.81 46 CYS B O 1
ATOM 2987 N N . VAL B 1 47 ? -7 -20.125 -8.445 1 98.88 47 VAL B N 1
ATOM 2988 C CA . VAL B 1 47 ? -5.57 -19.844 -8.328 1 98.88 47 VAL B CA 1
ATOM 2989 C C . VAL B 1 47 ? -5.219 -18.578 -9.094 1 98.88 47 VAL B C 1
ATOM 2991 O O . VAL B 1 47 ? -5.566 -18.438 -10.266 1 98.88 47 VAL B O 1
ATOM 2994 N N . VAL B 1 48 ? -4.625 -17.641 -8.422 1 98.81 48 VAL B N 1
ATOM 2995 C CA . VAL B 1 48 ? -4.055 -16.453 -9.031 1 98.81 48 VAL B CA 1
ATOM 2996 C C . VAL B 1 48 ? -2.533 -16.469 -8.898 1 98.81 48 VAL B C 1
ATOM 2998 O O . VAL B 1 48 ? -2.002 -16.484 -7.785 1 98.81 48 VAL B O 1
ATOM 3001 N N . SER B 1 49 ? -1.909 -16.469 -10 1 98 49 SER B N 1
ATOM 3002 C CA . SER B 1 49 ? -0.478 -16.75 -10.055 1 98 49 SER B CA 1
ATOM 3003 C C . SER B 1 49 ? 0.32 -15.484 -10.367 1 98 49 SER B C 1
ATOM 3005 O O . SER B 1 49 ? -0.176 -14.367 -10.188 1 98 49 SER B O 1
ATOM 3007 N N . THR B 1 50 ? 1.604 -15.617 -10.57 1 96.94 50 THR B N 1
ATOM 3008 C CA . THR B 1 50 ? 2.557 -14.602 -10.992 1 96.94 50 THR B CA 1
ATOM 3009 C C . THR B 1 50 ? 2.965 -14.82 -12.453 1 96.94 50 THR B C 1
ATOM 3011 O O . THR B 1 50 ? 2.324 -15.586 -13.172 1 96.94 50 THR B O 1
ATOM 3014 N N . TYR B 1 51 ? 4.008 -14.078 -12.859 1 96.5 51 TYR B N 1
ATOM 3015 C CA . TYR B 1 51 ? 4.523 -14.281 -14.211 1 96.5 51 TYR B CA 1
ATOM 3016 C C . TYR B 1 51 ? 5.223 -15.633 -14.328 1 96.5 51 TYR B C 1
ATOM 3018 O O . TYR B 1 51 ? 5.559 -16.078 -15.43 1 96.5 51 TYR B O 1
ATOM 3026 N N . ARG B 1 52 ? 5.445 -16.266 -13.242 1 96.88 52 ARG B N 1
ATOM 3027 C CA . ARG B 1 52 ? 5.977 -17.625 -13.234 1 96.88 52 ARG B CA 1
ATOM 3028 C C . ARG B 1 52 ? 4.859 -18.641 -13.062 1 96.88 52 ARG B C 1
ATOM 3030 O O . ARG B 1 52 ? 4.84 -19.391 -12.086 1 96.88 52 ARG B O 1
ATOM 3037 N N . ASP B 1 53 ? 4.027 -18.781 -14.047 1 98 53 ASP B N 1
ATOM 3038 C CA . ASP B 1 53 ? 2.699 -19.328 -13.805 1 98 53 ASP B CA 1
ATOM 3039 C C . ASP B 1 53 ? 2.545 -20.703 -14.453 1 98 53 ASP B C 1
ATOM 3041 O O . ASP B 1 53 ? 1.495 -21.344 -14.336 1 98 53 ASP B O 1
ATOM 3045 N N . HIS B 1 54 ? 3.623 -21.281 -15.102 1 98.38 54 HIS B N 1
ATOM 3046 C CA . HIS B 1 54 ? 3.477 -22.547 -15.805 1 98.38 54 HIS B CA 1
ATOM 3047 C C . HIS B 1 54 ? 3.125 -23.672 -14.836 1 98.38 54 HIS B C 1
ATOM 3049 O O . HIS B 1 54 ? 2.135 -24.375 -15.031 1 98.38 54 HIS B O 1
ATOM 3055 N N . VAL B 1 55 ? 3.885 -23.719 -13.812 1 98.75 55 VAL B N 1
ATOM 3056 C CA . VAL B 1 55 ? 3.781 -24.859 -12.891 1 98.75 55 VAL B CA 1
ATOM 3057 C C . VAL B 1 55 ? 2.518 -24.719 -12.047 1 98.75 55 VAL B C 1
ATOM 3059 O O . VAL B 1 55 ? 1.879 -25.719 -11.711 1 98.75 55 VAL B O 1
ATOM 3062 N N . HIS B 1 56 ? 2.123 -23.5 -11.727 1 98.75 56 HIS B N 1
ATOM 3063 C CA . HIS B 1 56 ? 0.841 -23.312 -11.055 1 98.75 56 HIS B CA 1
ATOM 3064 C C . HIS B 1 56 ? -0.311 -23.844 -11.906 1 98.75 56 HIS B C 1
ATOM 3066 O O . HIS B 1 56 ? -1.196 -24.531 -11.398 1 98.75 56 HIS B O 1
ATOM 3072 N N . ALA B 1 57 ? -0.281 -23.5 -13.18 1 98.69 57 ALA B N 1
ATOM 3073 C CA . ALA B 1 57 ? -1.319 -23.953 -14.094 1 98.69 57 ALA B CA 1
ATOM 3074 C C . ALA B 1 57 ? -1.338 -25.484 -14.188 1 98.69 57 ALA B C 1
ATOM 3076 O O . ALA B 1 57 ? -2.396 -26.109 -14.062 1 98.69 57 ALA B O 1
ATOM 3077 N N . LEU B 1 58 ? -0.168 -26.078 -14.375 1 98.69 58 LEU B N 1
ATOM 3078 C CA . LEU B 1 58 ? -0.063 -27.531 -14.445 1 98.69 58 LEU B CA 1
ATOM 3079 C C . LEU B 1 58 ? -0.577 -28.172 -13.164 1 98.69 58 LEU B C 1
ATOM 3081 O O . LEU B 1 58 ? -1.293 -29.172 -13.211 1 98.69 58 LEU B O 1
ATOM 3085 N N . SER B 1 59 ? -0.216 -27.609 -12.031 1 98.56 59 SER B N 1
ATOM 3086 C CA . SER B 1 59 ? -0.609 -28.141 -10.734 1 98.56 59 SER B CA 1
ATOM 3087 C C . SER B 1 59 ? -2.121 -28.078 -10.547 1 98.56 59 SER B C 1
ATOM 3089 O O . SER B 1 59 ? -2.697 -28.906 -9.836 1 98.56 59 SER B O 1
ATOM 3091 N N . LYS B 1 60 ? -2.744 -27.125 -11.156 1 98.56 60 LYS B N 1
ATOM 3092 C CA . LYS B 1 60 ? -4.188 -26.953 -11.016 1 98.56 60 LYS B CA 1
ATOM 3093 C C . LYS B 1 60 ? -4.945 -27.828 -12.016 1 98.56 60 LYS B C 1
ATOM 3095 O O . LYS B 1 60 ? -6.18 -27.844 -12.016 1 98.56 60 LYS B O 1
ATOM 3100 N N . GLY B 1 61 ? -4.184 -28.438 -12.961 1 98 61 GLY B N 1
ATOM 3101 C CA . GLY B 1 61 ? -4.809 -29.406 -13.844 1 98 61 GLY B CA 1
ATOM 3102 C C . GLY B 1 61 ? -4.879 -28.953 -15.281 1 98 61 GLY B C 1
ATOM 3103 O O . GLY B 1 61 ? -5.383 -29.672 -16.156 1 98 61 GLY B O 1
ATOM 3104 N N . VAL B 1 62 ? -4.395 -27.781 -15.594 1 98.56 62 VAL B N 1
ATOM 3105 C CA . VAL B 1 62 ? -4.32 -27.375 -16.984 1 98.56 62 VAL B CA 1
ATOM 3106 C C . VAL B 1 62 ? -3.422 -28.344 -17.766 1 98.56 62 VAL B C 1
ATOM 3108 O O . VAL B 1 62 ? -2.297 -28.625 -17.344 1 98.56 62 VAL B O 1
ATOM 3111 N N . PRO B 1 63 ? -3.918 -28.844 -18.828 1 98.62 63 PRO B N 1
ATOM 3112 C CA . PRO B 1 63 ? -3.119 -29.844 -19.547 1 98.62 63 PRO B CA 1
ATOM 3113 C C . PRO B 1 63 ? -1.779 -29.297 -20.031 1 98.62 63 PRO B C 1
ATOM 3115 O O . PRO B 1 63 ? -1.703 -28.141 -20.469 1 98.62 63 PRO B O 1
ATOM 3118 N N . ALA B 1 64 ? -0.763 -30.172 -19.953 1 98.81 64 ALA B N 1
ATOM 3119 C CA . ALA B 1 64 ? 0.565 -29.781 -20.438 1 98.81 64 ALA B CA 1
ATOM 3120 C C . ALA B 1 64 ? 0.527 -29.359 -21.891 1 98.81 64 ALA B C 1
ATOM 3122 O O . ALA B 1 64 ? 1.228 -28.438 -22.297 1 98.81 64 ALA B O 1
ATOM 3123 N N . ARG B 1 65 ? -0.3 -30.031 -22.688 1 98.81 65 ARG B N 1
ATOM 3124 C CA . ARG B 1 65 ? -0.471 -29.672 -24.094 1 98.81 65 ARG B CA 1
ATOM 3125 C C . ARG B 1 65 ? -0.901 -28.219 -24.25 1 98.81 65 ARG B C 1
ATOM 3127 O O . ARG B 1 65 ? -0.344 -27.484 -25.062 1 98.81 65 ARG B O 1
ATOM 3134 N N . ALA B 1 66 ? -1.851 -27.844 -23.469 1 98.69 66 ALA B N 1
ATOM 3135 C CA . ALA B 1 66 ? -2.395 -26.484 -23.562 1 98.69 66 ALA B CA 1
ATOM 3136 C C . ALA B 1 66 ? -1.367 -25.453 -23.109 1 98.69 66 ALA B C 1
ATOM 3138 O O . ALA B 1 66 ? -1.226 -24.391 -23.719 1 98.69 66 ALA B O 1
ATOM 3139 N N . VAL B 1 67 ? -0.647 -25.75 -22.047 1 98.56 67 VAL B N 1
ATOM 3140 C CA . VAL B 1 67 ? 0.36 -24.828 -21.531 1 98.56 67 VAL B CA 1
ATOM 3141 C C . VAL B 1 67 ? 1.496 -24.688 -22.531 1 98.56 67 VAL B C 1
ATOM 3143 O O . VAL B 1 67 ? 1.92 -23.562 -22.844 1 98.56 67 VAL B O 1
ATOM 3146 N N . MET B 1 68 ? 1.98 -25.797 -23.078 1 98.69 68 MET B N 1
ATOM 3147 C CA . MET B 1 68 ? 3.068 -25.75 -24.062 1 98.69 68 MET B CA 1
ATOM 3148 C C . MET B 1 68 ? 2.641 -25 -25.312 1 98.69 68 MET B C 1
ATOM 3150 O O . MET B 1 68 ? 3.398 -24.188 -25.844 1 98.69 68 MET B O 1
ATOM 3154 N N . SER B 1 69 ? 1.44 -25.312 -25.766 1 98.31 69 SER B N 1
ATOM 3155 C CA . SER B 1 69 ? 0.923 -24.625 -26.953 1 98.31 69 SER B CA 1
ATOM 3156 C C . SER B 1 69 ? 0.852 -23.125 -26.719 1 98.31 69 SER B C 1
ATOM 3158 O O . SER B 1 69 ? 1.098 -22.344 -27.641 1 98.31 69 SER B O 1
ATOM 3160 N N . GLU B 1 70 ? 0.434 -22.719 -25.562 1 97.31 70 GLU B N 1
ATOM 3161 C CA . GLU B 1 70 ? 0.407 -21.297 -25.234 1 97.31 70 GLU B CA 1
ATOM 3162 C C . GLU B 1 70 ? 1.794 -20.672 -25.359 1 97.31 70 GLU B C 1
ATOM 3164 O O . GLU B 1 70 ? 1.94 -19.578 -25.906 1 97.31 70 GLU B O 1
ATOM 3169 N N . LEU B 1 71 ? 2.785 -21.375 -24.891 1 97.69 71 LEU B N 1
ATOM 3170 C CA . LEU B 1 71 ? 4.164 -20.891 -24.938 1 97.69 71 LEU B CA 1
ATOM 3171 C C . LEU B 1 71 ? 4.672 -20.812 -26.375 1 97.69 71 LEU B C 1
ATOM 3173 O O . LEU B 1 71 ? 5.492 -19.953 -26.688 1 97.69 71 LEU B O 1
ATOM 3177 N N . PHE B 1 72 ? 4.141 -21.672 -27.203 1 97.5 72 PHE B N 1
ATOM 3178 C CA . PHE B 1 72 ? 4.52 -21.688 -28.609 1 97.5 72 PHE B CA 1
ATOM 3179 C C . PHE B 1 72 ? 3.713 -20.672 -29.391 1 97.5 72 PHE B C 1
ATOM 3181 O O . PHE B 1 72 ? 3.953 -20.469 -30.578 1 97.5 72 PHE B O 1
ATOM 3188 N N . GLY B 1 73 ? 2.725 -20.016 -28.781 1 95.81 73 GLY B N 1
ATOM 3189 C CA . GLY B 1 73 ? 1.894 -19.031 -29.453 1 95.81 73 GLY B CA 1
ATOM 3190 C C . GLY B 1 73 ? 0.876 -19.656 -30.391 1 95.81 73 GLY B C 1
ATOM 3191 O O . GLY B 1 73 ? 0.616 -19.141 -31.469 1 95.81 73 GLY B O 1
ATOM 3192 N N . LYS B 1 74 ? 0.38 -20.797 -29.953 1 96.69 74 LYS B N 1
ATOM 3193 C CA . LYS B 1 74 ? -0.532 -21.547 -30.828 1 96.69 74 LYS B CA 1
ATOM 3194 C C . LYS B 1 74 ? -1.979 -21.375 -30.375 1 96.69 74 LYS B C 1
ATOM 3196 O O . LYS B 1 74 ? -2.24 -21.141 -29.188 1 96.69 74 LYS B O 1
ATOM 3201 N N . THR B 1 75 ? -3.006 -21.641 -31.25 1 95.75 75 THR B N 1
ATOM 3202 C CA . THR B 1 75 ? -4.43 -21.438 -31 1 95.75 75 THR B CA 1
ATOM 3203 C C . THR B 1 75 ? -4.934 -22.391 -29.922 1 95.75 75 THR B C 1
ATOM 3205 O O . THR B 1 75 ? -5.898 -22.094 -29.219 1 95.75 75 THR B O 1
ATOM 3208 N N . THR B 1 76 ? -4.242 -23.453 -29.766 1 97.44 76 THR B N 1
ATOM 3209 C CA . THR B 1 76 ? -4.691 -24.5 -28.844 1 97.44 76 THR B CA 1
ATOM 3210 C C . THR B 1 76 ? -4.145 -24.234 -27.438 1 97.44 76 THR B C 1
ATOM 3212 O O . THR B 1 76 ? -4.352 -25.047 -26.531 1 97.44 76 THR B O 1
ATOM 3215 N N . GLY B 1 77 ? -3.455 -23.125 -27.328 1 97.5 77 GLY B N 1
ATOM 3216 C CA . GLY B 1 77 ? -2.994 -22.719 -26 1 97.5 77 GLY B CA 1
ATOM 3217 C C . GLY B 1 77 ? -4.125 -22.344 -25.062 1 97.5 77 GLY B C 1
ATOM 3218 O O . GLY B 1 77 ? -5.25 -22.094 -25.5 1 97.5 77 GLY B O 1
ATOM 3219 N N . CYS B 1 78 ? -3.869 -22.344 -23.766 1 96.5 78 CYS B N 1
ATOM 3220 C CA . CYS B 1 78 ? -4.895 -22.094 -22.75 1 96.5 78 CYS B CA 1
ATOM 3221 C C . CYS B 1 78 ? -5.434 -20.688 -22.859 1 96.5 78 CYS B C 1
ATOM 3223 O O . CYS B 1 78 ? -6.5 -20.375 -22.312 1 96.5 78 CYS B O 1
ATOM 3225 N N . CYS B 1 79 ? -4.75 -19.812 -23.531 1 94.12 79 CYS B N 1
ATOM 3226 C CA . CYS B 1 79 ? -5.242 -18.484 -23.859 1 94.12 79 CYS B CA 1
ATOM 3227 C C . CYS B 1 79 ? -5.211 -18.25 -25.359 1 94.12 79 CYS B C 1
ATOM 3229 O O . CYS B 1 79 ? -4.984 -17.125 -25.812 1 94.12 79 CYS B O 1
ATOM 3231 N N . ARG B 1 80 ? -5.207 -19.281 -26.094 1 94.12 80 ARG B N 1
ATOM 3232 C CA . ARG B 1 80 ? -5.266 -19.266 -27.547 1 94.12 80 ARG B CA 1
ATOM 3233 C C . ARG B 1 80 ? -3.986 -18.688 -28.141 1 94.12 80 ARG B C 1
ATOM 3235 O O . ARG B 1 80 ? -4.027 -18 -29.172 1 94.12 80 ARG B O 1
ATOM 3242 N N . GLY B 1 81 ? -2.963 -18.781 -27.422 1 93.56 81 GLY B N 1
ATOM 3243 C CA . GLY B 1 81 ? -1.657 -18.359 -27.906 1 93.56 81 GLY B CA 1
ATOM 3244 C C . GLY B 1 81 ? -1.398 -16.875 -27.734 1 93.56 81 GLY B C 1
ATOM 3245 O O . GLY B 1 81 ? -0.418 -16.344 -28.25 1 93.56 81 GLY B O 1
ATOM 3246 N N . GLN B 1 82 ? -2.225 -16.188 -26.938 1 91.12 82 GLN B N 1
ATOM 3247 C CA . GLN B 1 82 ? -2.115 -14.742 -26.828 1 91.12 82 GLN B CA 1
ATOM 3248 C C . GLN B 1 82 ? -1.506 -14.328 -25.5 1 91.12 82 GLN B C 1
ATOM 3250 O O . GLN B 1 82 ? -1.081 -13.18 -25.328 1 91.12 82 GLN B O 1
ATOM 3255 N N . GLY B 1 83 ? -1.424 -15.188 -24.547 1 91.25 83 GLY B N 1
ATOM 3256 C CA . GLY B 1 83 ? -0.98 -14.844 -23.203 1 91.25 83 GLY B CA 1
ATOM 3257 C C . GLY B 1 83 ? 0.515 -15.008 -23.016 1 91.25 83 GLY B C 1
ATOM 3258 O O . GLY B 1 83 ? 1.105 -14.375 -22.141 1 91.25 83 GLY B O 1
ATOM 3259 N N . GLY B 1 84 ? 1.091 -15.883 -23.859 1 92.88 84 GLY B N 1
ATOM 3260 C CA . GLY B 1 84 ? 2.512 -16.156 -23.719 1 92.88 84 GLY B CA 1
ATOM 3261 C C . GLY B 1 84 ? 2.869 -16.781 -22.391 1 92.88 84 GLY B C 1
ATOM 3262 O O . GLY B 1 84 ? 2.078 -17.531 -21.812 1 92.88 84 GLY B O 1
ATOM 3263 N N . SER B 1 85 ? 4.09 -16.547 -21.969 1 95.62 85 SER B N 1
ATOM 3264 C CA . SER B 1 85 ? 4.672 -17.25 -20.828 1 95.62 85 SER B CA 1
ATOM 3265 C C . SER B 1 85 ? 4.148 -16.672 -19.5 1 95.62 85 SER B C 1
ATOM 3267 O O . SER B 1 85 ? 4.152 -17.359 -18.484 1 95.62 85 SER B O 1
ATOM 3269 N N . MET B 1 86 ? 3.609 -15.445 -19.516 1 96.44 86 MET B N 1
ATOM 3270 C CA . MET B 1 86 ? 3.416 -14.773 -18.234 1 96.44 86 MET B CA 1
ATOM 3271 C C . MET B 1 86 ? 1.932 -14.617 -17.922 1 96.44 86 MET B C 1
ATOM 3273 O O . MET B 1 86 ? 1.566 -14.086 -16.875 1 96.44 86 MET B O 1
ATOM 3277 N N . HIS B 1 87 ? 1.059 -15.086 -18.812 1 95.44 87 HIS B N 1
ATOM 3278 C CA . HIS B 1 87 ? -0.364 -14.805 -18.672 1 95.44 87 HIS B CA 1
ATOM 3279 C C . HIS B 1 87 ? -1.202 -16.047 -18.906 1 95.44 87 HIS B C 1
ATOM 3281 O O . HIS B 1 87 ? -2.15 -16.031 -19.688 1 95.44 87 HIS B O 1
ATOM 3287 N N . MET B 1 88 ? -0.885 -17.141 -18.188 1 96.25 88 MET B N 1
ATOM 3288 C CA . MET B 1 88 ? -1.707 -18.344 -18.25 1 96.25 88 MET B CA 1
ATOM 3289 C C . MET B 1 88 ? -3.096 -18.078 -17.672 1 96.25 88 MET B C 1
ATOM 3291 O O . MET B 1 88 ? -3.227 -17.453 -16.609 1 96.25 88 MET B O 1
ATOM 3295 N N . PHE B 1 89 ? -4.09 -18.5 -18.391 1 96.88 89 PHE B N 1
ATOM 3296 C CA . PHE B 1 89 ? -5.477 -18.391 -17.969 1 96.88 89 PHE B CA 1
ATOM 3297 C C . PHE B 1 89 ? -6.262 -19.641 -18.359 1 96.88 89 PHE B C 1
ATOM 3299 O O . PHE B 1 89 ? -6.062 -20.188 -19.453 1 96.88 89 PHE B O 1
ATOM 3306 N N . SER B 1 90 ? -7.105 -20.156 -17.469 1 97.5 90 SER B N 1
ATOM 3307 C CA . SER B 1 90 ? -8.016 -21.25 -17.75 1 97.5 90 SER B CA 1
ATOM 3308 C C . SER B 1 90 ? -9.312 -21.125 -16.969 1 97.5 90 SER B C 1
ATOM 3310 O O . SER B 1 90 ? -9.328 -21.344 -15.75 1 97.5 90 SER B O 1
ATOM 3312 N N . LYS B 1 91 ? -10.328 -20.781 -17.656 1 96.19 91 LYS B N 1
ATOM 3313 C CA . LYS B 1 91 ? -11.633 -20.719 -17.016 1 96.19 91 LYS B CA 1
ATOM 3314 C C . LYS B 1 91 ? -12.055 -22.078 -16.469 1 96.19 91 LYS B C 1
ATOM 3316 O O . LYS B 1 91 ? -12.555 -22.172 -15.352 1 96.19 91 LYS B O 1
ATOM 3321 N N . GLU B 1 92 ? -11.766 -23.062 -17.203 1 97.12 92 GLU B N 1
ATOM 3322 C CA . GLU B 1 92 ? -12.164 -24.438 -16.859 1 97.12 92 GLU B CA 1
ATOM 3323 C C . GLU B 1 92 ? -11.531 -24.891 -15.547 1 97.12 92 GLU B C 1
ATOM 3325 O O . GLU B 1 92 ? -12.172 -25.578 -14.758 1 97.12 92 GLU B O 1
ATOM 3330 N N . HIS B 1 93 ? -10.352 -24.469 -15.32 1 98.12 93 HIS B N 1
ATOM 3331 C CA . HIS B 1 93 ? -9.617 -24.953 -14.156 1 98.12 93 HIS B CA 1
ATOM 3332 C C . HIS B 1 93 ? -9.523 -23.891 -13.078 1 98.12 93 HIS B C 1
ATOM 3334 O O . HIS B 1 93 ? -8.906 -24.109 -12.031 1 98.12 93 HIS B O 1
ATOM 3340 N N . ASN B 1 94 ? -10.055 -22.688 -13.297 1 98.31 94 ASN B N 1
ATOM 3341 C CA . ASN B 1 94 ? -10.086 -21.547 -12.383 1 98.31 94 ASN B CA 1
ATOM 3342 C C . ASN B 1 94 ? -8.68 -21.047 -12.055 1 98.31 94 ASN B C 1
ATOM 3344 O O . ASN B 1 94 ? -8.352 -20.812 -10.891 1 98.31 94 ASN B O 1
ATOM 3348 N N . VAL B 1 95 ? -7.871 -21.062 -13.109 1 98.5 95 VAL B N 1
ATOM 3349 C CA . VAL B 1 95 ? -6.621 -20.312 -13.086 1 98.5 95 VAL B CA 1
ATOM 3350 C C . VAL B 1 95 ? -6.844 -18.922 -13.648 1 98.5 95 VAL B C 1
ATOM 3352 O O . VAL B 1 95 ? -7.027 -18.75 -14.859 1 98.5 95 VAL B O 1
ATOM 3355 N N . LEU B 1 96 ? -6.758 -17.891 -12.836 1 97.69 96 LEU B N 1
ATOM 3356 C CA . LEU B 1 96 ? -7.273 -16.578 -13.188 1 97.69 96 LEU B CA 1
ATOM 3357 C C . LEU B 1 96 ? -6.176 -15.703 -13.789 1 97.69 96 LEU B C 1
ATOM 3359 O O . LEU B 1 96 ? -6.445 -14.594 -14.25 1 97.69 96 LEU B O 1
ATOM 3363 N N . GLY B 1 97 ? -4.965 -16.297 -13.805 1 92.06 97 GLY B N 1
ATOM 3364 C CA . GLY B 1 97 ? -3.988 -15.469 -14.492 1 92.06 97 GLY B CA 1
ATOM 3365 C C . GLY B 1 97 ? -2.586 -15.609 -13.93 1 92.06 97 GLY B C 1
ATOM 3366 O O . GLY B 1 97 ? -2.41 -15.969 -12.766 1 92.06 97 GLY B O 1
ATOM 3367 N N . GLY B 1 98 ? -1.733 -15.531 -14.867 1 94.88 98 GLY B N 1
ATOM 3368 C CA . GLY B 1 98 ? -0.446 -14.953 -14.516 1 94.88 98 GLY B CA 1
ATOM 3369 C C . GLY B 1 98 ? -0.356 -13.469 -14.805 1 94.88 98 GLY B C 1
ATOM 3370 O O . GLY B 1 98 ? -1.109 -12.945 -15.633 1 94.88 98 GLY B O 1
ATOM 3371 N N . PHE B 1 99 ? 0.421 -12.812 -14.047 1 94.81 99 PHE B N 1
ATOM 3372 C CA . PHE B 1 99 ? 0.526 -11.367 -14.188 1 94.81 99 PHE B CA 1
ATOM 3373 C C . PHE B 1 99 ? 1.985 -10.93 -14.273 1 94.81 99 PHE B C 1
ATOM 3375 O O . PHE B 1 99 ? 2.793 -11.281 -13.406 1 94.81 99 PHE B O 1
ATOM 3382 N N . ALA B 1 100 ? 2.209 -10.094 -15.25 1 92.75 100 ALA B N 1
ATOM 3383 C CA . ALA B 1 100 ? 3.588 -9.656 -15.461 1 92.75 100 ALA B CA 1
ATOM 3384 C C . ALA B 1 100 ? 3.996 -8.617 -14.422 1 92.75 100 ALA B C 1
ATOM 3386 O O . ALA B 1 100 ? 5.133 -8.617 -13.945 1 92.75 100 ALA B O 1
ATOM 3387 N N . PHE B 1 101 ? 3.094 -7.773 -14.156 1 93 101 PHE B N 1
ATOM 3388 C CA . PHE B 1 101 ? 3.422 -6.754 -13.164 1 93 101 PHE B CA 1
ATOM 3389 C C . PHE B 1 101 ? 3.176 -7.27 -11.75 1 93 101 PHE B C 1
ATOM 3391 O O . PHE B 1 101 ? 2.096 -7.789 -11.453 1 93 101 PHE B O 1
ATOM 3398 N N . ILE B 1 102 ? 4.148 -7.039 -10.945 1 93.69 102 ILE B N 1
ATOM 3399 C CA . ILE B 1 102 ? 4.059 -7.582 -9.594 1 93.69 102 ILE B CA 1
ATOM 3400 C C . ILE B 1 102 ? 2.951 -6.863 -8.82 1 93.69 102 ILE B C 1
ATOM 3402 O O . ILE B 1 102 ? 2.758 -5.656 -8.984 1 93.69 102 ILE B O 1
ATOM 3406 N N . GLY B 1 103 ? 2.211 -7.617 -8.023 1 95.75 103 GLY B N 1
ATOM 3407 C CA . GLY B 1 103 ? 1.159 -7.07 -7.176 1 95.75 103 GLY B CA 1
ATOM 3408 C C . GLY B 1 103 ? -0.179 -6.969 -7.883 1 95.75 103 GLY B C 1
ATOM 3409 O O . GLY B 1 103 ? -1.219 -6.828 -7.238 1 95.75 103 GLY B O 1
ATOM 3410 N N . GLU B 1 104 ? -0.182 -7.031 -9.164 1 95.44 104 GLU B N 1
ATOM 3411 C CA . GLU B 1 104 ? -1.4 -6.863 -9.953 1 95.44 104 GLU B CA 1
ATOM 3412 C C . GLU B 1 104 ? -2.404 -7.977 -9.656 1 95.44 104 GLU B C 1
ATOM 3414 O O . GLU B 1 104 ? -3.615 -7.754 -9.695 1 95.44 104 GLU B O 1
ATOM 3419 N N . GLY B 1 105 ? -1.966 -9.109 -9.414 1 97.56 105 GLY B N 1
ATOM 3420 C CA . GLY B 1 105 ? -2.844 -10.258 -9.234 1 97.56 105 GLY B CA 1
ATOM 3421 C C . GLY B 1 105 ? -3.525 -10.273 -7.875 1 97.56 105 GLY B C 1
ATOM 3422 O O . GLY B 1 105 ? -4.543 -10.945 -7.699 1 97.56 105 GLY B O 1
ATOM 3423 N N . ILE B 1 106 ? -3.006 -9.539 -6.906 1 98.62 106 ILE B N 1
ATOM 3424 C CA . ILE B 1 106 ? -3.482 -9.648 -5.531 1 98.62 106 ILE B CA 1
ATOM 3425 C C . ILE B 1 106 ? -4.914 -9.125 -5.438 1 98.62 106 ILE B C 1
ATOM 3427 O O . ILE B 1 106 ? -5.793 -9.789 -4.891 1 98.62 106 ILE B O 1
ATOM 3431 N N . PRO B 1 107 ? -5.215 -7.922 -6.047 1 98.56 107 PRO B N 1
ATOM 3432 C CA . PRO B 1 107 ? -6.609 -7.469 -6.02 1 98.56 107 PRO B CA 1
ATOM 3433 C C . PRO B 1 107 ? -7.551 -8.398 -6.777 1 98.56 107 PRO B C 1
ATOM 3435 O O . PRO B 1 107 ? -8.719 -8.539 -6.41 1 98.56 107 PRO B O 1
ATOM 3438 N N . VAL B 1 108 ? -7.062 -9.016 -7.859 1 98.5 108 VAL B N 1
ATOM 3439 C CA . VAL B 1 108 ? -7.871 -9.969 -8.609 1 98.5 108 VAL B CA 1
ATOM 3440 C C . VAL B 1 108 ? -8.234 -11.148 -7.711 1 98.5 108 VAL B C 1
ATOM 3442 O O . VAL B 1 108 ? -9.398 -11.555 -7.652 1 98.5 108 VAL B O 1
ATOM 3445 N N . ALA B 1 109 ? -7.277 -11.672 -7.02 1 98.88 109 ALA B N 1
ATOM 3446 C CA . ALA B 1 109 ? -7.508 -12.773 -6.094 1 98.88 109 ALA B CA 1
ATOM 3447 C C . ALA B 1 109 ? -8.484 -12.375 -4.992 1 98.88 109 ALA B C 1
ATOM 3449 O O . ALA B 1 109 ? -9.375 -13.148 -4.629 1 98.88 109 ALA B O 1
ATOM 3450 N N . THR B 1 110 ? -8.273 -11.188 -4.461 1 98.88 110 THR B N 1
ATOM 3451 C CA . THR B 1 110 ? -9.156 -10.672 -3.422 1 98.88 110 THR B CA 1
ATOM 3452 C C . THR B 1 110 ? -10.594 -10.594 -3.928 1 98.88 110 THR B C 1
ATOM 3454 O O . THR B 1 110 ? -11.531 -10.961 -3.215 1 98.88 110 THR B O 1
ATOM 3457 N N . GLY B 1 111 ? -10.719 -10.094 -5.172 1 98.75 111 GLY B N 1
ATOM 3458 C CA . GLY B 1 111 ? -12.039 -10.055 -5.781 1 98.75 111 GLY B CA 1
ATOM 3459 C C . GLY B 1 111 ? -12.664 -11.43 -5.938 1 98.75 111 GLY B C 1
ATOM 3460 O O . GLY B 1 111 ? -13.867 -11.602 -5.699 1 98.75 111 GLY B O 1
ATOM 3461 N N . ALA B 1 112 ? -11.898 -12.367 -6.355 1 98.81 112 ALA B N 1
ATOM 3462 C CA . ALA B 1 112 ? -12.391 -13.734 -6.504 1 98.81 112 ALA B CA 1
ATOM 3463 C C . ALA B 1 112 ? -12.859 -14.297 -5.164 1 98.81 112 ALA B C 1
ATOM 3465 O O . ALA B 1 112 ? -13.906 -14.938 -5.086 1 98.81 112 ALA B O 1
ATOM 3466 N N . ALA B 1 113 ? -12.094 -14.125 -4.145 1 98.88 113 ALA B N 1
ATOM 3467 C CA . ALA B 1 113 ? -12.484 -14.562 -2.807 1 98.88 113 ALA B CA 1
ATOM 3468 C C . ALA B 1 113 ? -13.766 -13.867 -2.354 1 98.88 113 ALA B C 1
ATOM 3470 O O . ALA B 1 113 ? -14.617 -14.484 -1.715 1 98.88 113 ALA B O 1
ATOM 3471 N N . PHE B 1 114 ? -13.875 -12.578 -2.652 1 98.81 114 PHE B N 1
ATOM 3472 C CA . PHE B 1 114 ? -15.086 -11.836 -2.328 1 98.81 114 PHE B CA 1
ATOM 3473 C C . PHE B 1 114 ? -16.297 -12.461 -3.008 1 98.81 114 PHE B C 1
ATOM 3475 O O . PHE B 1 114 ? -17.375 -12.562 -2.406 1 98.81 114 PHE B O 1
ATOM 3482 N N . THR B 1 115 ? -16.141 -12.82 -4.266 1 98.56 115 THR B N 1
ATOM 3483 C CA . THR B 1 115 ? -17.219 -13.477 -5 1 98.56 115 THR B CA 1
ATOM 3484 C C . THR B 1 115 ? -17.703 -14.719 -4.262 1 98.56 115 THR B C 1
ATOM 3486 O O . THR B 1 115 ? -18.906 -14.953 -4.148 1 98.56 115 THR B O 1
ATOM 3489 N N . SER B 1 116 ? -16.812 -15.531 -3.777 1 98.5 116 SER B N 1
ATOM 3490 C CA . SER B 1 116 ? -17.172 -16.734 -3.037 1 98.5 116 SER B CA 1
ATOM 3491 C C . SER B 1 116 ? -18 -16.406 -1.802 1 98.5 116 SER B C 1
ATOM 3493 O O . SER B 1 116 ? -19.016 -17.047 -1.533 1 98.5 116 SER B O 1
ATOM 3495 N N . LYS B 1 117 ? -17.531 -15.43 -1.082 1 98.12 117 LYS B N 1
ATOM 3496 C CA . LYS B 1 117 ? -18.266 -15 0.107 1 98.12 117 LYS B CA 1
ATOM 3497 C C . LYS B 1 117 ? -19.656 -14.477 -0.259 1 98.12 117 LYS B C 1
ATOM 3499 O O . LYS B 1 117 ? -20.641 -14.789 0.412 1 98.12 117 LYS B O 1
ATOM 3504 N N . TYR B 1 118 ? -19.672 -13.664 -1.281 1 98.19 118 TYR B N 1
ATOM 3505 C CA . TYR B 1 118 ? -20.922 -13.086 -1.735 1 98.19 118 TYR B CA 1
ATOM 3506 C C . TYR B 1 118 ? -21.922 -14.172 -2.117 1 98.19 118 TYR B C 1
ATOM 3508 O O . TYR B 1 118 ? -23.094 -14.102 -1.748 1 98.19 118 TYR B O 1
ATOM 3516 N N . ARG B 1 119 ? -21.516 -15.125 -2.805 1 98.06 119 ARG B N 1
ATOM 3517 C CA . ARG B 1 119 ? -22.359 -16.25 -3.195 1 98.06 119 ARG B CA 1
ATOM 3518 C C . ARG B 1 119 ? -22.891 -16.984 -1.971 1 98.06 119 ARG B C 1
ATOM 3520 O O . ARG B 1 119 ? -24.062 -17.344 -1.921 1 98.06 119 ARG B O 1
ATOM 3527 N N . ARG B 1 120 ? -22.047 -17.125 -1.04 1 97.31 120 ARG B N 1
ATOM 3528 C CA . ARG B 1 120 ? -22.422 -17.859 0.17 1 97.31 120 ARG B CA 1
ATOM 3529 C C . ARG B 1 120 ? -23.375 -17.031 1.036 1 97.31 120 ARG B C 1
ATOM 3531 O O . ARG B 1 120 ? -24.438 -17.516 1.414 1 97.31 120 ARG B O 1
ATOM 3538 N N . GLU B 1 121 ? -23.016 -15.836 1.276 1 97.06 121 GLU B N 1
ATOM 3539 C CA . GLU B 1 121 ? -23.688 -15.078 2.322 1 97.06 121 GLU B CA 1
ATOM 3540 C C . GLU B 1 121 ? -24.859 -14.273 1.757 1 97.06 121 GLU B C 1
ATOM 3542 O O . GLU B 1 121 ? -25.844 -14.039 2.447 1 97.06 121 GLU B O 1
ATOM 3547 N N . VAL B 1 122 ? -24.719 -13.867 0.562 1 97.25 122 VAL B N 1
ATOM 3548 C CA . VAL B 1 122 ? -25.75 -13 -0.001 1 97.25 122 VAL B CA 1
ATOM 3549 C C . VAL B 1 122 ? -26.672 -13.805 -0.922 1 97.25 122 VAL B C 1
ATOM 3551 O O . VAL B 1 122 ? -27.891 -13.773 -0.779 1 97.25 122 VAL B O 1
ATOM 3554 N N . MET B 1 123 ? -26.078 -14.562 -1.789 1 97.88 123 MET B N 1
ATOM 3555 C CA . MET B 1 123 ? -26.859 -15.344 -2.73 1 97.88 123 MET B CA 1
ATOM 3556 C C . MET B 1 123 ? -27.344 -16.641 -2.084 1 97.88 123 MET B C 1
ATOM 3558 O O . MET B 1 123 ? -28.188 -17.344 -2.646 1 97.88 123 MET B O 1
ATOM 3562 N N . LYS B 1 124 ? -26.781 -17 -0.928 1 97.75 124 LYS B N 1
ATOM 3563 C CA . LYS B 1 124 ? -27.172 -18.172 -0.149 1 97.75 124 LYS B CA 1
ATOM 3564 C C . LYS B 1 124 ? -26.922 -19.453 -0.935 1 97.75 124 LYS B C 1
ATOM 3566 O O . LYS B 1 124 ? -27.734 -20.375 -0.887 1 97.75 124 LYS B O 1
ATOM 3571 N N . GLU B 1 125 ? -25.891 -19.375 -1.736 1 97.44 125 GLU B N 1
ATOM 3572 C CA . GLU B 1 125 ? -25.438 -20.562 -2.434 1 97.44 125 GLU B CA 1
ATOM 3573 C C . GLU B 1 125 ? -24.516 -21.406 -1.553 1 97.44 125 GLU B C 1
ATOM 3575 O O . GLU B 1 125 ? -23.922 -20.891 -0.601 1 97.44 125 GLU B O 1
ATOM 3580 N N . ASP B 1 126 ? -24.547 -22.656 -1.848 1 96.62 126 ASP B N 1
ATOM 3581 C CA . ASP B 1 126 ? -23.562 -23.516 -1.211 1 96.62 126 ASP B CA 1
ATOM 3582 C C . ASP B 1 126 ? -22.188 -23.328 -1.823 1 96.62 126 ASP B C 1
ATOM 3584 O O . ASP B 1 126 ? -21.828 -24 -2.793 1 96.62 126 ASP B O 1
ATOM 3588 N N . CYS B 1 127 ? -21.484 -22.406 -1.314 1 97.25 127 CYS B N 1
ATOM 3589 C CA . CYS B 1 127 ? -20.188 -22.031 -1.854 1 97.25 127 CYS B CA 1
ATOM 3590 C C . CYS B 1 127 ? -19.141 -21.953 -0.75 1 97.25 127 CYS B C 1
ATOM 3592 O O . CYS B 1 127 ? -19.25 -21.141 0.161 1 97.25 127 CYS B O 1
ATOM 3594 N N . ASP B 1 128 ? -18.172 -22.75 -0.822 1 97.38 128 ASP B N 1
ATOM 3595 C CA . ASP B 1 128 ? -17.047 -22.719 0.107 1 97.38 128 ASP B CA 1
ATOM 3596 C C . ASP B 1 128 ? -15.719 -22.641 -0.642 1 97.38 128 ASP B C 1
ATOM 3598 O O . ASP B 1 128 ? -14.695 -23.125 -0.158 1 97.38 128 ASP B O 1
ATOM 3602 N N . ASP B 1 129 ? -15.773 -22.047 -1.83 1 98.69 129 ASP B N 1
ATOM 3603 C CA . ASP B 1 129 ? -14.602 -21.953 -2.701 1 98.69 129 ASP B CA 1
ATOM 3604 C C . ASP B 1 129 ? -13.516 -21.094 -2.068 1 98.69 129 ASP B C 1
ATOM 3606 O O . ASP B 1 129 ? -13.812 -20.062 -1.449 1 98.69 129 ASP B O 1
ATOM 3610 N N . VAL B 1 130 ? -12.32 -21.547 -2.23 1 98.88 130 VAL B N 1
ATOM 3611 C CA . VAL B 1 130 ? -11.156 -20.844 -1.696 1 98.88 130 VAL B CA 1
ATOM 3612 C C . VAL B 1 130 ? -10.297 -20.312 -2.844 1 98.88 130 VAL B C 1
ATOM 3614 O O . VAL B 1 130 ? -10.242 -20.922 -3.916 1 98.88 130 VAL B O 1
ATOM 3617 N N . THR B 1 131 ? -9.68 -19.156 -2.617 1 98.94 131 THR B N 1
ATOM 3618 C CA . THR B 1 131 ? -8.766 -18.562 -3.586 1 98.94 131 THR B CA 1
ATOM 3619 C C . THR B 1 131 ? -7.336 -18.56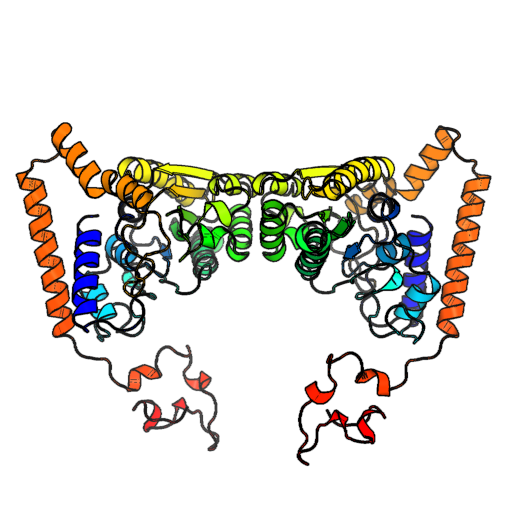2 -3.045 1 98.94 131 THR B C 1
ATOM 3621 O O . THR B 1 131 ? -7.102 -18.172 -1.898 1 98.94 131 THR B O 1
ATOM 3624 N N . LEU B 1 132 ? -6.41 -19.031 -3.84 1 98.94 132 LEU B N 1
ATOM 3625 C CA . LEU B 1 132 ? -4.984 -18.938 -3.537 1 98.94 132 LEU B CA 1
ATOM 3626 C C . LEU B 1 132 ? -4.332 -17.812 -4.332 1 98.94 132 LEU B C 1
ATOM 3628 O O . LEU B 1 132 ? -4.449 -17.766 -5.559 1 98.94 132 LEU B O 1
ATOM 3632 N N . ALA B 1 133 ? -3.693 -16.938 -3.646 1 98.94 133 ALA B N 1
ATOM 3633 C CA . ALA B 1 133 ? -2.936 -15.859 -4.277 1 98.94 133 ALA B CA 1
ATOM 3634 C C . ALA B 1 133 ? -1.434 -16.062 -4.09 1 98.94 133 ALA B C 1
ATOM 3636 O O . ALA B 1 133 ? -0.921 -15.961 -2.975 1 98.94 133 ALA B O 1
ATOM 3637 N N . PHE B 1 134 ? -0.721 -16.266 -5.191 1 98.88 134 PHE B N 1
ATOM 3638 C CA . PHE B 1 134 ? 0.725 -16.453 -5.145 1 98.88 134 PHE B CA 1
ATOM 3639 C C . PHE B 1 134 ? 1.449 -15.18 -5.551 1 98.88 134 PHE B C 1
ATOM 3641 O O . PHE B 1 134 ? 1.034 -14.492 -6.488 1 98.88 134 PHE B O 1
ATOM 3648 N N . PHE B 1 135 ? 2.471 -14.844 -4.84 1 98.5 135 PHE B N 1
ATOM 3649 C CA . PHE B 1 135 ? 3.336 -13.734 -5.23 1 98.5 135 PHE B CA 1
ATOM 3650 C C . PHE B 1 135 ? 4.68 -13.82 -4.512 1 98.5 135 PHE B C 1
ATOM 3652 O O . PHE B 1 135 ? 4.844 -14.617 -3.588 1 98.5 135 PHE B O 1
ATOM 3659 N N . GLY B 1 136 ? 5.625 -13.055 -4.973 1 97.94 136 GLY B N 1
ATOM 3660 C CA . GLY B 1 136 ? 6.98 -13.125 -4.449 1 97.94 136 GLY B CA 1
ATOM 3661 C C . GLY B 1 136 ? 7.211 -12.203 -3.264 1 97.94 136 GLY B C 1
ATOM 3662 O O . GLY B 1 136 ? 6.348 -11.398 -2.924 1 97.94 136 GLY B O 1
ATOM 3663 N N . ASP B 1 137 ? 8.391 -12.383 -2.615 1 97.81 137 ASP B N 1
ATOM 3664 C CA . ASP B 1 137 ? 8.789 -11.578 -1.461 1 97.81 137 ASP B CA 1
ATOM 3665 C C . ASP B 1 137 ? 8.859 -10.094 -1.819 1 97.81 137 ASP B C 1
ATOM 3667 O O . ASP B 1 137 ? 8.391 -9.242 -1.061 1 97.81 137 ASP B O 1
ATOM 3671 N N . GLY B 1 138 ? 9.453 -9.781 -2.982 1 97.19 138 GLY B N 1
ATOM 3672 C CA . GLY B 1 138 ? 9.539 -8.391 -3.391 1 97.19 138 GLY B CA 1
ATOM 3673 C C . GLY B 1 138 ? 8.188 -7.727 -3.545 1 97.19 138 GLY B C 1
ATOM 3674 O O . GLY B 1 138 ? 8.047 -6.523 -3.311 1 97.19 138 GLY B O 1
ATOM 3675 N N . THR B 1 139 ? 7.188 -8.484 -3.949 1 97.94 139 THR B N 1
ATOM 3676 C CA . THR B 1 139 ? 5.832 -7.984 -4.156 1 97.94 139 THR B CA 1
ATOM 3677 C C . THR B 1 139 ? 5.238 -7.465 -2.85 1 97.94 139 THR B C 1
ATOM 3679 O O . THR B 1 139 ? 4.391 -6.574 -2.857 1 97.94 139 THR B O 1
ATOM 3682 N N . CYS B 1 140 ? 5.707 -7.922 -1.72 1 97.75 140 CYS B N 1
ATOM 3683 C CA . CYS B 1 140 ? 5.168 -7.578 -0.41 1 97.75 140 CYS B CA 1
ATOM 3684 C C . CYS B 1 140 ? 5.598 -6.176 0.004 1 97.75 140 CYS B C 1
ATOM 3686 O O . CYS B 1 140 ? 5.215 -5.691 1.07 1 97.75 140 CYS B O 1
ATOM 3688 N N . ASN B 1 141 ? 6.309 -5.527 -0.849 1 96.88 141 ASN B N 1
ATOM 3689 C CA . ASN B 1 141 ? 6.672 -4.137 -0.591 1 96.88 141 ASN B CA 1
ATOM 3690 C C . ASN B 1 141 ? 5.801 -3.172 -1.387 1 96.88 141 ASN B C 1
ATOM 3692 O O . ASN B 1 141 ? 5.984 -1.957 -1.312 1 96.88 141 ASN B O 1
ATOM 3696 N N . ASN B 1 142 ? 4.871 -3.732 -2.104 1 96.5 142 ASN B N 1
ATOM 3697 C CA . ASN B 1 142 ? 3.904 -2.928 -2.844 1 96.5 142 ASN B CA 1
ATOM 3698 C C . ASN B 1 142 ? 2.664 -2.631 -2.006 1 96.5 142 ASN B C 1
ATOM 3700 O O . ASN B 1 142 ? 2.24 -3.461 -1.201 1 96.5 142 ASN B O 1
ATOM 3704 N N . GLY B 1 143 ? 2.016 -1.492 -2.26 1 96.75 143 GLY B N 1
ATOM 3705 C CA . GLY B 1 143 ? 0.851 -1.046 -1.513 1 96.75 143 GLY B CA 1
ATOM 3706 C C . GLY B 1 143 ? -0.344 -1.967 -1.662 1 96.75 143 GLY B C 1
ATOM 3707 O O . GLY B 1 143 ? -1.109 -2.16 -0.715 1 96.75 143 GLY B O 1
ATOM 3708 N N . GLN B 1 144 ? -0.475 -2.562 -2.828 1 96.38 144 GLN B N 1
ATOM 3709 C CA . GLN B 1 144 ? -1.594 -3.453 -3.119 1 96.38 144 GLN B CA 1
ATOM 3710 C C . GLN B 1 144 ? -1.641 -4.617 -2.133 1 96.38 144 GLN B C 1
ATOM 3712 O O . GLN B 1 144 ? -2.721 -5.062 -1.742 1 96.38 144 GLN B O 1
ATOM 3717 N N . PHE B 1 145 ? -0.466 -5.043 -1.789 1 98.44 145 PHE B N 1
ATOM 3718 C CA . PHE B 1 145 ? -0.362 -6.145 -0.837 1 98.44 145 PHE B CA 1
ATOM 3719 C C . PHE B 1 145 ? -1.061 -5.793 0.472 1 98.44 145 PHE B C 1
ATOM 3721 O O . PHE B 1 145 ? -1.958 -6.516 0.914 1 98.44 145 PHE B O 1
ATOM 3728 N N . TYR B 1 146 ? -0.845 -4.684 1.007 1 98.19 146 TYR B N 1
ATOM 3729 C CA . TYR B 1 146 ? -1.35 -4.285 2.314 1 98.19 146 TYR B CA 1
ATOM 3730 C C . TYR B 1 146 ? -2.826 -3.914 2.24 1 98.19 146 TYR B C 1
ATOM 3732 O O . TYR B 1 146 ? -3.602 -4.238 3.143 1 98.19 146 TYR B O 1
ATOM 3740 N N . GLU B 1 147 ? -3.199 -3.213 1.209 1 98.19 147 GLU B N 1
ATOM 3741 C CA . GLU B 1 147 ? -4.605 -2.863 1.031 1 98.19 147 GLU B CA 1
ATOM 3742 C C . GLU B 1 147 ? -5.48 -4.109 0.978 1 98.19 147 GLU B C 1
ATOM 3744 O O . GLU B 1 147 ? -6.543 -4.16 1.604 1 98.19 147 GLU B O 1
ATOM 3749 N N . CYS B 1 148 ? -4.973 -5.109 0.278 1 98.75 148 CYS B N 1
ATOM 3750 C CA . CYS B 1 148 ? -5.742 -6.336 0.114 1 98.75 148 CYS B CA 1
ATOM 3751 C C . CYS B 1 148 ? -5.75 -7.152 1.401 1 98.75 148 CYS B C 1
ATOM 3753 O O . CYS B 1 148 ? -6.75 -7.801 1.724 1 98.75 148 CYS B O 1
ATOM 3755 N N . LEU B 1 149 ? -4.633 -7.137 2.162 1 98.62 149 LEU B N 1
ATOM 3756 C CA . LEU B 1 149 ? -4.641 -7.801 3.463 1 98.62 149 LEU B CA 1
ATOM 3757 C C . LEU B 1 149 ? -5.723 -7.219 4.363 1 98.62 149 LEU B C 1
ATOM 3759 O O . LEU B 1 149 ? -6.469 -7.965 5.008 1 98.62 149 LEU B O 1
ATOM 3763 N N . ASN B 1 150 ? -5.844 -5.895 4.402 1 98.38 150 ASN B N 1
ATOM 3764 C CA . ASN B 1 150 ? -6.84 -5.234 5.238 1 98.38 150 ASN B CA 1
ATOM 3765 C C . ASN B 1 150 ? -8.258 -5.633 4.84 1 98.38 150 ASN B C 1
ATOM 3767 O O . ASN B 1 150 ? -9.062 -6.02 5.691 1 98.38 150 ASN B O 1
ATOM 3771 N N . MET B 1 151 ? -8.555 -5.594 3.57 1 98.19 151 MET B N 1
ATOM 3772 C CA . MET B 1 151 ? -9.891 -5.91 3.088 1 98.19 151 MET B CA 1
ATOM 3773 C C . MET B 1 151 ? -10.242 -7.367 3.367 1 98.19 151 MET B C 1
ATOM 3775 O O . MET B 1 151 ? -11.352 -7.672 3.816 1 98.19 151 MET B O 1
ATOM 3779 N N . ALA B 1 152 ? -9.273 -8.227 3.094 1 98.88 152 ALA B N 1
ATOM 3780 C CA . ALA B 1 152 ? -9.516 -9.656 3.264 1 98.88 152 ALA B CA 1
ATOM 3781 C C . ALA B 1 152 ? -9.812 -9.992 4.723 1 98.88 152 ALA B C 1
ATOM 3783 O O . ALA B 1 152 ? -10.719 -10.773 5.016 1 98.88 152 ALA B O 1
ATOM 3784 N N . ALA B 1 153 ? -9 -9.461 5.617 1 98.56 153 ALA B N 1
ATOM 3785 C CA . ALA B 1 153 ? -9.203 -9.703 7.047 1 98.56 153 ALA B CA 1
ATOM 3786 C C . ALA B 1 153 ? -10.516 -9.086 7.527 1 98.56 153 ALA B C 1
ATOM 3788 O O . ALA B 1 153 ? -11.273 -9.719 8.266 1 98.56 153 ALA B O 1
ATOM 3789 N N . LEU B 1 154 ? -10.773 -7.859 7.129 1 97.31 154 LEU B N 1
ATOM 3790 C CA . LEU B 1 154 ? -11.969 -7.117 7.531 1 97.31 154 LEU B CA 1
ATOM 3791 C C . LEU B 1 154 ? -13.234 -7.883 7.16 1 97.31 154 LEU B C 1
ATOM 3793 O O . LEU B 1 154 ? -14.18 -7.949 7.949 1 97.31 154 LEU B O 1
ATOM 3797 N N . TRP B 1 155 ? -13.211 -8.5 6.004 1 97.75 155 TRP B N 1
ATOM 3798 C CA . TRP B 1 155 ? -14.406 -9.141 5.477 1 97.75 155 TRP B CA 1
ATOM 3799 C C . TRP B 1 155 ? -14.344 -10.656 5.672 1 97.75 155 TRP B C 1
ATOM 3801 O O . TRP B 1 155 ? -15.219 -11.383 5.211 1 97.75 155 TRP B O 1
ATOM 3811 N N . LYS B 1 156 ? -13.25 -11.164 6.242 1 98.31 156 LYS B N 1
ATOM 3812 C CA . LYS B 1 156 ? -13.031 -12.586 6.461 1 98.31 156 LYS B CA 1
ATOM 3813 C C . LYS B 1 156 ? -13.156 -13.367 5.156 1 98.31 156 LYS B C 1
ATOM 3815 O O . LYS B 1 156 ? -13.898 -14.352 5.082 1 98.31 156 LYS B O 1
ATOM 3820 N N . LEU B 1 157 ? -12.453 -12.938 4.156 1 98.88 157 LEU B N 1
ATOM 3821 C CA . LEU B 1 157 ? -12.523 -13.562 2.842 1 98.88 157 LEU B CA 1
ATOM 3822 C C . LEU B 1 157 ? -11.82 -14.914 2.846 1 98.88 157 LEU B C 1
ATOM 3824 O O . LEU B 1 157 ? -10.82 -15.102 3.545 1 98.88 157 LEU B O 1
ATOM 3828 N N . PRO B 1 158 ? -12.312 -15.852 2.088 1 98.94 158 PRO B N 1
ATOM 3829 C CA . PRO B 1 158 ? -11.688 -17.172 1.979 1 98.94 158 PRO B CA 1
ATOM 3830 C C . PRO B 1 158 ? -10.5 -17.188 1.017 1 98.94 158 PRO B C 1
ATOM 3832 O O . PRO B 1 158 ? -10.578 -17.781 -0.057 1 98.94 158 PRO B O 1
ATOM 3835 N N . ILE B 1 159 ? -9.438 -16.609 1.411 1 98.94 159 ILE B N 1
ATOM 3836 C CA . ILE B 1 159 ? -8.25 -16.453 0.589 1 98.94 159 ILE B CA 1
ATOM 3837 C C . ILE B 1 159 ? -7.008 -16.828 1.398 1 98.94 159 ILE B C 1
ATOM 3839 O O . ILE B 1 159 ? -6.965 -16.625 2.613 1 98.94 159 ILE B O 1
ATOM 3843 N N . VAL B 1 160 ? -6.066 -17.453 0.79 1 99 160 VAL B N 1
ATOM 3844 C CA . VAL B 1 160 ? -4.73 -17.672 1.342 1 99 160 VAL B CA 1
ATOM 3845 C C . VAL B 1 160 ? -3.701 -16.891 0.53 1 99 160 VAL B C 1
ATOM 3847 O O . VAL B 1 160 ? -3.643 -17.016 -0.695 1 99 160 VAL B O 1
ATOM 3850 N N . PHE B 1 161 ? -3.008 -16.016 1.216 1 98.94 161 PHE B N 1
ATOM 3851 C CA . PHE B 1 161 ? -1.897 -15.297 0.601 1 98.94 161 PHE B CA 1
ATOM 3852 C C . PHE B 1 161 ? -0.601 -16.078 0.734 1 98.94 161 PHE B C 1
ATOM 3854 O O . PHE B 1 161 ? -0.142 -16.359 1.847 1 98.94 161 PHE B O 1
ATOM 3861 N N . ILE B 1 162 ? 0.004 -16.453 -0.363 1 98.94 162 ILE B N 1
ATOM 3862 C CA . ILE B 1 162 ? 1.197 -17.281 -0.349 1 98.94 162 ILE B CA 1
ATOM 3863 C C . ILE B 1 162 ? 2.385 -16.5 -0.902 1 98.94 162 ILE B C 1
ATOM 3865 O O . ILE B 1 162 ? 2.436 -16.203 -2.096 1 98.94 162 ILE B O 1
ATOM 3869 N N . VAL B 1 163 ? 3.301 -16.234 -0.008 1 98.88 163 VAL B N 1
ATOM 3870 C CA . VAL B 1 163 ? 4.539 -15.562 -0.394 1 98.88 163 VAL B CA 1
ATOM 3871 C C . VAL B 1 163 ? 5.594 -16.594 -0.774 1 98.88 163 VAL B C 1
ATOM 3873 O O . VAL B 1 163 ? 6.051 -17.375 0.073 1 98.88 163 VAL B O 1
ATOM 3876 N N . GLU B 1 164 ? 5.875 -16.609 -2.035 1 98.69 164 GLU B N 1
ATOM 3877 C CA . GLU B 1 164 ? 7.016 -17.422 -2.471 1 98.69 164 GLU B CA 1
ATOM 3878 C C . GLU B 1 164 ? 8.32 -16.641 -2.322 1 98.69 164 GLU B C 1
ATOM 3880 O O . GLU B 1 164 ? 8.789 -16.016 -3.279 1 98.69 164 GLU B O 1
ATOM 3885 N N . ASN B 1 165 ? 8.891 -16.75 -1.145 1 98.62 165 ASN B N 1
ATOM 3886 C CA . ASN B 1 165 ? 10.133 -16.047 -0.84 1 98.62 165 ASN B CA 1
ATOM 3887 C C . ASN B 1 165 ? 11.352 -16.812 -1.354 1 98.62 165 ASN B C 1
ATOM 3889 O O . ASN B 1 165 ? 11.914 -17.641 -0.64 1 98.62 165 ASN B O 1
ATOM 3893 N N . ASN B 1 166 ? 11.742 -16.5 -2.574 1 97.5 166 ASN B N 1
ATOM 3894 C CA . ASN B 1 166 ? 12.93 -17.141 -3.131 1 97.5 166 ASN B CA 1
ATOM 3895 C C . ASN B 1 166 ? 14.164 -16.266 -2.967 1 97.5 166 ASN B C 1
ATOM 3897 O O . ASN B 1 166 ? 15.172 -16.469 -3.654 1 97.5 166 ASN B O 1
ATOM 3901 N N . LEU B 1 167 ? 14.055 -15.203 -2.168 1 96.44 167 LEU B N 1
ATOM 3902 C CA . LEU B 1 167 ? 15.133 -14.359 -1.669 1 96.44 167 LEU B CA 1
ATOM 3903 C C . LEU B 1 167 ? 15.484 -13.273 -2.682 1 96.44 167 LEU B C 1
ATOM 3905 O O . LEU B 1 167 ? 16.266 -12.375 -2.381 1 96.44 167 LEU B O 1
ATOM 3909 N N . TRP B 1 168 ? 14.844 -13.336 -3.896 1 95.44 168 TRP B N 1
ATOM 3910 C CA . TRP B 1 168 ? 15.305 -12.414 -4.926 1 95.44 168 TRP B CA 1
ATOM 3911 C C . TRP B 1 168 ? 14.133 -11.852 -5.723 1 95.44 168 TRP B C 1
ATOM 3913 O O . TRP B 1 168 ? 13.273 -12.602 -6.184 1 95.44 168 TRP B O 1
ATOM 3923 N N . ALA B 1 169 ? 14.109 -10.531 -5.879 1 94.56 169 ALA B N 1
ATOM 3924 C CA . ALA B 1 169 ? 13.266 -9.828 -6.848 1 94.56 169 ALA B CA 1
ATOM 3925 C C . ALA B 1 169 ? 14.094 -9.32 -8.023 1 94.56 169 ALA B C 1
ATOM 3927 O O . ALA B 1 169 ? 14.617 -8.203 -7.988 1 94.56 169 ALA B O 1
ATOM 3928 N N . ILE B 1 170 ? 14.07 -10.125 -9.062 1 92.62 170 ILE B N 1
ATOM 3929 C CA . ILE B 1 170 ? 14.969 -9.938 -10.195 1 92.62 170 ILE B CA 1
ATOM 3930 C C . ILE B 1 170 ? 16.422 -9.914 -9.711 1 92.62 170 ILE B C 1
ATOM 3932 O O . ILE B 1 170 ? 17.031 -10.969 -9.555 1 92.62 170 ILE B O 1
ATOM 3936 N N . GLY B 1 171 ? 16.953 -8.82 -9.461 1 90.62 171 GLY B N 1
ATOM 3937 C CA . GLY B 1 171 ? 18.312 -8.68 -9 1 90.62 171 GLY B CA 1
ATOM 3938 C C . GLY B 1 171 ? 18.422 -8.07 -7.613 1 90.62 171 GLY B C 1
ATOM 3939 O O . GLY B 1 171 ? 19.531 -7.898 -7.09 1 90.62 171 GLY B O 1
ATOM 3940 N N . MET B 1 172 ? 17.328 -7.855 -6.98 1 93.31 172 MET B N 1
ATOM 3941 C CA . MET B 1 172 ? 17.312 -7.23 -5.66 1 93.31 172 MET B CA 1
ATOM 3942 C C . MET B 1 172 ? 17.141 -8.281 -4.566 1 93.31 172 MET B C 1
ATOM 3944 O O . MET B 1 172 ? 16.156 -9.016 -4.555 1 93.31 172 MET B O 1
ATOM 3948 N N . SER B 1 173 ? 18.109 -8.305 -3.641 1 95.12 173 SER B N 1
ATOM 3949 C CA . SER B 1 173 ? 18.062 -9.234 -2.523 1 95.12 173 SER B CA 1
ATOM 3950 C C . SER B 1 173 ? 16.922 -8.891 -1.566 1 95.12 173 SER B C 1
ATOM 3952 O O . SER B 1 173 ? 16.703 -7.719 -1.255 1 95.12 173 SER B O 1
ATOM 3954 N N . HIS B 1 174 ? 16.219 -9.922 -1.127 1 95.69 174 HIS B N 1
ATOM 3955 C CA . HIS B 1 174 ? 15.141 -9.812 -0.159 1 95.69 174 HIS B CA 1
ATOM 3956 C C . HIS B 1 174 ? 15.594 -9.078 1.1 1 95.69 174 HIS B C 1
ATOM 3958 O O . HIS B 1 174 ? 14.891 -8.195 1.596 1 95.69 174 HIS B O 1
ATOM 3964 N N . LEU B 1 175 ? 16.75 -9.328 1.588 1 94.19 175 LEU B N 1
ATOM 3965 C CA . LEU B 1 175 ? 17.266 -8.789 2.846 1 94.19 175 LEU B CA 1
ATOM 3966 C C . LEU B 1 175 ? 17.609 -7.312 2.709 1 94.19 175 LEU B C 1
ATOM 3968 O O . LEU B 1 175 ? 17.656 -6.59 3.707 1 94.19 175 LEU B O 1
ATOM 3972 N N . ARG B 1 176 ? 17.734 -6.824 1.49 1 94.5 176 ARG B N 1
ATOM 3973 C CA . ARG B 1 176 ? 18.094 -5.434 1.243 1 94.5 176 ARG B CA 1
ATOM 3974 C C . ARG B 1 176 ? 16.859 -4.574 1.004 1 94.5 176 ARG B C 1
ATOM 3976 O O . ARG B 1 176 ? 16.906 -3.352 1.14 1 94.5 176 ARG B O 1
ATOM 3983 N N . ALA B 1 177 ? 15.781 -5.195 0.703 1 94.56 177 ALA B N 1
ATOM 3984 C CA . ALA B 1 177 ? 14.633 -4.438 0.206 1 94.56 177 ALA B CA 1
ATOM 3985 C C . ALA B 1 177 ? 13.523 -4.379 1.249 1 94.56 177 ALA B C 1
ATOM 3987 O O . ALA B 1 177 ? 12.609 -3.559 1.142 1 94.56 177 ALA B O 1
ATOM 3988 N N . THR B 1 178 ? 13.57 -5.16 2.238 1 94.44 178 THR B N 1
ATOM 3989 C CA . THR B 1 178 ? 12.5 -5.301 3.215 1 94.44 178 THR B CA 1
ATOM 3990 C C . THR B 1 178 ? 13 -4.988 4.621 1 94.44 178 THR B C 1
ATOM 3992 O O . THR B 1 178 ? 13.961 -5.605 5.094 1 94.44 178 THR B O 1
ATOM 3995 N N . SER B 1 179 ? 12.336 -4.039 5.285 1 93.56 179 SER B N 1
ATOM 3996 C CA . SER B 1 179 ? 12.805 -3.549 6.574 1 93.56 179 SER B CA 1
ATOM 3997 C C . SER B 1 179 ? 12.758 -4.645 7.637 1 93.56 179 SER B C 1
ATOM 3999 O O . SER B 1 179 ? 13.703 -4.805 8.406 1 93.56 179 SER B O 1
ATOM 4001 N N . ASP B 1 180 ? 11.664 -5.316 7.672 1 94.06 180 ASP B N 1
ATOM 4002 C CA . ASP B 1 180 ? 11.57 -6.566 8.414 1 94.06 180 ASP B CA 1
ATOM 4003 C C . ASP B 1 180 ? 11.367 -7.754 7.477 1 94.06 180 ASP B C 1
ATOM 4005 O O . ASP B 1 180 ? 10.281 -7.938 6.922 1 94.06 180 ASP B O 1
ATOM 4009 N N . PRO B 1 181 ? 12.414 -8.555 7.312 1 95.88 181 PRO B N 1
ATOM 4010 C CA . PRO B 1 181 ? 12.398 -9.562 6.25 1 95.88 181 PRO B CA 1
ATOM 4011 C C . PRO B 1 181 ? 11.453 -10.727 6.555 1 95.88 181 PRO B C 1
ATOM 4013 O O . PRO B 1 181 ? 11.18 -11.547 5.676 1 95.88 181 PRO B O 1
ATOM 4016 N N . GLN B 1 182 ? 11.031 -10.859 7.816 1 97.31 182 GLN B N 1
ATOM 4017 C CA . GLN B 1 182 ? 10.039 -11.883 8.141 1 97.31 182 GLN B CA 1
ATOM 4018 C C . GLN B 1 182 ? 8.633 -11.438 7.742 1 97.31 182 GLN B C 1
ATOM 4020 O O . GLN B 1 182 ? 7.859 -10.984 8.586 1 97.31 182 GLN B O 1
ATOM 4025 N N . ILE B 1 183 ? 8.297 -11.719 6.52 1 97.94 183 ILE B N 1
ATOM 4026 C CA . ILE B 1 183 ? 7.086 -11.188 5.906 1 97.94 183 ILE B CA 1
ATOM 4027 C C . ILE B 1 183 ? 5.855 -11.758 6.609 1 97.94 183 ILE B C 1
ATOM 4029 O O . ILE B 1 183 ? 4.844 -11.07 6.758 1 97.94 183 ILE B O 1
ATOM 4033 N N . TRP B 1 184 ? 5.91 -13.016 7.094 1 98 184 TRP B N 1
ATOM 4034 C CA . TRP B 1 184 ? 4.777 -13.656 7.75 1 98 184 TRP B CA 1
ATOM 4035 C C . TRP B 1 184 ? 4.344 -12.875 8.984 1 98 184 TRP B C 1
ATOM 4037 O O . TRP B 1 184 ? 3.186 -12.945 9.398 1 98 184 TRP B O 1
ATOM 4047 N N . LYS B 1 185 ? 5.164 -12.062 9.539 1 96.38 185 LYS B N 1
ATOM 4048 C CA . LYS B 1 185 ? 4.855 -11.273 10.727 1 96.38 185 LYS B CA 1
ATOM 4049 C C . LYS B 1 185 ? 3.906 -10.125 10.391 1 96.38 185 LYS B C 1
ATOM 4051 O O . LYS B 1 185 ? 3.326 -9.508 11.289 1 96.38 185 LYS B O 1
ATOM 4056 N N . LYS B 1 186 ? 3.762 -9.852 9.141 1 96.94 186 LYS B N 1
ATOM 4057 C CA . 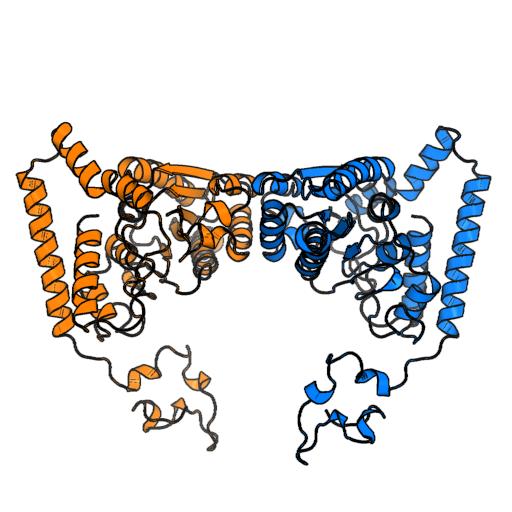LYS B 1 186 ? 2.824 -8.812 8.727 1 96.94 186 LYS B CA 1
ATOM 4058 C C . LYS B 1 186 ? 1.381 -9.258 8.945 1 96.94 186 LYS B C 1
ATOM 4060 O O . LYS B 1 186 ? 0.489 -8.422 9.117 1 96.94 186 LYS B O 1
ATOM 4065 N N . GLY B 1 187 ? 1.114 -10.57 8.922 1 97.56 187 GLY B N 1
ATOM 4066 C CA . GLY B 1 187 ? -0.232 -11.102 9.055 1 97.56 187 GLY B CA 1
ATOM 4067 C C . GLY B 1 187 ? -0.942 -10.617 10.305 1 97.56 187 GLY B C 1
ATOM 4068 O O . GLY B 1 187 ? -1.992 -9.977 10.219 1 97.56 187 GLY B O 1
ATOM 4069 N N . PRO B 1 188 ? -0.357 -10.797 11.461 1 96.62 188 PRO B N 1
ATOM 4070 C CA . PRO B 1 188 ? -1 -10.406 12.719 1 96.62 188 PRO B CA 1
ATOM 4071 C C . PRO B 1 188 ? -1.319 -8.914 12.781 1 96.62 188 PRO B C 1
ATOM 4073 O O . PRO B 1 188 ? -2.311 -8.523 13.406 1 96.62 188 PRO B O 1
ATOM 4076 N N . ALA B 1 189 ? -0.558 -8.102 12.156 1 94.75 189 ALA B N 1
ATOM 4077 C CA . ALA B 1 189 ? -0.804 -6.66 12.148 1 94.75 189 ALA B CA 1
ATOM 4078 C C . ALA B 1 189 ? -2.119 -6.332 11.453 1 94.75 189 ALA B C 1
ATOM 4080 O O . ALA B 1 189 ? -2.631 -5.215 11.57 1 94.75 189 ALA B O 1
ATOM 4081 N N . PHE B 1 190 ? -2.67 -7.293 10.727 1 97.44 190 PHE B N 1
ATOM 4082 C CA . PHE B 1 190 ? -3.945 -7.094 10.047 1 97.44 190 PHE B CA 1
ATOM 4083 C C . PHE B 1 190 ? -5.02 -7.996 10.641 1 97.44 190 PHE B C 1
ATOM 4085 O O . PHE B 1 190 ? -6.145 -8.047 10.133 1 97.44 190 PHE B O 1
ATOM 4092 N N . GLY B 1 191 ? -4.668 -8.773 11.648 1 96.5 191 GLY B N 1
ATOM 4093 C CA . GLY B 1 191 ? -5.648 -9.625 12.305 1 96.5 191 GLY B CA 1
ATOM 4094 C C . GLY B 1 191 ? -5.781 -10.992 11.664 1 96.5 191 GLY B C 1
ATOM 4095 O O . GLY B 1 191 ? -6.824 -11.641 11.773 1 96.5 191 GLY B O 1
ATOM 4096 N N . MET B 1 192 ? -4.754 -11.469 11 1 98.19 192 MET B N 1
ATOM 4097 C CA . MET B 1 192 ? -4.773 -12.805 10.406 1 98.19 192 MET B CA 1
ATOM 4098 C C . MET B 1 192 ? -3.537 -13.602 10.82 1 98.19 192 MET B C 1
ATOM 4100 O O . MET B 1 192 ? -2.504 -13.016 11.164 1 98.19 192 MET B O 1
ATOM 4104 N N . PRO B 1 193 ? -3.646 -14.898 10.766 1 98.62 193 PRO B N 1
ATOM 4105 C CA . PRO B 1 193 ? -2.457 -15.703 11.055 1 98.62 193 PRO B CA 1
ATOM 4106 C C . PRO B 1 193 ? -1.343 -15.5 10.031 1 98.62 193 PRO B C 1
ATOM 4108 O O . PRO B 1 193 ? -1.614 -15.352 8.836 1 98.62 193 PRO B O 1
ATOM 4111 N N . GLY B 1 194 ? -0.157 -15.391 10.531 1 98.62 194 GLY B N 1
ATOM 4112 C CA . GLY B 1 194 ? 1.068 -15.438 9.75 1 98.62 194 GLY B CA 1
ATOM 4113 C C . GLY B 1 194 ? 1.898 -16.688 10.016 1 98.62 194 GLY B C 1
ATOM 4114 O O . GLY B 1 194 ? 2.256 -16.969 11.156 1 98.62 194 GLY B O 1
ATOM 4115 N N . VAL B 1 195 ? 2.201 -17.375 8.953 1 98.88 195 VAL B N 1
ATOM 4116 C CA . VAL B 1 195 ? 2.885 -18.656 9.148 1 98.88 195 VAL B CA 1
ATOM 4117 C C . VAL B 1 195 ? 4.117 -18.719 8.25 1 98.88 195 VAL B C 1
ATOM 4119 O O . VAL B 1 195 ? 4.066 -18.328 7.082 1 98.88 195 VAL B O 1
ATOM 4122 N N . HIS B 1 196 ? 5.199 -19.109 8.828 1 98.75 196 HIS B N 1
ATOM 4123 C CA . HIS B 1 196 ? 6.43 -19.375 8.094 1 98.75 196 HIS B CA 1
ATOM 4124 C C . HIS B 1 196 ? 6.629 -20.875 7.891 1 98.75 196 HIS B C 1
ATOM 4126 O O . HIS B 1 196 ? 6.379 -21.672 8.805 1 98.75 196 HIS B O 1
ATOM 4132 N N . VAL B 1 197 ? 7.031 -21.281 6.711 1 98.94 197 VAL B N 1
ATOM 4133 C CA . VAL B 1 197 ? 7.246 -22.703 6.453 1 98.94 197 VAL B CA 1
ATOM 4134 C C . VAL B 1 197 ? 8.43 -22.875 5.508 1 98.94 197 VAL B C 1
ATOM 4136 O O . VAL B 1 197 ? 8.727 -22 4.691 1 98.94 197 VAL B O 1
ATOM 4139 N N . ASP B 1 198 ? 9.117 -23.969 5.648 1 98.88 198 ASP B N 1
ATOM 4140 C CA . ASP B 1 198 ? 10.156 -24.359 4.707 1 98.88 198 ASP B CA 1
ATOM 4141 C C . ASP B 1 198 ? 9.555 -24.734 3.352 1 98.88 198 ASP B C 1
ATOM 4143 O O . ASP B 1 198 ? 9.047 -25.844 3.176 1 98.88 198 ASP B O 1
ATOM 4147 N N . GLY B 1 199 ? 9.758 -23.859 2.371 1 98.81 199 GLY B N 1
ATOM 4148 C CA . GLY B 1 199 ? 9.133 -24.016 1.063 1 98.81 199 GLY B CA 1
ATOM 4149 C C . GLY B 1 199 ? 9.812 -25.047 0.189 1 98.81 199 GLY B C 1
ATOM 4150 O O . GLY B 1 199 ? 9.344 -25.344 -0.911 1 98.81 199 GLY B O 1
ATOM 4151 N N . MET B 1 200 ? 10.891 -25.609 0.726 1 98.75 200 MET B N 1
ATOM 4152 C CA . MET B 1 200 ? 11.602 -26.656 -0.015 1 98.75 200 MET B CA 1
ATOM 4153 C C . MET B 1 200 ? 11.109 -28.031 0.397 1 98.75 200 MET B C 1
ATOM 4155 O O . MET B 1 200 ? 11.469 -29.031 -0.228 1 98.75 200 MET B O 1
ATOM 4159 N N . ASP B 1 201 ? 10.32 -28.109 1.394 1 98.75 201 ASP B N 1
ATOM 4160 C CA . ASP B 1 201 ? 9.773 -29.359 1.912 1 98.75 201 ASP B CA 1
ATOM 4161 C C . ASP B 1 201 ? 8.281 -29.469 1.63 1 98.75 201 ASP B C 1
ATOM 4163 O O . ASP B 1 201 ? 7.465 -28.891 2.359 1 98.75 201 ASP B O 1
ATOM 4167 N N . VAL B 1 202 ? 7.957 -30.312 0.701 1 98.81 202 VAL B N 1
ATOM 4168 C CA . VAL B 1 202 ? 6.59 -30.359 0.196 1 98.81 202 VAL B CA 1
ATOM 4169 C C . VAL B 1 202 ? 5.652 -30.875 1.288 1 98.81 202 VAL B C 1
ATOM 4171 O O . VAL B 1 202 ? 4.492 -30.453 1.363 1 98.81 202 VAL B O 1
ATOM 4174 N N . LEU B 1 203 ? 6.078 -31.719 2.145 1 98.69 203 LEU B N 1
ATOM 4175 C CA . LEU B 1 203 ? 5.223 -32.25 3.197 1 98.69 203 LEU B CA 1
ATOM 4176 C C . LEU B 1 203 ? 4.906 -31.188 4.234 1 98.69 203 LEU B C 1
ATOM 4178 O O . LEU B 1 203 ? 3.768 -31.078 4.695 1 98.69 203 LEU B O 1
ATOM 4182 N N . LYS B 1 204 ? 5.887 -30.391 4.609 1 98.88 204 LYS B N 1
ATOM 4183 C CA . LYS B 1 204 ? 5.652 -29.281 5.527 1 98.88 204 LYS B CA 1
ATOM 4184 C C . LYS B 1 204 ? 4.746 -28.219 4.898 1 98.88 204 LYS B C 1
ATOM 4186 O O . LYS B 1 204 ? 3.855 -27.688 5.562 1 98.88 204 LYS B O 1
ATOM 4191 N N . VAL B 1 205 ? 5.016 -27.953 3.635 1 98.94 205 VAL B N 1
ATOM 4192 C CA . VAL B 1 205 ? 4.18 -27 2.916 1 98.94 205 VAL B CA 1
ATOM 4193 C C . VAL B 1 205 ? 2.732 -27.484 2.9 1 98.94 205 VAL B C 1
ATOM 4195 O O . VAL B 1 205 ? 1.81 -26.703 3.154 1 98.94 205 VAL B O 1
ATOM 4198 N N . ARG B 1 206 ? 2.549 -28.688 2.619 1 98.88 206 ARG B N 1
ATOM 4199 C CA . ARG B 1 206 ? 1.203 -29.25 2.541 1 98.88 206 ARG B CA 1
ATOM 4200 C C . ARG B 1 206 ? 0.497 -29.156 3.891 1 98.88 206 ARG B C 1
ATOM 4202 O O . ARG B 1 206 ? -0.708 -28.906 3.951 1 98.88 206 ARG B O 1
ATOM 4209 N N . GLU B 1 207 ? 1.175 -29.438 4.941 1 98.88 207 GLU B N 1
ATOM 4210 C CA . GLU B 1 207 ? 0.598 -29.359 6.281 1 98.88 207 GLU B CA 1
ATOM 4211 C C . GLU B 1 207 ? 0.078 -27.953 6.566 1 98.88 207 GLU B C 1
ATOM 4213 O O . GLU B 1 207 ? -1.063 -27.781 7 1 98.88 207 GLU B O 1
ATOM 4218 N N . VAL B 1 208 ? 0.878 -26.969 6.289 1 98.94 208 VAL B N 1
ATOM 4219 C CA . VAL B 1 208 ? 0.498 -25.578 6.5 1 98.94 208 VAL B CA 1
ATOM 4220 C C . VAL B 1 208 ? -0.642 -25.203 5.555 1 98.94 208 VAL B C 1
ATOM 4222 O O . VAL B 1 208 ? -1.589 -24.516 5.949 1 98.94 208 VAL B O 1
ATOM 4225 N N . ALA B 1 209 ? -0.55 -25.688 4.348 1 98.94 209 ALA B N 1
ATOM 4226 C CA . ALA B 1 209 ? -1.576 -25.406 3.344 1 98.94 209 ALA B CA 1
ATOM 4227 C C . ALA B 1 209 ? -2.93 -25.969 3.779 1 98.94 209 ALA B C 1
ATOM 4229 O O . ALA B 1 209 ? -3.955 -25.297 3.646 1 98.94 209 ALA B O 1
ATOM 4230 N N . LYS B 1 210 ? -2.904 -27.156 4.242 1 98.88 210 LYS B N 1
ATOM 4231 C CA . LYS B 1 210 ? -4.141 -27.797 4.68 1 98.88 210 LYS B CA 1
ATOM 4232 C C . LYS B 1 210 ? -4.84 -26.969 5.754 1 98.88 210 LYS B C 1
ATOM 4234 O O . LYS B 1 210 ? -6.051 -26.75 5.68 1 98.88 210 LYS B O 1
ATOM 4239 N N . GLU B 1 211 ? -4.098 -26.547 6.68 1 98.88 211 GLU B N 1
ATOM 4240 C CA . GLU B 1 211 ? -4.664 -25.734 7.758 1 98.88 211 GLU B CA 1
ATOM 4241 C C . GLU B 1 211 ? -5.203 -24.406 7.234 1 98.88 211 GLU B C 1
ATOM 4243 O O . GLU B 1 211 ? -6.32 -24.016 7.562 1 98.88 211 GLU B O 1
ATOM 4248 N N . ALA B 1 212 ? -4.434 -23.719 6.43 1 98.94 212 ALA B N 1
ATOM 4249 C CA . ALA B 1 212 ? -4.816 -22.406 5.91 1 98.94 212 ALA B CA 1
ATOM 4250 C C . ALA B 1 212 ? -6.047 -22.5 5.016 1 98.94 212 ALA B C 1
ATOM 4252 O O . ALA B 1 212 ? -6.969 -21.703 5.125 1 98.94 212 ALA B O 1
ATOM 4253 N N . ILE B 1 213 ? -6.094 -23.484 4.16 1 98.94 213 ILE B N 1
ATOM 4254 C CA . ILE B 1 213 ? -7.195 -23.672 3.221 1 98.94 213 ILE B CA 1
ATOM 4255 C C . ILE B 1 213 ? -8.461 -24.062 3.98 1 98.94 213 ILE B C 1
ATOM 4257 O O . ILE B 1 213 ? -9.547 -23.562 3.695 1 98.94 213 ILE B O 1
ATOM 4261 N N . THR B 1 214 ? -8.305 -24.969 4.926 1 98.81 214 THR B N 1
ATOM 4262 C CA . THR B 1 214 ? -9.445 -25.375 5.727 1 98.81 214 THR B CA 1
ATOM 4263 C C . THR B 1 214 ? -10.039 -24.188 6.48 1 98.81 214 THR B C 1
ATOM 4265 O O . THR B 1 214 ? -11.258 -24.031 6.531 1 98.81 214 THR B O 1
ATOM 4268 N N . ARG B 1 215 ? -9.211 -23.406 7.062 1 98.69 215 ARG B N 1
ATOM 4269 C CA . ARG B 1 215 ? -9.648 -22.219 7.773 1 98.69 215 ARG B CA 1
ATOM 4270 C C . ARG B 1 215 ? -10.414 -21.281 6.844 1 98.69 215 ARG B C 1
ATOM 4272 O O . ARG B 1 215 ? -11.492 -20.781 7.195 1 98.69 215 ARG B O 1
ATOM 4279 N N . ALA B 1 216 ? -9.852 -21.047 5.703 1 98.88 216 ALA B N 1
ATOM 4280 C CA . ALA B 1 216 ? -10.492 -20.172 4.719 1 98.88 216 ALA B CA 1
ATOM 4281 C C . ALA B 1 216 ? -11.844 -20.734 4.285 1 98.88 216 ALA B C 1
ATOM 4283 O O . ALA B 1 216 ? -12.836 -20 4.215 1 98.88 216 ALA B O 1
ATOM 4284 N N . ARG B 1 217 ? -11.844 -22.016 4.027 1 98.56 217 ARG B N 1
ATOM 4285 C CA . ARG B 1 217 ? -13.047 -22.688 3.555 1 98.56 217 ARG B CA 1
ATOM 4286 C C . ARG B 1 217 ? -14.156 -22.625 4.594 1 98.56 217 ARG B C 1
ATOM 4288 O O . ARG B 1 217 ? -15.336 -22.5 4.246 1 98.56 217 ARG B O 1
ATOM 4295 N N . ARG B 1 218 ? -13.812 -22.594 5.852 1 97.69 218 ARG B N 1
ATOM 4296 C CA . ARG B 1 218 ? -14.773 -22.562 6.949 1 97.69 218 ARG B CA 1
ATOM 4297 C C . ARG B 1 218 ? -15.273 -21.141 7.184 1 97.69 218 ARG B C 1
ATOM 4299 O O . ARG B 1 218 ? -16.156 -20.906 8.016 1 97.69 218 ARG B O 1
ATOM 4306 N N . GLY B 1 219 ? -14.719 -20.25 6.523 1 97.25 219 GLY B N 1
ATOM 4307 C CA . GLY B 1 219 ? -15.164 -18.859 6.676 1 97.25 219 GLY B CA 1
ATOM 4308 C C . GLY B 1 219 ? -14.484 -18.141 7.828 1 97.25 219 GLY B C 1
ATOM 4309 O O . GLY B 1 219 ? -14.969 -17.109 8.289 1 97.25 219 GLY B O 1
ATOM 4310 N N . GLU B 1 220 ? -13.344 -18.656 8.258 1 98.12 220 GLU B N 1
ATOM 4311 C CA . GLU B 1 220 ? -12.664 -18.062 9.406 1 98.12 220 GLU B CA 1
ATOM 4312 C C . GLU B 1 220 ? -11.68 -16.984 8.977 1 98.12 220 GLU B C 1
ATOM 4314 O O . GLU B 1 220 ? -11.016 -16.359 9.812 1 98.12 220 GLU B O 1
ATOM 4319 N N . GLY B 1 221 ? -11.578 -16.75 7.672 1 98.25 221 GLY B N 1
ATOM 4320 C CA . GLY B 1 221 ? -10.789 -15.625 7.188 1 98.25 221 GLY B CA 1
ATOM 4321 C C . GLY B 1 221 ? -9.469 -16.047 6.566 1 98.25 221 GLY B C 1
ATOM 4322 O O . GLY B 1 221 ? -9.203 -17.234 6.406 1 98.25 221 GLY B O 1
ATOM 4323 N N . PRO B 1 222 ? -8.703 -15.062 6.184 1 98.88 222 PRO B N 1
ATOM 4324 C CA . PRO B 1 222 ? -7.477 -15.312 5.422 1 98.88 222 PRO B CA 1
ATOM 4325 C C . PRO B 1 222 ? -6.312 -15.75 6.305 1 98.88 222 PRO B C 1
ATOM 4327 O O . PRO B 1 222 ? -6.367 -15.594 7.527 1 98.88 222 PRO B O 1
ATOM 4330 N N . THR B 1 223 ? -5.293 -16.297 5.668 1 98.94 223 THR B N 1
ATOM 4331 C CA . THR B 1 223 ? -3.99 -16.625 6.242 1 98.94 223 THR B CA 1
ATOM 4332 C C . THR B 1 223 ? -2.863 -16.125 5.34 1 98.94 223 THR B C 1
ATOM 4334 O O . THR B 1 223 ? -2.965 -16.203 4.113 1 98.94 223 THR B O 1
ATOM 4337 N N . LEU B 1 224 ? -1.846 -15.547 5.961 1 98.94 224 LEU B N 1
ATOM 4338 C CA . LEU B 1 224 ? -0.613 -15.211 5.258 1 98.94 224 LEU B CA 1
ATOM 4339 C C . LEU B 1 224 ? 0.455 -16.281 5.492 1 98.94 224 LEU B C 1
ATOM 4341 O O . LEU B 1 224 ? 0.858 -16.516 6.633 1 98.94 224 LEU B O 1
ATOM 4345 N N . VAL B 1 225 ? 0.906 -16.891 4.402 1 98.94 225 VAL B N 1
ATOM 4346 C CA . VAL B 1 225 ? 1.915 -17.938 4.523 1 98.94 225 VAL B CA 1
ATOM 4347 C C . VAL B 1 225 ? 3.17 -17.531 3.752 1 98.94 225 VAL B C 1
ATOM 4349 O O . VAL B 1 225 ? 3.1 -17.219 2.562 1 98.94 225 VAL B O 1
ATOM 4352 N N . GLU B 1 226 ? 4.23 -17.484 4.43 1 98.94 226 GLU B N 1
ATOM 4353 C CA . GLU B 1 226 ? 5.523 -17.266 3.793 1 98.94 226 GLU B CA 1
ATOM 4354 C C . GLU B 1 226 ? 6.277 -18.594 3.605 1 98.94 226 GLU B C 1
ATOM 4356 O O . GLU B 1 226 ? 6.691 -19.219 4.582 1 98.94 226 GLU B O 1
ATOM 4361 N N . CYS B 1 227 ? 6.414 -18.969 2.377 1 98.94 227 CYS B N 1
ATOM 4362 C CA . CYS B 1 227 ? 7.203 -20.141 2.02 1 98.94 227 CYS B CA 1
ATOM 4363 C C . CYS B 1 227 ? 8.625 -19.75 1.638 1 98.94 227 CYS B C 1
ATOM 4365 O O . CYS B 1 227 ? 8.844 -19.141 0.587 1 98.94 227 CYS B O 1
ATOM 4367 N N . GLU B 1 228 ? 9.531 -20.109 2.471 1 98.5 228 GLU B N 1
ATOM 4368 C CA . GLU B 1 228 ? 10.922 -19.891 2.096 1 98.5 228 GLU B CA 1
ATOM 4369 C C . GLU B 1 228 ? 11.391 -20.938 1.081 1 98.5 228 GLU B C 1
ATOM 4371 O O . GLU B 1 228 ? 11.555 -22.109 1.42 1 98.5 228 GLU B O 1
ATOM 4376 N N . THR B 1 229 ? 11.578 -20.5 -0.119 1 98.62 229 THR B N 1
ATOM 4377 C CA . THR B 1 229 ? 11.93 -21.359 -1.238 1 98.62 229 THR B CA 1
ATOM 4378 C C . THR B 1 229 ? 13.094 -20.781 -2.037 1 98.62 229 THR B C 1
ATOM 4380 O O . THR B 1 229 ? 13.82 -19.922 -1.538 1 98.62 229 THR B O 1
ATOM 4383 N N . TYR B 1 230 ? 13.375 -21.438 -3.227 1 98.31 230 TYR B N 1
ATOM 4384 C CA . TYR B 1 230 ? 14.484 -20.938 -4.02 1 98.31 230 TYR B CA 1
ATOM 4385 C C . TYR B 1 230 ? 14.266 -21.203 -5.504 1 98.31 230 TYR B C 1
ATOM 4387 O O . TYR B 1 230 ? 13.797 -22.281 -5.879 1 98.31 230 TYR B O 1
ATOM 4395 N N . ARG B 1 231 ? 14.578 -20.203 -6.254 1 95.88 231 ARG B N 1
ATOM 4396 C CA . ARG B 1 231 ? 14.547 -20.312 -7.707 1 95.88 231 ARG B CA 1
ATOM 4397 C C . ARG B 1 231 ? 15.898 -20.797 -8.242 1 95.88 231 ARG B C 1
ATOM 4399 O O . ARG B 1 231 ? 16.906 -20.109 -8.094 1 95.88 231 ARG B O 1
ATOM 4406 N N . PHE B 1 232 ? 15.914 -21.891 -8.922 1 96.25 232 PHE B N 1
ATOM 4407 C CA . PHE B 1 232 ? 17.172 -22.5 -9.359 1 96.25 232 PHE B CA 1
ATOM 4408 C C . PHE B 1 232 ? 17.688 -21.812 -10.617 1 96.25 232 PHE B C 1
ATOM 4410 O O . PHE B 1 232 ? 18.891 -21.844 -10.906 1 96.25 232 PHE B O 1
ATOM 4417 N N . ARG B 1 233 ? 16.828 -21.234 -11.352 1 94.25 233 ARG B N 1
ATOM 4418 C CA . ARG B 1 233 ? 17.203 -20.547 -12.586 1 94.25 233 ARG B CA 1
ATOM 4419 C C . ARG B 1 233 ? 17.234 -19.047 -12.391 1 94.25 233 ARG B C 1
ATOM 4421 O O . ARG B 1 233 ? 16.766 -18.531 -11.367 1 94.25 233 ARG B O 1
ATOM 4428 N N . GLY B 1 234 ? 17.875 -18.359 -13.391 1 93.62 234 GLY B N 1
ATOM 4429 C CA . GLY B 1 234 ? 17.844 -16.906 -13.344 1 93.62 234 GLY B CA 1
ATOM 4430 C C . GLY B 1 234 ?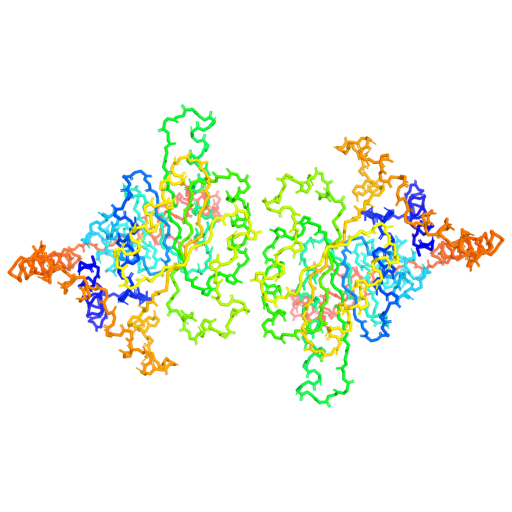 16.453 -16.312 -13.383 1 93.62 234 GLY B C 1
ATOM 4431 O O . GLY B 1 234 ? 15.461 -17.062 -13.398 1 93.62 234 GLY B O 1
ATOM 4432 N N . HIS B 1 235 ? 16.406 -14.977 -13.336 1 94.19 235 HIS B N 1
ATOM 4433 C CA . HIS B 1 235 ? 15.109 -14.328 -13.352 1 94.19 235 HIS B CA 1
ATOM 4434 C C . HIS B 1 235 ? 14.289 -14.742 -14.57 1 94.19 235 HIS B C 1
ATOM 4436 O O . HIS B 1 235 ? 13.133 -15.133 -14.438 1 94.19 235 HIS B O 1
ATOM 4442 N N . SER B 1 236 ? 14.828 -14.562 -15.719 1 93.38 236 SER B N 1
ATOM 4443 C CA . SER B 1 236 ? 14.32 -15.078 -16.984 1 93.38 236 SER B CA 1
ATOM 4444 C C . SER B 1 236 ? 15.383 -15.883 -17.719 1 93.38 236 SER B C 1
ATOM 4446 O O . SER B 1 236 ? 16.547 -15.906 -17.312 1 93.38 236 SER B O 1
ATOM 4448 N N . LEU B 1 237 ? 14.953 -16.547 -18.719 1 92.69 237 LEU B N 1
ATOM 4449 C CA . LEU B 1 237 ? 15.898 -17.344 -19.484 1 92.69 237 LEU B CA 1
ATOM 4450 C C . LEU B 1 237 ? 16.922 -16.453 -20.172 1 92.69 237 LEU B C 1
ATOM 4452 O O . LEU B 1 237 ? 17.984 -16.922 -20.594 1 92.69 237 LEU B O 1
ATOM 4456 N N . ALA B 1 238 ? 16.656 -15.18 -20.234 1 88.75 238 ALA B N 1
ATOM 4457 C CA . ALA B 1 238 ? 17.594 -14.234 -20.828 1 88.75 238 ALA B CA 1
ATOM 4458 C C . ALA B 1 238 ? 18.562 -13.688 -19.781 1 88.75 238 ALA B C 1
ATOM 4460 O O . ALA B 1 238 ? 19.562 -13.047 -20.125 1 88.75 238 ALA B O 1
ATOM 4461 N N . ASP B 1 239 ? 18.281 -13.93 -18.562 1 89.94 239 ASP B N 1
ATOM 4462 C CA . ASP B 1 239 ? 19.094 -13.438 -17.453 1 89.94 239 ASP B CA 1
ATOM 4463 C C . ASP B 1 239 ? 20.312 -14.328 -17.234 1 89.94 239 ASP B C 1
ATOM 4465 O O . ASP B 1 239 ? 20.188 -15.5 -16.875 1 89.94 239 ASP B O 1
ATOM 4469 N N . PRO B 1 240 ? 21.5 -13.812 -17.297 1 88.81 240 PRO B N 1
ATOM 4470 C CA . PRO B 1 240 ? 22.703 -14.625 -17.094 1 88.81 240 PRO B CA 1
ATOM 4471 C C . PRO B 1 240 ? 22.922 -15 -15.625 1 88.81 240 PRO B C 1
ATOM 4473 O O . PRO B 1 240 ? 23.781 -15.812 -15.312 1 88.81 240 PRO B O 1
ATOM 4476 N N . ASP B 1 241 ? 22.141 -14.43 -14.688 1 91.06 241 ASP B N 1
ATOM 4477 C CA . ASP B 1 241 ? 22.141 -14.812 -13.281 1 91.06 241 ASP B CA 1
ATOM 4478 C C . ASP B 1 241 ? 23.484 -14.531 -12.625 1 91.06 241 ASP B C 1
ATOM 4480 O O . ASP B 1 241 ? 24.016 -15.359 -11.883 1 91.06 241 ASP B O 1
ATOM 4484 N N . GLU B 1 242 ? 24.062 -13.414 -12.805 1 89.81 242 GLU B N 1
ATOM 4485 C CA . GLU B 1 242 ? 25.391 -13.07 -12.328 1 89.81 242 GLU B CA 1
ATOM 4486 C C . GLU B 1 242 ? 25.344 -12.398 -10.961 1 89.81 242 GLU B C 1
ATOM 4488 O O . GLU B 1 242 ? 26.344 -12.312 -10.258 1 89.81 242 GLU B O 1
ATOM 4493 N N . LEU B 1 243 ? 24.219 -11.984 -10.539 1 90.12 243 LEU B N 1
ATOM 4494 C CA . LEU B 1 243 ? 24.109 -11.172 -9.328 1 90.12 243 LEU B CA 1
ATOM 4495 C C . LEU B 1 243 ? 24 -12.062 -8.094 1 90.12 243 LEU B C 1
ATOM 4497 O O . LEU B 1 243 ? 24.312 -11.625 -6.984 1 90.12 243 LEU B O 1
ATOM 4501 N N . ARG B 1 244 ? 23.609 -13.32 -8.211 1 93.81 244 ARG B N 1
ATOM 4502 C CA . ARG B 1 244 ? 23.391 -14.195 -7.062 1 93.81 244 ARG B CA 1
ATOM 4503 C C . ARG B 1 244 ? 24.672 -14.953 -6.707 1 93.81 244 ARG B C 1
ATOM 4505 O O . ARG B 1 244 ? 25.406 -15.383 -7.594 1 93.81 244 ARG B O 1
ATOM 4512 N N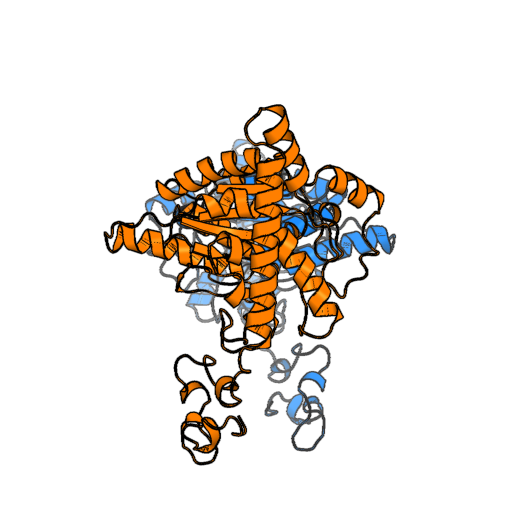 . ASP B 1 245 ? 24.922 -15.094 -5.488 1 93.88 245 ASP B N 1
ATOM 4513 C CA . ASP B 1 245 ? 26.078 -15.797 -4.957 1 93.88 245 ASP B CA 1
ATOM 4514 C C . ASP B 1 245 ? 26.031 -17.281 -5.309 1 93.88 245 ASP B C 1
ATOM 4516 O O . ASP B 1 245 ? 25.094 -17.984 -4.93 1 93.88 245 ASP B O 1
ATOM 4520 N N . PRO B 1 246 ? 27.094 -17.781 -5.914 1 95.12 246 PRO B N 1
ATOM 4521 C CA . PRO B 1 246 ? 27.125 -19.203 -6.262 1 95.12 246 PRO B CA 1
ATOM 4522 C C . PRO B 1 246 ? 27 -20.109 -5.043 1 95.12 246 PRO B C 1
ATOM 4524 O O . PRO B 1 246 ? 26.438 -21.203 -5.133 1 95.12 246 PRO B O 1
ATOM 4527 N N . ALA B 1 247 ? 27.516 -19.656 -3.967 1 96.81 247 ALA B N 1
ATOM 4528 C CA . ALA B 1 247 ? 27.438 -20.469 -2.752 1 96.81 247 ALA B CA 1
ATOM 4529 C C . ALA B 1 247 ? 26 -20.609 -2.277 1 96.81 247 ALA B C 1
ATOM 4531 O O . ALA B 1 247 ? 25.609 -21.656 -1.775 1 96.81 247 ALA B O 1
ATOM 4532 N N . GLU B 1 248 ? 25.25 -19.562 -2.418 1 96.06 248 GLU B N 1
ATOM 4533 C CA . GLU B 1 248 ? 23.828 -19.609 -2.09 1 96.06 248 GLU B CA 1
ATOM 4534 C C . GLU B 1 248 ? 23.094 -20.578 -3 1 96.06 248 GLU B C 1
ATOM 4536 O O . GLU B 1 248 ? 22.297 -21.391 -2.525 1 96.06 248 GLU B O 1
ATOM 4541 N N . LYS B 1 249 ? 23.359 -20.516 -4.242 1 95.81 249 LYS B N 1
ATOM 4542 C CA . LYS B 1 249 ? 22.719 -21.406 -5.211 1 95.81 249 LYS B CA 1
ATOM 4543 C C . LYS B 1 249 ? 23.047 -22.875 -4.906 1 95.81 249 LYS B C 1
ATOM 4545 O O . LYS B 1 249 ? 22.172 -23.734 -4.957 1 95.81 249 LYS B O 1
ATOM 4550 N N . ALA B 1 250 ? 24.312 -23.094 -4.594 1 96.69 250 ALA B N 1
ATOM 4551 C CA . ALA B 1 250 ? 24.75 -24.453 -4.285 1 96.69 250 ALA B CA 1
ATOM 4552 C C . ALA B 1 250 ? 24.062 -24.984 -3.035 1 96.69 250 ALA B C 1
ATOM 4554 O O . ALA B 1 250 ? 23.656 -26.156 -2.984 1 96.69 250 ALA B O 1
ATOM 4555 N N . HIS B 1 251 ? 23.938 -24.109 -2.1 1 96.88 251 HIS B N 1
ATOM 4556 C CA . HIS B 1 251 ? 23.266 -24.484 -0.858 1 96.88 251 HIS B CA 1
ATOM 4557 C C . HIS B 1 251 ? 21.844 -24.953 -1.117 1 96.88 251 HIS B C 1
ATOM 4559 O O . HIS B 1 251 ? 21.438 -26.016 -0.646 1 96.88 251 HIS B O 1
ATOM 4565 N N . TYR B 1 252 ? 21.156 -24.25 -1.897 1 96.62 252 TYR B N 1
ATOM 4566 C CA . TYR B 1 252 ? 19.75 -24.594 -2.125 1 96.62 252 TYR B CA 1
ATOM 4567 C C . TYR B 1 252 ? 19.625 -25.75 -3.096 1 96.62 252 TYR B C 1
ATOM 4569 O O . TYR B 1 252 ? 18.641 -26.516 -3.041 1 96.62 252 TYR B O 1
ATOM 4577 N N . ALA B 1 253 ? 20.609 -25.906 -3.922 1 96.25 253 ALA B N 1
ATOM 4578 C CA . ALA B 1 253 ? 20.594 -27.078 -4.812 1 96.25 253 ALA B CA 1
ATOM 4579 C C . ALA B 1 253 ? 20.578 -28.375 -4.016 1 96.25 253 ALA B C 1
ATOM 4581 O O . ALA B 1 253 ? 19.969 -29.359 -4.43 1 96.25 253 ALA B O 1
ATOM 4582 N N . THR B 1 254 ? 21.188 -28.359 -2.91 1 97.19 254 THR B N 1
ATOM 4583 C CA . THR B 1 254 ? 21.25 -29.547 -2.07 1 97.19 254 THR B CA 1
ATOM 4584 C C . THR B 1 254 ? 19.922 -29.781 -1.374 1 97.19 254 THR B C 1
ATOM 4586 O O . THR B 1 254 ? 19.672 -30.875 -0.839 1 97.19 254 THR B O 1
ATOM 4589 N N . ARG B 1 255 ? 19.047 -28.812 -1.473 1 97.81 255 ARG B N 1
ATOM 4590 C CA . ARG B 1 255 ? 17.75 -28.891 -0.803 1 97.81 255 ARG B CA 1
ATOM 4591 C C . ARG B 1 255 ? 16.609 -29.047 -1.813 1 97.81 255 ARG B C 1
ATOM 4593 O O . ARG B 1 255 ? 15.469 -28.688 -1.538 1 97.81 255 ARG B O 1
ATOM 4600 N N . ASP B 1 256 ? 16.938 -29.609 -2.932 1 98.56 256 ASP B N 1
ATOM 4601 C CA . ASP B 1 256 ? 15.961 -29.797 -3.996 1 98.56 256 ASP B CA 1
ATOM 4602 C C . ASP B 1 256 ? 14.75 -30.578 -3.49 1 98.56 256 ASP B C 1
ATOM 4604 O O . ASP B 1 256 ? 14.883 -31.688 -2.98 1 98.56 256 ASP B O 1
ATOM 4608 N N . PRO B 1 257 ? 13.57 -29.953 -3.674 1 98.69 257 PRO B N 1
ATOM 4609 C CA . PRO B 1 257 ? 12.383 -30.578 -3.086 1 98.69 257 PRO B CA 1
ATOM 4610 C C . PRO B 1 257 ? 12.055 -31.922 -3.711 1 98.69 257 PRO B C 1
ATOM 4612 O O . PRO B 1 257 ? 11.523 -32.812 -3.033 1 98.69 257 PRO B O 1
ATOM 4615 N N . ILE B 1 258 ? 12.281 -32.125 -4.957 1 98.5 258 ILE B N 1
ATOM 4616 C CA . ILE B 1 258 ? 11.992 -33.406 -5.633 1 98.5 258 ILE B CA 1
ATOM 4617 C C . ILE B 1 258 ? 12.922 -34.5 -5.117 1 98.5 258 ILE B C 1
ATOM 4619 O O . ILE B 1 258 ? 12.477 -35.594 -4.754 1 98.5 258 ILE B O 1
ATOM 4623 N N . THR B 1 259 ? 14.234 -34.156 -5.062 1 98.06 259 THR B N 1
ATOM 4624 C CA . THR B 1 259 ? 15.211 -35.125 -4.551 1 98.06 259 THR B CA 1
ATOM 4625 C C . THR B 1 259 ? 14.938 -35.438 -3.086 1 98.06 259 THR B C 1
ATOM 4627 O O . THR B 1 259 ? 15.055 -36.594 -2.668 1 98.06 259 THR B O 1
ATOM 4630 N N . ALA B 1 260 ? 14.594 -34.438 -2.299 1 98.25 260 ALA B N 1
ATOM 4631 C CA . ALA B 1 260 ? 14.305 -34.625 -0.882 1 98.25 260 ALA B CA 1
ATOM 4632 C C . ALA B 1 260 ? 13.094 -35.531 -0.691 1 98.25 260 ALA B C 1
ATOM 4634 O O . ALA B 1 260 ? 13.094 -36.406 0.174 1 98.25 260 ALA B O 1
ATOM 4635 N N . LEU B 1 261 ? 12.039 -35.312 -1.471 1 98.44 261 LEU B N 1
ATOM 4636 C CA . LEU B 1 261 ? 10.852 -36.156 -1.349 1 98.44 261 LEU B CA 1
ATOM 4637 C C . LEU B 1 261 ? 11.156 -37.594 -1.787 1 98.44 261 LEU B C 1
ATOM 4639 O O . LEU B 1 261 ? 10.688 -38.562 -1.165 1 98.44 261 LEU B O 1
ATOM 4643 N N . LYS B 1 262 ? 11.906 -37.75 -2.877 1 98.19 262 LYS B N 1
ATOM 4644 C CA . LYS B 1 262 ? 12.312 -39.062 -3.342 1 98.19 262 LYS B CA 1
ATOM 4645 C C . LYS B 1 262 ? 13.031 -39.844 -2.238 1 98.19 262 LYS B C 1
ATOM 4647 O O . LYS B 1 262 ? 12.711 -41.031 -1.985 1 98.19 262 LYS B O 1
ATOM 4652 N N . LYS B 1 263 ? 13.977 -39.188 -1.616 1 98 263 LYS B N 1
ATOM 4653 C CA . LYS B 1 263 ? 14.719 -39.812 -0.519 1 98 263 LYS B CA 1
ATOM 4654 C C . LYS B 1 263 ? 13.781 -40.25 0.609 1 98 263 LYS B C 1
ATOM 4656 O O . LYS B 1 263 ? 13.898 -41.344 1.14 1 98 263 LYS B O 1
ATOM 4661 N N . HIS B 1 264 ? 12.875 -39.344 0.965 1 98.12 264 HIS B N 1
ATOM 4662 C CA . HIS B 1 264 ? 11.906 -39.656 2.02 1 98.12 264 HIS B CA 1
ATOM 4663 C C . HIS B 1 264 ? 11.062 -40.875 1.677 1 98.12 264 HIS B C 1
ATOM 4665 O O . HIS B 1 264 ? 10.836 -41.719 2.527 1 98.12 264 HIS B O 1
ATOM 4671 N N . LEU B 1 265 ? 10.617 -40.969 0.421 1 98.19 265 LEU B N 1
ATOM 4672 C CA . LEU B 1 265 ? 9.766 -42.062 -0.02 1 98.19 265 LEU B CA 1
ATOM 4673 C C . LEU B 1 265 ? 10.531 -43.406 0.032 1 98.19 265 LEU B C 1
ATOM 4675 O O . LEU B 1 265 ? 9.984 -44.406 0.472 1 98.19 265 LEU B O 1
ATOM 4679 N N . LEU B 1 266 ? 11.75 -43.312 -0.362 1 98.12 266 LEU B N 1
ATOM 4680 C CA . LEU B 1 266 ? 12.562 -44.531 -0.389 1 98.12 266 LEU B CA 1
ATOM 4681 C C . LEU B 1 266 ? 12.938 -44.969 1.023 1 98.12 266 LEU B C 1
ATOM 4683 O O . LEU B 1 266 ? 12.82 -46.156 1.369 1 98.12 266 LEU B O 1
ATOM 4687 N N . GLU B 1 267 ? 13.328 -44.031 1.865 1 98 267 GLU B N 1
ATOM 4688 C CA . GLU B 1 267 ? 13.773 -44.344 3.225 1 98 267 GLU B CA 1
ATOM 4689 C C . GLU B 1 267 ? 12.625 -44.875 4.07 1 98 267 GLU B C 1
ATOM 4691 O O . GLU B 1 267 ? 12.844 -45.688 4.98 1 98 267 GLU B O 1
ATOM 4696 N N . ASN B 1 268 ? 11.43 -44.5 3.768 1 97.94 268 ASN B N 1
ATOM 4697 C CA . ASN B 1 268 ? 10.281 -44.969 4.547 1 97.94 268 ASN B CA 1
ATOM 4698 C C . ASN B 1 268 ? 9.5 -46.062 3.826 1 97.94 268 ASN B C 1
ATOM 4700 O O . ASN B 1 268 ? 8.375 -46.375 4.207 1 97.94 268 ASN B O 1
ATOM 4704 N N . SER B 1 269 ? 10.008 -46.531 2.768 1 97.5 269 SER B N 1
ATOM 4705 C CA . SER B 1 269 ? 9.453 -47.656 1.992 1 97.5 269 SER B CA 1
ATOM 4706 C C . SER B 1 269 ? 8.047 -47.312 1.506 1 97.5 269 SER B C 1
ATOM 4708 O O . SER B 1 269 ? 7.152 -48.156 1.566 1 97.5 269 SER B O 1
ATOM 4710 N N . LEU B 1 270 ? 7.938 -46.062 1.159 1 97.88 270 LEU B N 1
ATOM 4711 C CA . LEU B 1 270 ? 6.633 -45.625 0.677 1 97.88 270 LEU B CA 1
ATOM 4712 C C . LEU B 1 270 ? 6.539 -45.75 -0.839 1 97.88 270 LEU B C 1
ATOM 4714 O O . LEU B 1 270 ? 5.441 -45.75 -1.401 1 97.88 270 LEU B O 1
ATOM 4718 N N . ALA B 1 271 ? 7.656 -45.875 -1.535 1 97.38 271 ALA B N 1
ATOM 4719 C CA . ALA B 1 271 ? 7.75 -46.125 -2.971 1 97.38 271 ALA B CA 1
ATOM 4720 C C . ALA B 1 271 ? 9.055 -46.844 -3.314 1 97.38 271 ALA B C 1
ATOM 4722 O O . ALA B 1 271 ? 10.055 -46.688 -2.607 1 97.38 271 ALA B O 1
ATOM 4723 N N . SER B 1 272 ? 9.039 -47.594 -4.363 1 97.88 272 SER B N 1
ATOM 4724 C CA . SER B 1 272 ? 10.25 -48.219 -4.852 1 97.88 272 SER B CA 1
ATOM 4725 C C . SER B 1 272 ? 10.953 -47.375 -5.891 1 97.88 272 SER B C 1
ATOM 4727 O O . SER B 1 272 ? 10.344 -46.469 -6.469 1 97.88 272 SER B O 1
ATOM 4729 N N . GLU B 1 273 ? 12.219 -47.688 -6.035 1 97.38 273 GLU B N 1
ATOM 4730 C CA . GLU B 1 273 ? 12.969 -46.969 -7.07 1 97.38 273 GLU B CA 1
ATOM 4731 C C . GLU B 1 273 ? 12.336 -47.156 -8.445 1 97.38 273 GLU B C 1
ATOM 4733 O O . GLU B 1 273 ? 12.312 -46.25 -9.258 1 97.38 273 GLU B O 1
ATOM 4738 N N . SER B 1 274 ? 11.883 -48.344 -8.68 1 97.88 274 SER B N 1
ATOM 4739 C CA . SER B 1 274 ? 11.266 -48.656 -9.961 1 97.88 274 SER B CA 1
ATOM 4740 C C . SER B 1 274 ? 10 -47.844 -10.18 1 97.88 274 SER B C 1
ATOM 4742 O O . SER B 1 274 ? 9.742 -47.375 -11.297 1 97.88 274 SER B O 1
ATOM 4744 N N . GLU B 1 275 ? 9.211 -47.719 -9.141 1 97.94 275 GLU B N 1
ATOM 4745 C CA . GLU B 1 275 ? 8.008 -46.906 -9.219 1 97.94 275 GLU B CA 1
ATOM 4746 C C . GLU B 1 275 ? 8.352 -45.438 -9.531 1 97.94 275 GLU B C 1
ATOM 4748 O O . GLU B 1 275 ? 7.668 -44.781 -10.336 1 97.94 275 GLU B O 1
ATOM 4753 N N . LEU B 1 276 ? 9.344 -44.938 -8.914 1 97.94 276 LEU B N 1
ATOM 4754 C CA . LEU B 1 276 ? 9.75 -43.562 -9.109 1 97.94 276 LEU B CA 1
ATOM 4755 C C . LEU B 1 276 ? 10.305 -43.344 -10.516 1 97.94 276 LEU B C 1
ATOM 4757 O O . LEU B 1 276 ? 10.047 -42.312 -11.133 1 97.94 276 LEU B O 1
ATOM 4761 N N . ILE B 1 277 ? 11.055 -44.25 -11 1 97.69 277 ILE B N 1
ATOM 4762 C CA . ILE B 1 277 ? 11.578 -44.219 -12.367 1 97.69 277 ILE B CA 1
ATOM 4763 C C . ILE B 1 277 ? 10.422 -44.219 -13.359 1 97.69 277 ILE B C 1
ATOM 4765 O O . ILE B 1 277 ? 10.453 -43.531 -14.375 1 97.69 277 ILE B O 1
ATOM 4769 N N . ALA B 1 278 ? 9.445 -45.062 -13.086 1 98.19 278 ALA B N 1
ATOM 4770 C CA . ALA B 1 278 ? 8.273 -45.125 -13.953 1 98.19 278 ALA B CA 1
ATOM 4771 C C . ALA B 1 278 ? 7.539 -43.812 -14.023 1 98.19 278 ALA B C 1
ATOM 4773 O O . ALA B 1 278 ? 7.016 -43.438 -15.07 1 98.19 278 ALA B O 1
ATOM 4774 N N . ILE B 1 279 ? 7.445 -43.156 -12.922 1 97.88 279 ILE B N 1
ATOM 4775 C CA . ILE B 1 279 ? 6.828 -41.844 -12.891 1 97.88 279 ILE B CA 1
ATOM 4776 C C . ILE B 1 279 ? 7.613 -40.875 -13.781 1 97.88 279 ILE B C 1
ATOM 4778 O O . ILE B 1 279 ? 7.027 -40.125 -14.57 1 97.88 279 ILE B O 1
ATOM 4782 N N . GLU B 1 280 ? 8.898 -40.844 -13.656 1 97.88 280 GLU B N 1
ATOM 4783 C CA . GLU B 1 280 ? 9.75 -39.969 -14.461 1 97.88 280 GLU B CA 1
ATOM 4784 C C . GLU B 1 280 ? 9.562 -40.25 -15.953 1 97.88 280 GLU B C 1
ATOM 4786 O O . GLU B 1 280 ? 9.477 -39.312 -16.75 1 97.88 280 GLU B O 1
ATOM 4791 N N . LYS B 1 281 ? 9.508 -41.5 -16.297 1 98.19 281 LYS B N 1
ATOM 4792 C CA . LYS B 1 281 ? 9.328 -41.906 -17.688 1 98.19 281 LYS B CA 1
ATOM 4793 C C . LYS B 1 281 ? 7.973 -41.438 -18.219 1 98.19 281 LYS B C 1
ATOM 4795 O O . LYS B 1 281 ? 7.879 -40.906 -19.328 1 98.19 281 LYS B O 1
ATOM 4800 N N . LYS B 1 282 ? 7.004 -41.688 -17.453 1 98.56 282 LYS B N 1
ATOM 4801 C CA . LYS B 1 282 ? 5.664 -41.25 -17.844 1 98.56 282 LYS B CA 1
ATOM 4802 C C . LYS B 1 282 ? 5.617 -39.75 -18.047 1 98.56 282 LYS B C 1
ATOM 4804 O O . LYS B 1 282 ? 4.996 -39.281 -19 1 98.56 282 LYS B O 1
ATOM 4809 N N . ILE B 1 283 ? 6.207 -39 -17.188 1 98.62 283 ILE B N 1
ATOM 4810 C CA . ILE B 1 283 ? 6.207 -37.562 -17.266 1 98.62 283 ILE B CA 1
ATOM 4811 C C . ILE B 1 283 ? 6.984 -37.094 -18.5 1 98.62 283 ILE B C 1
ATOM 4813 O O . ILE B 1 283 ? 6.586 -36.156 -19.172 1 98.62 283 ILE B O 1
ATOM 4817 N N . GLU B 1 284 ? 8.078 -37.719 -18.75 1 98.38 284 GLU B N 1
ATOM 4818 C CA . GLU B 1 284 ? 8.836 -37.438 -19.953 1 98.38 284 GLU B CA 1
ATOM 4819 C C . GLU B 1 284 ? 7.965 -37.594 -21.203 1 98.38 284 GLU B C 1
ATOM 4821 O O . GLU B 1 284 ? 8.023 -36.75 -22.109 1 98.38 284 GLU B O 1
ATOM 4826 N N . GLU B 1 285 ? 7.191 -38.594 -21.234 1 98.75 285 GLU B N 1
ATOM 4827 C CA . GLU B 1 285 ? 6.281 -38.844 -22.359 1 98.75 285 GLU B CA 1
ATOM 4828 C C . GLU B 1 285 ? 5.234 -37.719 -22.453 1 98.75 285 GLU B C 1
ATOM 4830 O O . GLU B 1 285 ? 4.906 -37.281 -23.562 1 98.75 285 GLU B O 1
ATOM 4835 N N . VAL B 1 286 ? 4.715 -37.344 -21.359 1 98.81 286 VAL B N 1
ATOM 4836 C CA . VAL B 1 286 ? 3.717 -36.281 -21.312 1 98.81 286 VAL B CA 1
ATOM 4837 C C . VAL B 1 286 ? 4.309 -35 -21.875 1 98.81 286 VAL B C 1
ATOM 4839 O O . VAL B 1 286 ? 3.662 -34.312 -22.672 1 98.81 286 VAL B O 1
ATOM 4842 N N . VAL B 1 287 ? 5.488 -34.656 -21.484 1 98.88 287 VAL B N 1
ATOM 4843 C CA . VAL B 1 287 ? 6.137 -33.406 -21.891 1 98.88 287 VAL B CA 1
ATOM 4844 C C . VAL B 1 287 ? 6.48 -33.469 -23.375 1 98.88 287 VAL B C 1
ATOM 4846 O O . VAL B 1 287 ? 6.266 -32.5 -24.094 1 98.88 287 VAL B O 1
ATOM 4849 N N . GLU B 1 288 ? 6.973 -34.594 -23.828 1 98.69 288 GLU B N 1
ATOM 4850 C CA . GLU B 1 288 ? 7.273 -34.75 -25.25 1 98.69 288 GLU B CA 1
ATOM 4851 C C . GLU B 1 288 ? 6.012 -34.656 -26.109 1 98.69 288 GLU B C 1
ATOM 4853 O O . GLU B 1 288 ? 6.023 -34.031 -27.172 1 98.69 288 GLU B O 1
ATOM 4858 N N . ASP B 1 289 ? 5.047 -35.281 -25.609 1 98.81 289 ASP B N 1
ATOM 4859 C CA . ASP B 1 289 ? 3.756 -35.219 -26.297 1 98.81 289 ASP B CA 1
ATOM 4860 C C . ASP B 1 289 ? 3.271 -33.75 -26.375 1 98.81 289 ASP B C 1
ATOM 4862 O O . ASP B 1 289 ? 2.719 -33.344 -27.391 1 98.81 289 ASP B O 1
ATOM 4866 N N . ALA B 1 290 ? 3.4 -33.031 -25.344 1 98.88 290 ALA B N 1
ATOM 4867 C CA . ALA B 1 290 ? 2.998 -31.625 -25.312 1 98.88 290 ALA B CA 1
ATOM 4868 C C . ALA B 1 290 ? 3.76 -30.812 -26.359 1 98.88 290 ALA B C 1
ATOM 4870 O O . ALA B 1 290 ? 3.184 -29.953 -27.016 1 98.88 290 ALA B O 1
ATOM 4871 N N . VAL B 1 291 ? 5.039 -31.062 -26.469 1 98.75 291 VAL B N 1
ATOM 4872 C CA . VAL B 1 291 ? 5.871 -30.359 -27.453 1 98.75 291 VAL B CA 1
ATOM 4873 C C . VAL B 1 291 ? 5.402 -30.703 -28.859 1 98.75 291 VAL B C 1
ATOM 4875 O O . VAL B 1 291 ? 5.223 -29.797 -29.688 1 98.75 291 VAL B O 1
ATOM 4878 N N . GLU B 1 292 ? 5.215 -31.984 -29.141 1 98.69 292 GLU B N 1
ATOM 4879 C CA . GLU B 1 292 ? 4.758 -32.406 -30.453 1 98.69 292 GLU B CA 1
ATOM 4880 C C . GLU B 1 292 ? 3.4 -31.797 -30.797 1 98.69 292 GLU B C 1
ATOM 4882 O O . GLU B 1 292 ? 3.191 -31.312 -31.906 1 98.69 292 GLU B O 1
ATOM 4887 N N . PHE B 1 293 ? 2.549 -31.875 -29.859 1 98.81 293 PHE B N 1
ATOM 4888 C CA . PHE B 1 293 ? 1.216 -31.312 -30.047 1 98.81 293 PHE B CA 1
ATOM 4889 C C . PHE B 1 293 ? 1.295 -29.828 -30.359 1 98.81 293 PHE B C 1
ATOM 4891 O O . PHE B 1 293 ? 0.609 -29.344 -31.266 1 98.81 293 PHE B O 1
ATOM 4898 N N . ALA B 1 294 ? 2.062 -29.109 -29.625 1 98.38 294 ALA B N 1
ATOM 4899 C CA . ALA B 1 294 ? 2.23 -27.672 -29.844 1 98.38 294 ALA B CA 1
ATOM 4900 C C . ALA B 1 294 ? 2.803 -27.391 -31.234 1 98.38 294 ALA B C 1
ATOM 4902 O O . ALA B 1 294 ? 2.326 -26.5 -31.938 1 98.38 294 ALA B O 1
ATOM 4903 N N . ASP B 1 295 ? 3.785 -28.172 -31.609 1 97.5 295 ASP B N 1
ATOM 4904 C CA . ASP B 1 295 ? 4.438 -28 -32.906 1 97.5 295 ASP B CA 1
ATOM 4905 C C . ASP B 1 295 ? 3.441 -28.172 -34.031 1 97.5 295 ASP B C 1
ATOM 4907 O O . ASP B 1 295 ? 3.543 -27.5 -35.062 1 97.5 295 ASP B O 1
ATOM 4911 N N . GLU B 1 296 ? 2.529 -29.047 -33.812 1 98.12 296 GLU B N 1
ATOM 4912 C CA . GLU B 1 296 ? 1.579 -29.375 -34.875 1 98.12 296 GLU B CA 1
ATOM 4913 C C . GLU B 1 296 ? 0.348 -28.484 -34.812 1 98.12 296 GLU B C 1
ATOM 4915 O O . GLU B 1 296 ? -0.48 -28.5 -35.719 1 98.12 296 GLU B O 1
ATOM 4920 N N . SER B 1 297 ? 0.211 -27.719 -33.781 1 98.12 297 SER B N 1
ATOM 4921 C CA . SER B 1 297 ? -0.96 -26.875 -33.594 1 98.12 297 SER B CA 1
ATOM 4922 C C . SER B 1 297 ? -0.902 -25.641 -34.5 1 98.12 297 SER B C 1
ATOM 4924 O O . SER B 1 297 ? 0.18 -25.125 -34.781 1 98.12 297 SER B O 1
ATOM 4926 N N . PRO B 1 298 ? -2.008 -25.203 -34.938 1 97.12 298 PRO B N 1
ATOM 4927 C CA . PRO B 1 298 ? -2.027 -24.047 -35.844 1 97.12 298 PRO B CA 1
ATOM 4928 C C . PRO B 1 298 ? -1.711 -22.734 -35.125 1 97.12 298 PRO B C 1
ATOM 4930 O O . PRO B 1 298 ? -1.947 -22.625 -33.906 1 97.12 298 PRO B O 1
ATOM 4933 N N . VAL B 1 299 ? -1.193 -21.75 -35.906 1 94.44 299 VAL B N 1
ATOM 4934 C CA . VAL B 1 299 ? -0.99 -20.406 -35.406 1 94.44 299 VAL B CA 1
ATOM 4935 C C . VAL B 1 299 ? -2.309 -19.625 -35.438 1 94.44 299 VAL B C 1
ATOM 4937 O O . VAL B 1 299 ? -3.166 -19.906 -36.281 1 94.44 299 VAL B O 1
ATOM 4940 N N . PRO B 1 300 ? -2.498 -18.766 -34.5 1 92.69 300 PRO B N 1
ATOM 4941 C CA . PRO B 1 300 ? -3.729 -17.969 -34.531 1 92.69 300 PRO B CA 1
ATOM 4942 C C . PRO B 1 300 ? -3.871 -17.141 -35.781 1 92.69 300 PRO B C 1
ATOM 4944 O O . PRO B 1 300 ? -2.875 -16.625 -36.312 1 92.69 300 PRO B O 1
ATOM 4947 N N . ALA B 1 301 ? -5.109 -16.953 -36.188 1 88.38 301 ALA B N 1
ATOM 4948 C CA . ALA B 1 301 ? -5.398 -16.094 -37.312 1 88.38 301 ALA B CA 1
ATOM 4949 C C . ALA B 1 301 ? -5.18 -14.625 -36.938 1 88.38 301 ALA B C 1
ATOM 4951 O O . ALA B 1 301 ? -5.316 -14.234 -35.781 1 88.38 301 ALA B O 1
ATOM 4952 N N . ARG B 1 302 ? -4.918 -13.773 -37.938 1 84.5 302 ARG B N 1
ATOM 4953 C CA . ARG B 1 302 ? -4.66 -12.352 -37.75 1 84.5 302 ARG B CA 1
ATOM 4954 C C . ARG B 1 302 ? -5.863 -11.656 -37.125 1 84.5 302 ARG B C 1
ATOM 4956 O O . ARG B 1 302 ? -5.707 -10.703 -36.344 1 84.5 302 ARG B O 1
ATOM 4963 N N . SER B 1 303 ? -7.059 -12.141 -37.438 1 82.25 303 SER B N 1
ATOM 4964 C CA . SER B 1 303 ? -8.273 -11.516 -36.938 1 82.25 303 SER B CA 1
ATOM 4965 C C . SER B 1 303 ? -8.367 -11.633 -35.406 1 82.25 303 SER B C 1
ATOM 4967 O O . SER B 1 303 ? -9.086 -10.867 -34.781 1 82.25 303 SER B O 1
ATOM 4969 N N . GLN B 1 304 ? -7.605 -12.492 -34.844 1 87.38 304 GLN B N 1
ATOM 4970 C CA . GLN B 1 304 ? -7.625 -12.727 -33.406 1 87.38 304 GLN B CA 1
ATOM 4971 C C . GLN B 1 304 ? -7.062 -11.523 -32.656 1 87.38 304 GLN B C 1
ATOM 4973 O O . GLN B 1 304 ? -7.379 -11.32 -31.469 1 87.38 304 GLN B O 1
ATOM 4978 N N . LEU B 1 305 ? -6.258 -10.703 -33.344 1 83.75 305 LEU B N 1
ATOM 4979 C CA . LEU B 1 305 ? -5.637 -9.523 -32.75 1 83.75 305 LEU B CA 1
ATOM 4980 C C . LEU B 1 305 ? -6.691 -8.562 -32.219 1 83.75 305 LEU B C 1
ATOM 4982 O O . LEU B 1 305 ? -6.426 -7.793 -31.281 1 83.75 305 LEU B O 1
ATOM 4986 N N . LEU B 1 306 ? -7.852 -8.664 -32.719 1 82.94 306 LEU B N 1
ATOM 4987 C CA . LEU B 1 306 ? -8.883 -7.691 -32.344 1 82.94 306 LEU B CA 1
ATOM 4988 C C . LEU B 1 306 ? -9.898 -8.312 -31.391 1 82.94 306 LEU B C 1
ATOM 4990 O O . LEU B 1 306 ? -10.82 -7.633 -30.953 1 82.94 306 LEU B O 1
ATOM 4994 N N . GLU B 1 307 ? -9.586 -9.508 -31.078 1 82.38 307 GLU B N 1
ATOM 4995 C CA . GLU B 1 307 ? -10.5 -10.195 -30.156 1 82.38 307 GLU B CA 1
ATOM 4996 C C . GLU B 1 307 ? -10.086 -9.977 -28.703 1 82.38 307 GLU B C 1
ATOM 4998 O O . GLU B 1 307 ? -8.906 -9.75 -28.422 1 82.38 307 GLU B O 1
ATOM 5003 N N . ASN B 1 308 ? -10.969 -9.938 -27.734 1 80.56 308 ASN B N 1
ATOM 5004 C CA . ASN B 1 308 ? -10.789 -9.891 -26.281 1 80.56 308 ASN B CA 1
ATOM 5005 C C . ASN B 1 308 ? -10.125 -8.586 -25.844 1 80.56 308 ASN B C 1
ATOM 5007 O O . ASN B 1 308 ? -9.438 -8.547 -24.828 1 80.56 308 ASN B O 1
ATOM 5011 N N . VAL B 1 309 ? -10.211 -7.582 -26.703 1 83.19 309 VAL B N 1
ATOM 5012 C CA . VAL B 1 309 ? -9.68 -6.27 -26.359 1 83.19 309 VAL B CA 1
ATOM 5013 C C . VAL B 1 309 ? -10.727 -5.48 -25.578 1 83.19 309 VAL B C 1
ATOM 5015 O O . VAL B 1 309 ? -10.43 -4.902 -24.531 1 83.19 309 VAL B O 1
ATOM 5018 N N . PHE B 1 310 ? -11.852 -5.543 -26.109 1 86 310 PHE B N 1
ATOM 5019 C CA . PHE B 1 310 ? -13 -4.93 -25.453 1 86 310 PHE B CA 1
ATOM 5020 C C . PHE B 1 310 ? -14.125 -5.941 -25.266 1 86 310 PHE B C 1
ATOM 5022 O O . PHE B 1 310 ? -14.328 -6.805 -26.125 1 86 310 PHE B O 1
ATOM 5029 N N . ALA B 1 311 ? -14.781 -5.91 -24.234 1 86.94 311 ALA B N 1
ATOM 5030 C CA . ALA B 1 311 ? -15.945 -6.773 -24.062 1 86.94 311 ALA B CA 1
ATOM 5031 C C . ALA B 1 311 ? -16.938 -6.594 -25.188 1 86.94 311 ALA B C 1
ATOM 5033 O O . ALA B 1 311 ? -17.562 -7.559 -25.641 1 86.94 311 ALA B O 1
ATOM 5034 N N . ASP B 1 312 ? -17.078 -5.355 -25.578 1 88.44 312 ASP B N 1
ATOM 5035 C CA . ASP B 1 312 ? -17.844 -4.934 -26.734 1 88.44 312 ASP B CA 1
ATOM 5036 C C . ASP B 1 312 ? -16.953 -4.312 -27.797 1 88.44 312 ASP B C 1
ATOM 5038 O O . ASP B 1 312 ? -16.328 -3.275 -27.562 1 88.44 312 ASP B O 1
ATOM 5042 N N . PRO B 1 313 ? -16.938 -4.988 -28.938 1 85.56 313 PRO B N 1
ATOM 5043 C CA . PRO B 1 313 ? -16.047 -4.477 -29.984 1 85.56 313 PRO B CA 1
ATOM 5044 C C . PRO B 1 313 ? -16.344 -3.025 -30.359 1 85.56 313 PRO B C 1
ATOM 5046 O O . PRO B 1 313 ? -15.539 -2.379 -31.031 1 85.56 313 PRO B O 1
ATOM 5049 N N . ARG B 1 314 ? -17.469 -2.352 -30 1 88.12 314 ARG B N 1
ATOM 5050 C CA . ARG B 1 314 ? -17.75 -0.936 -30.234 1 88.12 314 ARG B CA 1
ATOM 5051 C C . ARG B 1 314 ? -16.766 -0.061 -29.453 1 88.12 314 ARG B C 1
ATOM 5053 O O . ARG B 1 314 ? -16.641 1.134 -29.734 1 88.12 314 ARG B O 1
ATOM 5060 N N . GLY B 1 315 ? -16.047 -0.805 -28.547 1 88.25 315 GLY B N 1
ATOM 5061 C CA . GLY B 1 315 ? -15.016 -0.121 -27.766 1 88.25 315 GLY B CA 1
ATOM 5062 C C . GLY B 1 315 ? -13.883 0.412 -28.625 1 88.25 315 GLY B C 1
ATOM 5063 O O . GLY B 1 315 ? -13.133 1.287 -28.188 1 88.25 315 GLY B O 1
ATOM 5064 N N . PHE B 1 316 ? -13.719 -0.099 -29.766 1 87.81 316 PHE B N 1
ATOM 5065 C CA . PHE B 1 316 ? -12.68 0.374 -30.672 1 87.81 316 PHE B CA 1
ATOM 5066 C C . PHE B 1 316 ? -13.023 1.749 -31.219 1 87.81 316 PHE B C 1
ATOM 5068 O O . PHE B 1 316 ? -12.203 2.385 -31.875 1 87.81 316 PHE B O 1
ATOM 5075 N N . GLY B 1 317 ? -14.172 2.135 -30.969 1 88.5 317 GLY B N 1
ATOM 5076 C CA . GLY B 1 317 ? -14.57 3.494 -31.297 1 88.5 317 GLY B CA 1
ATOM 5077 C C . GLY B 1 317 ? -15.148 3.627 -32.688 1 88.5 317 GLY B C 1
ATOM 5078 O O . GLY B 1 317 ? -15.539 2.631 -33.312 1 88.5 317 GLY B O 1
ATOM 5079 N N . ILE B 1 318 ? -15.445 4.992 -33.031 1 88.38 318 ILE B N 1
ATOM 5080 C CA . ILE B 1 318 ? -16.109 5.355 -34.281 1 88.38 318 ILE B CA 1
ATOM 5081 C C . ILE B 1 318 ? -15.062 5.859 -35.281 1 88.38 318 ILE B C 1
ATOM 5083 O O . ILE B 1 318 ? -14.188 6.652 -34.938 1 88.38 318 ILE B O 1
ATOM 5087 N N . GLY B 1 319 ? -15.133 5.309 -36.469 1 82.44 319 GLY B N 1
ATOM 5088 C CA . GLY B 1 319 ? -14.227 5.711 -37.531 1 82.44 319 GLY B CA 1
ATOM 5089 C C . GLY B 1 319 ? -14.609 7.035 -38.156 1 82.44 319 GLY B C 1
ATOM 5090 O O . GLY B 1 319 ? -15.594 7.66 -37.781 1 82.44 319 GLY B O 1
ATOM 5091 N N . SER B 1 320 ? -13.648 7.465 -39.125 1 83.38 320 SER B N 1
ATOM 5092 C CA . SER B 1 320 ? -13.844 8.734 -39.812 1 83.38 320 SER B CA 1
ATOM 5093 C C . SER B 1 320 ? -15.141 8.727 -40.625 1 83.38 320 SER B C 1
ATOM 5095 O O . SER B 1 320 ? -15.711 9.789 -40.875 1 83.38 320 SER B O 1
ATOM 5097 N N . ASP B 1 321 ? -15.602 7.582 -40.906 1 84.44 321 ASP B N 1
ATOM 5098 C CA . ASP B 1 321 ? -16.828 7.453 -41.688 1 84.44 321 ASP B CA 1
ATOM 5099 C C . ASP B 1 321 ? -18.062 7.48 -40.812 1 84.44 321 ASP B C 1
ATOM 5101 O O . ASP B 1 321 ? -19.188 7.297 -41.281 1 84.44 321 ASP B O 1
ATOM 5105 N N . GLY B 1 322 ? -17.812 7.633 -39.5 1 87 322 GLY B N 1
ATOM 5106 C CA . GLY B 1 322 ? -18.906 7.766 -38.562 1 87 322 GLY B CA 1
ATOM 5107 C C . GLY B 1 322 ? -19.453 6.434 -38.094 1 87 322 GLY B C 1
ATOM 5108 O O . GLY B 1 322 ? -20.391 6.391 -37.281 1 87 322 GLY B O 1
ATOM 5109 N N . LYS B 1 323 ? -18.984 5.344 -38.656 1 89.44 323 LYS B N 1
ATOM 5110 C CA . LYS B 1 323 ? -19.406 4.016 -38.219 1 89.44 323 LYS B CA 1
ATOM 5111 C C . LYS B 1 323 ? -18.438 3.43 -37.188 1 89.44 323 LYS B C 1
ATOM 5113 O O . LYS B 1 323 ? -17.297 3.883 -37.094 1 89.44 323 LYS B O 1
ATOM 5118 N N . TYR B 1 324 ? -18.984 2.469 -36.375 1 89.56 324 TYR B N 1
ATOM 5119 C CA . TYR B 1 324 ? -18.078 1.799 -35.438 1 89.56 324 TYR B CA 1
ATOM 5120 C C . TYR B 1 324 ? -16.969 1.075 -36.188 1 89.56 324 TYR B C 1
ATOM 5122 O O . TYR B 1 324 ? -17.219 0.414 -37.188 1 89.56 324 TYR B O 1
ATOM 5130 N N . ARG B 1 325 ? -15.711 1.188 -35.688 1 87.19 325 ARG B N 1
ATOM 5131 C CA . ARG B 1 325 ? -14.547 0.579 -36.344 1 87.19 325 ARG B CA 1
ATOM 5132 C C . ARG B 1 325 ? -14.734 -0.928 -36.469 1 87.19 325 ARG B C 1
ATOM 5134 O O . ARG B 1 325 ? -14.25 -1.528 -37.438 1 87.19 325 ARG B O 1
ATOM 5141 N N . CYS B 1 326 ? -15.438 -1.501 -35.625 1 86.12 326 CYS B N 1
ATOM 5142 C CA . CYS B 1 326 ? -15.609 -2.949 -35.625 1 86.12 326 CYS B CA 1
ATOM 5143 C C . CYS B 1 326 ? -16.547 -3.387 -36.75 1 86.12 326 CYS B C 1
ATOM 5145 O O . CYS B 1 326 ? -16.656 -4.578 -37.031 1 86.12 326 CYS B O 1
ATOM 5147 N N . GLU B 1 327 ? -17.203 -2.447 -37.281 1 85.25 327 GLU B N 1
ATOM 5148 C CA . GLU B 1 327 ? -18.125 -2.746 -38.375 1 85.25 327 GLU B CA 1
ATOM 5149 C C . GLU B 1 327 ? -17.391 -2.748 -39.719 1 85.25 327 GLU B C 1
ATOM 5151 O O . GLU B 1 327 ? -17.953 -3.146 -40.719 1 85.25 327 GLU B O 1
ATOM 5156 N N . ASP B 1 328 ? -16.203 -2.359 -39.688 1 83 328 ASP B N 1
ATOM 5157 C CA . ASP B 1 328 ? -15.391 -2.396 -40.906 1 83 328 ASP B CA 1
ATOM 5158 C C . ASP B 1 328 ? -15.164 -3.834 -41.375 1 83 328 ASP B C 1
ATOM 5160 O O . ASP B 1 328 ? -14.766 -4.695 -40.562 1 83 328 ASP B O 1
ATOM 5164 N N . PRO B 1 329 ? -15.43 -4.094 -42.625 1 78.88 329 PRO B N 1
ATOM 5165 C CA . PRO B 1 329 ? -15.211 -5.453 -43.125 1 78.88 329 PRO B CA 1
ATOM 5166 C C . PRO B 1 329 ? -13.773 -5.93 -42.938 1 78.88 329 PRO B C 1
ATOM 5168 O O . PRO B 1 329 ? -13.523 -7.133 -42.812 1 78.88 329 PRO B O 1
ATOM 5171 N N . LYS B 1 330 ? -12.836 -5.027 -42.844 1 79.25 330 LYS B N 1
ATOM 5172 C CA . LYS B 1 330 ? -11.43 -5.383 -42.688 1 79.25 330 LYS B CA 1
ATOM 5173 C C . LYS B 1 330 ? -11.109 -5.664 -41.219 1 79.25 330 LYS B C 1
ATOM 5175 O O . LYS B 1 330 ? -10.016 -6.125 -40.906 1 79.25 330 LYS B O 1
ATOM 5180 N N . PHE B 1 331 ? -12.023 -5.301 -40.406 1 79.19 331 PHE B N 1
ATOM 5181 C CA . PHE B 1 331 ? -11.852 -5.523 -38.969 1 79.19 331 PHE B CA 1
ATOM 5182 C C . PHE B 1 331 ? -11.641 -7 -38.656 1 79.19 331 PHE B C 1
ATOM 5184 O O . PHE B 1 331 ? -10.68 -7.371 -38 1 79.19 331 PHE B O 1
ATOM 5191 N N . THR B 1 332 ? -12.438 -7.824 -39.219 1 70.62 332 THR B N 1
ATOM 5192 C CA . THR B 1 332 ? -12.391 -9.258 -38.969 1 70.62 332 THR B CA 1
ATOM 5193 C C . THR B 1 332 ? -11.211 -9.906 -39.656 1 70.62 332 THR B C 1
ATOM 5195 O O . THR B 1 332 ? -10.82 -11.031 -39.344 1 70.62 332 THR B O 1
ATOM 5198 N N . LYS B 1 333 ? -10.719 -9.102 -40.656 1 74.75 333 LYS B N 1
ATOM 5199 C CA . LYS B 1 333 ? -9.57 -9.625 -41.375 1 74.75 333 LYS B CA 1
ATOM 5200 C C . LYS B 1 333 ? -8.266 -9.281 -40.688 1 74.75 333 LYS B C 1
ATOM 5202 O O . LYS B 1 333 ? -7.199 -9.781 -41.031 1 74.75 333 LYS B O 1
ATOM 5207 N N . GLY B 1 334 ? -8.359 -8.391 -39.625 1 67.69 334 GLY B N 1
ATOM 5208 C CA . GLY B 1 334 ? -7.188 -8.023 -38.844 1 67.69 334 GLY B CA 1
ATOM 5209 C C . GLY B 1 334 ? -6.32 -6.977 -39.531 1 67.69 334 GLY B C 1
ATOM 5210 O O . GLY B 1 334 ? -5.148 -6.82 -39.188 1 67.69 334 GLY B O 1
ATOM 5211 N N . THR B 1 335 ? -6.766 -6.301 -40.594 1 69.19 335 THR B N 1
ATOM 5212 C CA . THR B 1 335 ? -5.961 -5.348 -41.344 1 69.19 335 THR B CA 1
ATOM 5213 C C . THR B 1 335 ? -6.492 -3.93 -41.156 1 69.19 335 THR B C 1
ATOM 5215 O O . THR B 1 335 ? -5.961 -2.984 -41.75 1 69.19 335 THR B O 1
ATOM 5218 N N . ALA B 1 336 ? -7.586 -3.951 -40.375 1 64.56 336 ALA B N 1
ATOM 5219 C CA . ALA B 1 336 ? -8.164 -2.623 -40.188 1 64.56 336 ALA B CA 1
ATOM 5220 C C . ALA B 1 336 ? -7.23 -1.729 -39.375 1 64.56 336 ALA B C 1
ATOM 5222 O O . ALA B 1 336 ? -6.555 -2.199 -38.469 1 64.56 336 ALA B O 1
ATOM 5223 N N . GLN B 1 337 ? -6.902 -0.531 -39.875 1 66.19 337 GLN B N 1
ATOM 5224 C CA . GLN B 1 337 ? -6.152 0.451 -39.125 1 66.19 337 GLN B CA 1
ATOM 5225 C C . GLN B 1 337 ? -6.918 0.87 -37.875 1 66.19 337 GLN B C 1
ATOM 5227 O O . GLN B 1 337 ? -8.031 1.394 -37.969 1 66.19 337 GLN B O 1
ATOM 5232 N N . VAL B 1 338 ? -6.543 0.348 -36.781 1 63.59 338 VAL B N 1
ATOM 5233 C CA . VAL B 1 338 ? -7.18 0.716 -35.531 1 63.59 338 VAL B CA 1
ATOM 5234 C C . VAL B 1 338 ? -6.281 1.685 -34.781 1 63.59 338 VAL B C 1
ATOM 5236 O O . VAL B 1 338 ? -5.059 1.549 -34.781 1 63.59 338 VAL B O 1
#

pLDDT: mean 95.49, std 5.72, range [63.59, 99.0]

Foldseek 3Di:
DLLLQLLLVVLLVCVVVVQFDDWAFHDAWQLLQLLLFQLVFDQQAAEEEAQNCLSNCVSLPNALLQCLLLRSQFCSHQVGVPQHSQFRDHPRSRYHTYDHDQLPRLVVQLVVLVVQVCCCPPVVDPGLHAYEYEGELLSLVDPSNVVSLQVQQVQQGRYEYEYAYQQDDQQDGLVRRDPDSQSLVVNVVNPAHREEFASLANVRSNVVSVVQNVCSSVSVTYHYYYHHIHDLDHRTSVDPNPNDDPVVSVVSVVSHSVVVVVVVCVVVVVDDPVRVVVVSVVSNVSSVVSNVSSVPGHRDALLCVQPPPDPDSLVCDADPVRHRQCPDPCNSNNPRDD/DLLLQLLLVVLLVCVVVVQFDDWAFHDAWQLLQLLLFQLPFDQQAAEEEAQNCLSNCVSLPNALLQCLLLRSQFCSHQVGVPQHSQFRDHPRSRYHTYDHDQLPRLVVQLVVLVVQVCCCPPVVDPGLHAYEYEGELLSLVDPSNVVSLQVQQVQQGRYEYEYAYQQDDQQDGLVRRDPDSQSLVVNVVNPAHREEFASLANVRSNVVSVVQNVCSSVSVTYHYYYHHIHDLDHRTSVDPNPNDDPVVSVVSVVSHSVVVVVVVCVVVVVDDPVRVVVVSVVSNVSSVVSNVSSVPGHRDALLCVQPPPDPDSLVCDADPVRHRQCPDPCNSNNPRDD

Secondary structure (DSSP, 8-state):
-HHHHHHHHHHHHHHHTT---S-----TT-HHHHHHHHTT--TT-EEE--S--HHHHHHTT--HHHHHHHHTT-TTSTTTTSSTTT---BTTTTEEE--SSTTTHHHHHHHHHHHHHHHHHTS-------EEEEEETGGGGSHHHHHHHHHHHHTT-SEEEEEEE-SEETTEEHHHH-SS--GGGGTGGGTS-EEEEETT-HHHHHHHHHHHHHHHHTT---EEEEEE---SS-SSTT----SS-HHHHHHHHTT-HHHHHHHHHHHTTSS-HHHHHHHHHHHHHHHHHHHHHHHHSPPPPGGGGGTTS-SSGGGG-B-TTSSBGGGSTTTTTT----/-HHHHHHHHHHHHHHHTT---S-----TT-HHHHHHHHTT--TT-EEE--S--HHHHHHTT--HHHHHHHHTT-TTSTTTTSSTTT---BTTTTEEE--SSTTTHHHHHHHHHHHHHHHHHTS-------EEEEEETGGGGSHHHHHHHHHHHHTT-SEEEEEEE-SEETTEEHHHH-SS--GGGGTGGGTS-EEEEETT-HHHHHHHHHHHHHHHHTT---EEEEEE---SS-SSTT----SS-HHHHHHHHTT-HHHHHHHHHHHTTSS-HHHHHHHHHHHHHHHHHHHHHHHHSPPPPGGGGGTTS-SSGGGG-B-TTSSBGGGSTTTTTT-S--

InterPro domains:
  IPR001017 Dehydrogenase, E1 component [PF00676] (1-300)
  IPR017597 Pyruvate dehydrogenase (acetyl-transferring) E1 component, alpha subunit, subgroup y [TIGR03182] (1-311)
  IPR029061 Thiamin diphosphate-binding fold [SSF52518] (1-313)
  IPR050642 Pyruvate Dehydrogenase E1 Alpha Subunit [PTHR11516] (1-317)

Radius of gyration: 30.48 Å; Cα contacts (8 Å, |Δi|>4): 1414; chains: 2; bounding box: 56×93×84 Å